Protein AF-0000000079293073 (afdb_homodimer)

pLDDT: mean 94.82, std 7.56, range [23.98, 98.88]

Secondary structure (DSSP, 8-state):
-------TT--HHHHHHHHHHHHHHHHHHHHHHHHHHHTHHHHHHH-SS-B-HHHHHHHHTB-HHHHHHHHHHHHHTTSSEEETTTTEEE--GGGGGGGGGHHHHTHHHHHHTTHHHHHHHHBTTS-S---GGGSTTHHHHHHHHHHHHHHHHIIIIIGGG-HHHHHHHHH--EEEEET-TTSHHHHHHHHH-TTSEEEEEES-HHHHHHHHHHHHHHT-SSEEEEE--GGG--GGGTT-EEEEEEES-GGG-S-HHHHHHHHHHHEEEEEEEEEEE----SSHHHHTSTTSTTHHHHHHHIIIIIHHHHHTTS------TT--HHHHHHHHHHTT-EEEEEEEETTEEEEEEE---/-------TT--HHHHHHHHHHHHHHHHHHHHHHHHHHHTHHHHHHH-SS-B-HHHHHHHHTB-HHHHHHHHHHHHHTTSSEEETTTTEEE--GGGGGGGGGHHHHTHHHHHHTTHHHHHHHHBTTS-S---GGGSTTHHHHHHHHHHHHHHHHIIIIIGGG-HHHHHHHHH--EEEEET-TTSHHHHHHHHH-TTSEEEEEES-HHHHHHHHHHHHHHT-SSEEEEE--GGG--GGGTT-EEEEEEES-GGG-S-HHHHHHHHHHHEEEEEEEEEEE----SSHHHHTSTTSTTHHHHHHHIIIIIHHHHHTTS------TT--HHHHHHHHHHHT-EEEEEEEETTEEEEEEE---

Solvent-accessible surface area (backbone atoms only — not comparable to full-atom values): 35508 Å² total; per-residue (Å²): 126,80,73,78,75,74,64,87,77,62,46,41,68,56,48,50,52,53,52,50,48,27,31,53,20,18,44,49,21,50,52,52,28,43,31,52,75,65,38,51,50,63,54,44,60,70,44,91,60,68,35,38,58,60,57,52,14,60,75,68,48,31,33,42,70,53,48,46,34,50,49,45,19,34,37,57,63,67,65,32,46,71,41,76,84,80,52,25,36,39,52,54,74,61,54,56,65,58,68,75,45,45,37,62,25,42,46,39,46,31,46,22,49,33,43,68,60,51,45,42,29,30,34,57,88,38,51,59,31,41,56,70,86,52,33,56,63,46,50,58,44,52,46,55,53,46,36,63,46,47,71,52,33,42,73,70,45,54,40,67,72,36,57,71,59,41,53,44,34,61,70,38,33,37,30,38,26,43,57,27,44,44,24,54,61,37,49,56,49,24,70,75,20,71,60,15,36,26,35,23,29,22,64,46,63,69,22,37,53,48,19,50,51,51,36,55,74,68,67,52,85,35,58,46,73,43,73,39,54,71,82,62,67,66,79,86,38,56,52,57,20,46,33,35,40,30,58,72,39,64,32,37,29,37,54,48,56,60,30,46,35,48,52,55,49,24,28,23,74,58,11,38,36,41,40,33,36,59,58,36,31,61,42,71,63,53,33,66,35,84,84,29,70,63,40,26,57,38,25,34,51,12,52,63,40,24,28,26,40,5,15,39,83,64,57,50,64,45,50,15,43,46,34,11,53,64,52,49,51,50,51,46,44,74,42,59,36,43,75,77,46,76,45,80,43,92,92,22,29,27,38,38,28,30,35,60,117,126,80,72,78,76,75,63,87,78,63,44,43,68,57,48,51,52,53,52,50,49,28,31,54,20,17,43,49,20,51,53,53,29,43,29,54,75,64,38,49,50,64,54,45,60,69,45,91,60,69,35,38,58,60,56,53,14,60,77,68,48,31,34,43,71,53,49,44,34,49,48,45,20,33,38,56,64,67,67,33,46,71,41,75,84,80,53,26,37,39,53,55,74,61,52,54,64,57,67,75,44,45,38,61,25,42,48,39,46,30,48,22,48,32,44,68,60,50,44,42,28,32,34,58,88,38,52,61,31,43,56,70,86,52,33,55,63,47,51,59,44,50,46,55,52,46,35,64,46,46,72,53,33,43,74,70,44,54,40,66,72,37,57,71,59,43,53,44,33,62,69,38,33,38,30,38,28,43,57,27,43,45,23,55,61,38,51,55,50,26,71,73,20,71,61,15,36,26,36,25,29,21,62,46,63,69,21,36,54,47,20,49,50,52,35,56,76,69,65,53,84,36,57,46,74,44,74,39,54,70,81,63,68,66,77,87,38,56,50,57,21,47,34,35,40,30,59,72,39,66,33,37,28,37,54,49,56,61,31,48,35,50,51,54,48,24,28,22,73,59,13,38,34,41,41,33,37,58,58,36,32,60,40,71,64,54,32,68,34,85,84,30,70,64,43,27,57,37,25,33,51,13,52,64,40,25,28,26,40,4,14,38,82,65,57,50,64,45,49,15,44,48,34,12,53,62,52,49,51,49,49,45,43,74,42,58,37,42,74,75,47,78,45,81,42,92,92,21,29,27,39,38,27,29,36,60,116

Radius of gyration: 28.21 Å; Cα contacts (8 Å, |Δi|>4): 1436; chains: 2; bounding box: 60×87×63 Å

Organism: Patiria miniata (NCBI:txid46514)

Sequence (714 aa):
MGDSKDFSNETEKDFNSRMRSIVNNGITCMTMALGFETGLFKLMISMETPKTCQEIADAGKFKERYVREWLGSMVTAYIVSFDPVEEKYWIPKHRHSIAQSRGRAMYTPTLSSAFFDVADCFQKDGPPGVPYEKYDKFDALMTQVHGPVFENEFITDFFPSMPDIQAKLESGLNVLDIGCGAGTSTIEIAKRFPKSHVHGLDFSVTGIKEAQAKADAAGLTNATFICQDVTTLPADWTDKFGYAFAHMVIPNLTDPHRVLKGILRVLTPGGALSVVDPKSHSTLKGNLSEDVKHSHMLYSISLLNCVPASLCKGEGAALGAAMGREKGQALIENAGFNISSISDALGAQHYLCIKPLMGDSKDFSNETEKDFNSRMRSIVNNGITCMTMALGFETGLFKLMISMETPKTCQEIADAGKFKERYVREWLGSMVTAYIVSFDPVEEKYWIPKHRHSIAQSRGRAMYTPTLSSAFFDVADCFQKDGPPGVPYEKYDKFDALMTQVHGPVFENEFITDFFPSMPDIQAKLESGLNVLDIGCGAGTSTIEIAKRFPKSHVHGLDFSVTGIKEAQAKADAAGLTNATFICQDVTTLPADWTDKFGYAFAHMVIPNLTDPHRVLKGILRVLTPGGALSVVDPKSHSTLKGNLSEDVKHSHMLYSISLLNCVPASLCKGEGAALGAAMGREKGQALIENAGFNISSISDALGAQHYLCIKPL

Structure (mmCIF, N/CA/C/O backbone):
data_AF-0000000079293073-model_v1
#
loop_
_entity.id
_entity.type
_entity.pdbx_description
1 polymer 'Methyltransferase domain-containing protein'
#
loop_
_atom_site.group_PDB
_atom_site.id
_atom_site.type_symbol
_atom_site.label_atom_id
_atom_site.label_alt_id
_atom_site.label_comp_id
_atom_site.label_asym_id
_atom_site.label_entity_id
_atom_site.label_seq_id
_atom_site.pdbx_PDB_ins_code
_atom_site.Cartn_x
_atom_site.Cartn_y
_atom_site.Cartn_z
_atom_site.occupancy
_atom_site.B_iso_or_equiv
_atom_site.auth_seq_id
_atom_site.auth_comp_id
_atom_site.auth_asym_id
_atom_site.auth_atom_id
_atom_site.pdbx_PDB_model_num
ATOM 1 N N . MET A 1 1 ? 2.529 -22.297 14.797 1 24.02 1 MET A N 1
ATOM 2 C CA . MET A 1 1 ? 1.192 -22.391 15.375 1 24.02 1 MET A CA 1
ATOM 3 C C . MET A 1 1 ? 0.37 -21.141 15.047 1 24.02 1 MET A C 1
ATOM 5 O O . MET A 1 1 ? 0.741 -20.031 15.43 1 24.02 1 MET A O 1
ATOM 9 N N . GLY A 1 2 ? -0.109 -21.062 13.922 1 34.91 2 GLY A N 1
ATOM 10 C CA . GLY A 1 2 ? -0.982 -19.969 13.531 1 34.91 2 GLY A CA 1
ATOM 11 C C . GLY A 1 2 ? -1.984 -19.594 14.602 1 34.91 2 GLY A C 1
ATOM 12 O O . GLY A 1 2 ? -2.764 -20.422 15.055 1 34.91 2 GLY A O 1
ATOM 13 N N . ASP A 1 3 ? -1.645 -18.75 15.523 1 39.41 3 ASP A N 1
ATOM 14 C CA . ASP A 1 3 ? -2.412 -18.453 16.719 1 39.41 3 ASP A CA 1
ATOM 15 C C . ASP A 1 3 ? -3.906 -18.359 16.422 1 39.41 3 ASP A C 1
ATOM 17 O O . ASP A 1 3 ? -4.324 -17.562 15.578 1 39.41 3 ASP A O 1
ATOM 21 N N . SER A 1 4 ? -4.562 -19.5 16.391 1 45.53 4 SER A N 1
ATOM 22 C CA . SER A 1 4 ? -6.023 -19.516 16.453 1 45.53 4 SER A CA 1
ATOM 23 C C . SER A 1 4 ? -6.559 -18.328 17.234 1 45.53 4 SER A C 1
ATOM 25 O O . SER A 1 4 ? -6.305 -18.188 18.438 1 45.53 4 SER A O 1
ATOM 27 N N . LYS A 1 5 ? -6.5 -17.234 16.516 1 61.38 5 LYS A N 1
ATOM 28 C CA . LYS A 1 5 ? -6.949 -16.031 17.219 1 61.38 5 LYS A CA 1
ATOM 29 C C . LYS A 1 5 ? -8.406 -16.172 17.641 1 61.38 5 LYS A C 1
ATOM 31 O O . LYS A 1 5 ? -9.281 -16.422 16.812 1 61.38 5 LYS A O 1
ATOM 36 N N . ASP A 1 6 ? -8.633 -16.609 18.75 1 69.62 6 ASP A N 1
ATOM 37 C CA . ASP A 1 6 ? -9.938 -16.594 19.406 1 69.62 6 ASP A CA 1
ATOM 38 C C . ASP A 1 6 ? -10.352 -15.172 19.781 1 69.62 6 ASP A C 1
ATOM 40 O O . ASP A 1 6 ? -9.742 -14.555 20.656 1 69.62 6 ASP A O 1
ATOM 44 N N . PHE A 1 7 ? -11.312 -14.664 18.969 1 79.75 7 PHE A N 1
ATOM 45 C CA . PHE A 1 7 ? -11.742 -13.289 19.203 1 79.75 7 PHE A CA 1
ATOM 46 C C . PHE A 1 7 ? -13.062 -13.258 19.953 1 79.75 7 PHE A C 1
ATOM 48 O O . PHE A 1 7 ? -13.758 -12.242 19.953 1 79.75 7 PHE A O 1
ATOM 55 N N . SER A 1 8 ? -13.375 -14.359 20.594 1 81.94 8 SER A N 1
ATOM 56 C CA . SER A 1 8 ? -14.648 -14.438 21.297 1 81.94 8 SER A CA 1
ATOM 57 C C . SER A 1 8 ? -14.719 -13.414 22.422 1 81.94 8 SER A C 1
ATOM 59 O O . SER A 1 8 ? -15.797 -12.898 22.734 1 81.94 8 SER A O 1
ATOM 61 N N . ASN A 1 9 ? -13.586 -13 22.984 1 91 9 ASN A N 1
ATOM 62 C CA . ASN A 1 9 ? -13.555 -12.047 24.094 1 91 9 ASN A CA 1
ATOM 63 C C . ASN A 1 9 ? -12.891 -10.742 23.688 1 91 9 ASN A C 1
ATOM 65 O O . ASN A 1 9 ? -12.383 -10.008 24.531 1 91 9 ASN A O 1
ATOM 69 N N . GLU A 1 10 ? -12.875 -10.578 22.391 1 94.56 10 GLU A N 1
ATOM 70 C CA . GLU A 1 10 ? -12.25 -9.352 21.906 1 94.56 10 GLU A CA 1
ATOM 71 C C . GLU A 1 10 ? -13.016 -8.117 22.375 1 94.56 10 GLU A C 1
ATOM 73 O O . GLU A 1 10 ? -14.242 -8.047 22.25 1 94.56 10 GLU A O 1
ATOM 78 N N . THR A 1 11 ? -12.32 -7.148 23.062 1 95.75 11 THR A N 1
ATOM 79 C CA . THR A 1 11 ? -12.898 -5.867 23.453 1 95.75 11 THR A CA 1
ATOM 80 C C . THR A 1 11 ? -12.688 -4.824 22.359 1 95.75 11 THR A C 1
ATOM 82 O O . THR A 1 11 ? -11.938 -5.051 21.406 1 95.75 11 THR A O 1
ATOM 85 N N . GLU A 1 12 ? -13.383 -3.74 22.438 1 96.69 12 GLU A N 1
ATOM 86 C CA . GLU A 1 12 ? -13.172 -2.629 21.516 1 96.69 12 GLU A CA 1
ATOM 87 C C . GLU A 1 12 ? -11.719 -2.154 21.547 1 96.69 12 GLU A C 1
ATOM 89 O O . GLU A 1 12 ? -11.148 -1.836 20.5 1 96.69 12 GLU A O 1
ATOM 94 N N . LYS A 1 13 ? -11.148 -2.127 22.719 1 96.12 13 LYS A N 1
ATOM 95 C CA . LYS A 1 13 ? -9.758 -1.708 22.891 1 96.12 13 LYS A CA 1
ATOM 96 C C . LYS A 1 13 ? -8.805 -2.65 22.156 1 96.12 13 LYS A C 1
ATOM 98 O O . LYS A 1 13 ? -7.887 -2.201 21.469 1 96.12 13 LYS A O 1
ATOM 103 N N . ASP A 1 14 ? -9.031 -3.945 22.312 1 95.75 14 ASP A N 1
ATOM 104 C CA . ASP A 1 14 ? -8.234 -4.949 21.609 1 95.75 14 ASP A CA 1
ATOM 105 C C . ASP A 1 14 ? -8.344 -4.789 20.109 1 95.75 14 ASP A C 1
ATOM 107 O O . ASP A 1 14 ? -7.336 -4.84 19.391 1 95.75 14 ASP A O 1
ATOM 111 N N . PHE A 1 15 ? -9.578 -4.602 19.672 1 96.81 15 PHE A N 1
ATOM 112 C CA . PHE A 1 15 ? -9.828 -4.457 18.25 1 96.81 15 PHE A CA 1
ATOM 113 C C . PHE A 1 15 ? -9.133 -3.217 17.703 1 96.81 15 PHE A C 1
ATOM 115 O O . PHE A 1 15 ? -8.477 -3.277 16.656 1 96.81 15 PHE A O 1
ATOM 122 N N . ASN A 1 16 ? -9.219 -2.135 18.391 1 96.06 16 ASN A N 1
ATOM 123 C CA . ASN A 1 16 ? -8.594 -0.888 17.969 1 96.06 16 ASN A CA 1
ATOM 124 C C . ASN A 1 16 ? -7.074 -1.02 17.891 1 96.06 16 ASN A C 1
ATOM 126 O O . ASN A 1 16 ? -6.441 -0.458 16.984 1 96.06 16 ASN A O 1
ATOM 130 N N . SER A 1 17 ? -6.531 -1.713 18.797 1 95 17 SER A N 1
ATOM 131 C CA . SER A 1 17 ? -5.094 -1.947 18.781 1 95 17 SER A CA 1
ATOM 132 C C . SER A 1 17 ? -4.676 -2.738 17.547 1 95 17 SER A C 1
ATOM 134 O O . SER A 1 17 ? -3.666 -2.422 16.906 1 95 17 SER A O 1
ATOM 136 N N . ARG A 1 18 ? -5.445 -3.752 17.188 1 95.19 18 ARG A N 1
ATOM 137 C CA . ARG A 1 18 ? -5.16 -4.555 16 1 95.19 18 ARG A CA 1
ATOM 138 C C . ARG A 1 18 ? -5.273 -3.715 14.734 1 95.19 18 ARG A C 1
ATOM 140 O O . ARG A 1 18 ? -4.426 -3.809 13.844 1 95.19 18 ARG A O 1
ATOM 147 N N . MET A 1 19 ? -6.332 -2.863 14.695 1 96.81 19 MET A N 1
ATOM 148 C CA . MET A 1 19 ? -6.523 -2.006 13.523 1 96.81 19 MET A CA 1
ATOM 149 C C . MET A 1 19 ? -5.375 -1.012 13.383 1 96.81 19 MET A C 1
ATOM 151 O O . MET A 1 19 ? -4.887 -0.775 12.281 1 96.81 19 MET A O 1
ATOM 155 N N . ARG A 1 20 ? -4.934 -0.485 14.5 1 94.06 20 ARG A N 1
ATOM 156 C CA . ARG A 1 20 ? -3.799 0.432 14.477 1 94.06 20 ARG A CA 1
ATOM 157 C C . ARG A 1 20 ? -2.549 -0.26 13.945 1 94.06 20 ARG A C 1
ATOM 159 O O . ARG A 1 20 ? -1.786 0.329 13.18 1 94.06 20 ARG A O 1
ATOM 166 N N . SER A 1 21 ? -2.377 -1.468 14.336 1 93.88 21 SER A N 1
ATOM 167 C CA . SER A 1 21 ? -1.233 -2.24 13.867 1 93.88 21 SER A CA 1
ATOM 168 C C . SER A 1 21 ? -1.3 -2.463 12.359 1 93.88 21 SER A C 1
ATOM 170 O O . SER A 1 21 ? -0.293 -2.324 11.664 1 93.88 21 SER A O 1
ATOM 172 N N . ILE A 1 22 ? -2.467 -2.803 11.844 1 96.19 22 ILE A N 1
ATOM 173 C CA . ILE A 1 22 ? -2.646 -3.055 10.414 1 96.19 22 ILE A CA 1
ATOM 174 C C . ILE A 1 22 ? -2.33 -1.788 9.625 1 96.19 22 ILE A C 1
ATOM 176 O O . ILE A 1 22 ? -1.556 -1.825 8.664 1 96.19 22 ILE A O 1
ATOM 180 N N . VAL A 1 23 ? -2.816 -0.697 10.094 1 95.69 23 VAL A N 1
ATOM 181 C CA . VAL A 1 23 ? -2.664 0.566 9.375 1 95.69 23 VAL A CA 1
ATOM 182 C C . VAL A 1 23 ? -1.206 1.016 9.43 1 95.69 23 VAL A C 1
ATOM 184 O O . VAL A 1 23 ? -0.644 1.438 8.414 1 95.69 23 VAL A O 1
ATOM 187 N N . ASN A 1 24 ? -0.577 0.914 10.57 1 94.19 24 ASN A N 1
ATOM 188 C CA . ASN A 1 24 ? 0.829 1.28 10.711 1 94.19 24 ASN A CA 1
ATOM 189 C C . ASN A 1 24 ? 1.729 0.39 9.859 1 94.19 24 ASN A C 1
ATOM 191 O O . ASN A 1 24 ? 2.672 0.874 9.227 1 94.19 24 ASN A O 1
ATOM 195 N N . ASN A 1 25 ? 1.406 -0.852 9.828 1 95.19 25 ASN A N 1
ATOM 196 C CA . ASN A 1 25 ? 2.215 -1.792 9.062 1 95.19 25 ASN A CA 1
ATOM 197 C C . ASN A 1 25 ? 2.02 -1.604 7.559 1 95.19 25 ASN A C 1
ATOM 199 O O . ASN A 1 25 ? 2.896 -1.951 6.766 1 95.19 25 ASN A O 1
ATOM 203 N N . GLY A 1 26 ? 0.851 -1.089 7.156 1 96.31 26 GLY A N 1
ATOM 204 C CA . GLY A 1 26 ? 0.668 -0.731 5.758 1 96.31 26 GLY A CA 1
ATOM 205 C C . GLY A 1 26 ? 1.719 0.237 5.25 1 96.31 26 GLY A C 1
ATOM 206 O O . GLY A 1 26 ? 2.369 -0.022 4.234 1 96.31 26 GLY A O 1
ATOM 207 N N . ILE A 1 27 ? 1.986 1.254 5.996 1 96 27 ILE A N 1
ATOM 208 C CA . ILE A 1 27 ? 2.945 2.281 5.609 1 96 27 ILE A CA 1
ATOM 209 C C . ILE A 1 27 ? 4.367 1.744 5.758 1 96 27 ILE A C 1
ATOM 211 O O . ILE A 1 27 ? 5.234 2.031 4.934 1 96 27 ILE A O 1
ATOM 215 N N . THR A 1 28 ? 4.605 0.938 6.801 1 96.56 28 THR A N 1
ATOM 216 C CA . THR A 1 28 ? 5.918 0.332 7 1 96.56 28 THR A CA 1
ATOM 217 C C . THR A 1 28 ? 6.27 -0.591 5.84 1 96.56 28 THR A C 1
ATOM 219 O O . THR A 1 28 ? 7.414 -0.605 5.375 1 96.56 28 THR A O 1
ATOM 222 N N . CYS A 1 29 ? 5.285 -1.336 5.395 1 97.69 29 CYS A N 1
ATOM 223 C CA . CYS A 1 29 ? 5.508 -2.236 4.27 1 97.69 29 CYS A CA 1
ATOM 224 C C . CYS A 1 29 ? 5.938 -1.464 3.029 1 97.69 29 CYS A C 1
ATOM 226 O O . CYS A 1 29 ? 6.797 -1.923 2.273 1 97.69 29 CYS A O 1
ATOM 228 N N . MET A 1 30 ? 5.43 -0.3 2.85 1 97.62 30 MET A N 1
ATOM 229 C CA . MET A 1 30 ? 5.77 0.526 1.694 1 97.62 30 MET A CA 1
ATOM 230 C C . MET A 1 30 ? 7.234 0.942 1.734 1 97.62 30 MET A C 1
ATOM 232 O O . MET A 1 30 ? 7.934 0.862 0.723 1 97.62 30 MET A O 1
ATOM 236 N N . THR A 1 31 ? 7.691 1.357 2.877 1 98.25 31 THR A N 1
ATOM 237 C CA . THR A 1 31 ? 9.07 1.829 2.953 1 98.25 31 THR A CA 1
ATOM 238 C C . THR A 1 31 ? 10.047 0.656 2.945 1 98.25 31 THR A C 1
ATOM 240 O O . THR A 1 31 ? 11.148 0.765 2.416 1 98.25 31 THR A O 1
ATOM 243 N N . MET A 1 32 ? 9.594 -0.479 3.527 1 98.25 32 MET A N 1
ATOM 244 C CA . MET A 1 32 ? 10.359 -1.71 3.373 1 98.25 32 MET A CA 1
ATOM 245 C C . MET A 1 32 ? 10.5 -2.082 1.901 1 98.25 32 MET A C 1
ATOM 247 O O . MET A 1 32 ? 11.594 -2.418 1.441 1 98.25 32 MET A O 1
ATOM 251 N N . ALA A 1 33 ? 9.414 -1.984 1.168 1 98.06 33 ALA A N 1
ATOM 252 C CA . ALA A 1 33 ? 9.406 -2.303 -0.257 1 98.06 33 ALA A CA 1
ATOM 253 C C . ALA A 1 33 ? 10.344 -1.38 -1.031 1 98.06 33 ALA A C 1
ATOM 255 O O . ALA A 1 33 ? 10.977 -1.802 -2 1 98.06 33 ALA A O 1
ATOM 256 N N . LEU A 1 34 ? 10.477 -0.136 -0.641 1 98.38 34 LEU A N 1
ATOM 257 C CA . LEU A 1 34 ? 11.398 0.787 -1.292 1 98.38 34 LEU A CA 1
ATOM 258 C C . LEU A 1 34 ? 12.836 0.31 -1.143 1 98.38 34 LEU A C 1
ATOM 260 O O . LEU A 1 34 ? 13.648 0.46 -2.064 1 98.38 34 LEU A O 1
ATOM 264 N N . GLY A 1 35 ? 13.125 -0.215 0.069 1 98.56 35 GLY A N 1
ATOM 265 C CA . GLY A 1 35 ? 14.453 -0.765 0.275 1 98.56 35 GLY A CA 1
ATOM 266 C C . GLY A 1 35 ? 14.781 -1.909 -0.666 1 98.56 35 GLY A C 1
ATOM 267 O O . GLY A 1 35 ? 15.914 -2.043 -1.119 1 98.56 35 GLY A O 1
ATOM 268 N N . PHE A 1 36 ? 13.789 -2.693 -0.962 1 97.56 36 PHE A N 1
ATOM 269 C CA . PHE A 1 36 ? 13.969 -3.791 -1.904 1 97.56 36 PHE A CA 1
ATOM 270 C C . PHE A 1 36 ? 14.07 -3.27 -3.332 1 97.56 36 PHE A C 1
ATOM 272 O O . PHE A 1 36 ? 14.977 -3.646 -4.074 1 97.56 36 PHE A O 1
ATOM 279 N N . GLU A 1 37 ? 13.164 -2.377 -3.729 1 96.75 37 GLU A N 1
ATOM 280 C CA . GLU A 1 37 ? 13.086 -1.863 -5.094 1 96.75 37 GLU A CA 1
ATOM 281 C C . GLU A 1 37 ? 14.375 -1.131 -5.48 1 96.75 37 GLU A C 1
ATOM 283 O O . GLU A 1 37 ? 14.852 -1.261 -6.609 1 96.75 37 GLU A O 1
ATOM 288 N N . THR A 1 38 ? 14.969 -0.404 -4.57 1 97.94 38 THR A N 1
ATOM 289 C CA . THR A 1 38 ? 16.156 0.401 -4.855 1 97.94 38 THR A CA 1
ATOM 290 C C . THR A 1 38 ? 17.422 -0.439 -4.742 1 97.94 38 THR A C 1
ATOM 292 O O . THR A 1 38 ? 18.484 -0.043 -5.23 1 97.94 38 THR A O 1
ATOM 295 N N . GLY A 1 39 ? 17.312 -1.558 -3.961 1 97.69 39 GLY A N 1
ATOM 296 C CA . GLY A 1 39 ? 18.469 -2.396 -3.734 1 97.69 39 GLY A CA 1
ATOM 297 C C . GLY A 1 39 ? 19.219 -2.051 -2.457 1 97.69 39 GLY A C 1
ATOM 298 O O . GLY A 1 39 ? 20.281 -2.602 -2.188 1 97.69 39 GLY A O 1
ATOM 299 N N . LEU A 1 40 ? 18.656 -1.228 -1.658 1 98.62 40 LEU A N 1
ATOM 300 C CA . LEU A 1 40 ? 19.312 -0.755 -0.45 1 98.62 40 LEU A CA 1
ATOM 301 C C . LEU A 1 40 ? 19.531 -1.897 0.538 1 98.62 40 LEU A C 1
ATOM 303 O O . LEU A 1 40 ? 20.578 -1.993 1.169 1 98.62 40 LEU A O 1
ATOM 307 N N . PHE A 1 41 ? 18.531 -2.775 0.702 1 98.44 41 PHE A N 1
ATOM 308 C CA . PHE A 1 41 ? 18.688 -3.906 1.607 1 98.44 41 PHE A CA 1
ATOM 309 C C . PHE A 1 41 ? 19.844 -4.797 1.159 1 98.44 41 PHE A C 1
ATOM 311 O O . PHE A 1 41 ? 20.703 -5.172 1.968 1 98.44 41 PHE A O 1
ATOM 318 N N . LYS A 1 42 ? 19.812 -5.141 -0.116 1 97.69 42 LYS A N 1
ATOM 319 C CA . LYS A 1 42 ? 20.891 -5.973 -0.647 1 97.69 42 LYS A CA 1
ATOM 320 C C . LYS A 1 42 ? 22.25 -5.332 -0.406 1 97.69 42 LYS A C 1
ATOM 322 O O . LYS A 1 42 ? 23.188 -6 0.029 1 97.69 42 LYS A O 1
ATOM 327 N N . LEU A 1 43 ? 22.375 -4.059 -0.724 1 98.5 43 LEU A N 1
ATOM 328 C CA . LEU A 1 43 ? 23.609 -3.309 -0.55 1 98.5 43 LEU A CA 1
ATOM 329 C C . LEU A 1 43 ? 24.062 -3.342 0.905 1 98.5 43 LEU A C 1
ATOM 331 O O . LEU A 1 43 ? 25.203 -3.697 1.194 1 98.5 43 LEU A O 1
ATOM 335 N N . MET A 1 44 ? 23.172 -3.061 1.847 1 98.62 44 MET A N 1
ATOM 336 C CA . MET A 1 44 ? 23.547 -2.947 3.252 1 98.62 44 MET A CA 1
ATOM 337 C C . MET A 1 44 ? 23.891 -4.312 3.832 1 98.62 44 MET A C 1
ATOM 339 O O . MET A 1 44 ? 24.781 -4.422 4.688 1 98.62 44 MET A O 1
ATOM 343 N N . ILE A 1 45 ? 23.188 -5.348 3.436 1 98.06 45 ILE A N 1
ATOM 344 C CA . ILE A 1 45 ? 23.484 -6.703 3.875 1 98.06 45 ILE A CA 1
ATOM 345 C C . ILE A 1 45 ? 24.906 -7.082 3.439 1 98.06 45 ILE A C 1
ATOM 347 O O . ILE A 1 45 ? 25.625 -7.773 4.168 1 98.06 45 ILE A O 1
ATOM 351 N N . SER A 1 46 ? 25.312 -6.598 2.299 1 97.62 46 SER A N 1
ATOM 352 C CA . SER A 1 46 ? 26.625 -6.926 1.768 1 97.62 46 SER A CA 1
ATOM 353 C C . SER A 1 46 ? 27.719 -6.145 2.484 1 97.62 46 SER A C 1
ATOM 355 O O . SER A 1 46 ? 28.906 -6.473 2.361 1 97.62 46 SER A O 1
ATOM 357 N N . MET A 1 47 ? 27.266 -5.152 3.221 1 95.31 47 MET A N 1
ATOM 358 C CA . MET A 1 47 ? 28.234 -4.305 3.898 1 95.31 47 MET A CA 1
ATOM 359 C C . MET A 1 47 ? 28.703 -4.938 5.207 1 95.31 47 MET A C 1
ATOM 361 O O . MET A 1 47 ? 27.875 -5.41 5.992 1 95.31 47 MET A O 1
ATOM 365 N N . GLU A 1 48 ? 29.875 -5.352 5.48 1 86.75 48 GLU A N 1
ATOM 366 C CA . GLU A 1 48 ? 30.469 -6.113 6.578 1 86.75 48 GLU A CA 1
ATOM 367 C C . GLU A 1 48 ? 30.578 -5.258 7.836 1 86.75 48 GLU A C 1
ATOM 369 O O . GLU A 1 48 ? 30.75 -5.785 8.938 1 86.75 48 GLU A O 1
ATOM 374 N N . THR A 1 49 ? 30.516 -3.945 7.73 1 96.06 49 THR A N 1
ATOM 375 C CA . THR A 1 49 ? 30.688 -3.041 8.867 1 96.06 49 THR A CA 1
ATOM 376 C C . THR A 1 49 ? 29.641 -1.923 8.82 1 96.06 49 THR A C 1
ATOM 378 O O . THR A 1 49 ? 29.109 -1.604 7.758 1 96.06 49 THR A O 1
ATOM 381 N N . PRO A 1 50 ? 29.328 -1.337 10 1 98.25 50 PRO A N 1
ATOM 382 C CA . PRO A 1 50 ? 28.438 -0.173 10.023 1 98.25 50 PRO A CA 1
ATOM 383 C C . PRO A 1 50 ? 28.938 0.972 9.148 1 98.25 50 PRO A C 1
ATOM 385 O O . PRO A 1 50 ? 30.156 1.205 9.062 1 98.25 50 PRO A O 1
ATOM 388 N N . LYS A 1 51 ? 28.062 1.658 8.453 1 98.81 51 LYS A N 1
ATOM 389 C CA . LYS A 1 51 ? 28.391 2.736 7.531 1 98.81 51 LYS A CA 1
ATOM 390 C C . LYS A 1 51 ? 27.578 3.99 7.828 1 98.81 51 LYS A C 1
ATOM 392 O O . LYS A 1 51 ? 26.469 3.904 8.359 1 98.81 51 LYS A O 1
ATOM 397 N N . THR A 1 52 ? 28.172 5.102 7.523 1 98.62 52 THR A N 1
ATOM 398 C CA . THR A 1 52 ? 27.406 6.344 7.562 1 98.62 52 THR A CA 1
ATOM 399 C C . THR A 1 52 ? 26.391 6.395 6.422 1 98.62 52 THR A C 1
ATOM 401 O O . THR A 1 52 ? 26.5 5.625 5.465 1 98.62 52 THR A O 1
ATOM 404 N N . CYS A 1 53 ? 25.469 7.27 6.535 1 98.56 53 CYS A N 1
ATOM 405 C CA . CYS A 1 53 ? 24.484 7.473 5.48 1 98.56 53 CYS A CA 1
ATOM 406 C C . CYS A 1 53 ? 25.156 7.809 4.156 1 98.56 53 CYS A C 1
ATOM 408 O O . CYS A 1 53 ? 24.797 7.266 3.113 1 98.56 53 CYS A O 1
ATOM 410 N N . GLN A 1 54 ? 26.141 8.68 4.191 1 98.62 54 GLN A N 1
ATOM 411 C CA . GLN A 1 54 ? 26.844 9.102 2.984 1 98.62 54 GLN A CA 1
ATOM 412 C C . GLN A 1 54 ? 27.578 7.93 2.34 1 98.62 54 GLN A C 1
ATOM 414 O O . GLN A 1 54 ? 27.578 7.785 1.115 1 98.62 54 GLN A O 1
ATOM 419 N N . GLU A 1 55 ? 28.203 7.09 3.141 1 98.69 55 GLU A N 1
ATOM 420 C CA . GLU A 1 55 ? 28.922 5.926 2.623 1 98.69 55 GLU A CA 1
ATOM 421 C C . GLU A 1 55 ? 27.953 4.965 1.924 1 98.69 55 GLU A C 1
ATOM 423 O O . GLU A 1 55 ? 28.297 4.398 0.878 1 98.69 55 GLU A O 1
ATOM 428 N N . ILE A 1 56 ? 26.797 4.742 2.529 1 98.81 56 ILE A N 1
ATOM 429 C CA . ILE A 1 56 ? 25.797 3.873 1.937 1 98.81 56 ILE A CA 1
ATOM 430 C C . ILE A 1 56 ? 25.312 4.461 0.611 1 98.81 56 ILE A C 1
ATOM 432 O O . ILE A 1 56 ? 25.25 3.758 -0.4 1 98.81 56 ILE A O 1
ATOM 436 N N . ALA A 1 57 ? 25.047 5.785 0.612 1 98.81 57 ALA A N 1
ATOM 437 C CA . ALA A 1 57 ? 24.578 6.461 -0.594 1 98.81 57 ALA A CA 1
ATOM 438 C C . ALA A 1 57 ? 25.609 6.367 -1.713 1 98.81 57 ALA A C 1
ATOM 440 O O . ALA A 1 57 ? 25.266 6.055 -2.855 1 98.81 57 ALA A O 1
ATOM 441 N N . ASP A 1 58 ? 26.844 6.578 -1.408 1 98.69 58 ASP A N 1
ATOM 442 C CA . ASP A 1 58 ? 27.922 6.547 -2.395 1 98.69 58 ASP A CA 1
ATOM 443 C C . ASP A 1 58 ? 28.094 5.148 -2.98 1 98.69 58 ASP A C 1
ATOM 445 O O . ASP A 1 58 ? 28.25 4.992 -4.191 1 98.69 58 ASP A O 1
ATOM 449 N N . ALA A 1 59 ? 28.047 4.133 -2.125 1 98.38 59 ALA A N 1
ATOM 450 C CA . ALA A 1 59 ? 28.25 2.756 -2.561 1 98.38 59 ALA A CA 1
ATOM 451 C C . ALA A 1 59 ? 27.156 2.318 -3.537 1 98.38 59 ALA A C 1
ATOM 453 O O . ALA A 1 59 ? 27.422 1.528 -4.449 1 98.38 59 ALA A O 1
ATOM 454 N N . GLY A 1 60 ? 25.969 2.838 -3.354 1 98.25 60 GLY A N 1
ATOM 455 C CA . GLY A 1 60 ? 24.859 2.445 -4.203 1 98.25 60 GLY A CA 1
ATOM 456 C C . GLY A 1 60 ? 24.562 3.447 -5.305 1 98.25 60 GLY A C 1
ATOM 457 O O . GLY A 1 60 ? 23.656 3.246 -6.109 1 98.25 60 GLY A O 1
ATOM 458 N N . LYS A 1 61 ? 25.359 4.57 -5.324 1 98.5 61 LYS A N 1
ATOM 459 C CA . LYS A 1 61 ? 25.125 5.664 -6.262 1 98.5 61 LYS A CA 1
ATOM 460 C C . LYS A 1 61 ? 23.719 6.238 -6.082 1 98.5 61 LYS A C 1
ATOM 462 O O . LYS A 1 61 ? 22.984 6.406 -7.059 1 98.5 61 LYS A O 1
ATOM 467 N N . PHE A 1 62 ? 23.328 6.457 -4.828 1 98.75 62 PHE A N 1
ATOM 468 C CA . PHE A 1 62 ? 22.047 7.043 -4.457 1 98.75 62 PHE A CA 1
ATOM 469 C C . PHE A 1 62 ? 22.219 8.5 -4.035 1 98.75 62 PHE A C 1
ATOM 471 O O . PHE A 1 62 ? 23.312 8.922 -3.686 1 98.75 62 PHE A O 1
ATOM 478 N N . LYS A 1 63 ? 21.188 9.312 -4.176 1 98.25 63 LYS A N 1
ATOM 479 C CA . LYS A 1 63 ? 21.125 10.602 -3.494 1 98.25 63 LYS A CA 1
ATOM 480 C C . LYS A 1 63 ? 21.047 10.43 -1.981 1 98.25 63 LYS A C 1
ATOM 482 O O . LYS A 1 63 ? 20.141 9.781 -1.474 1 98.25 63 LYS A O 1
ATOM 487 N N . GLU A 1 64 ? 21.953 10.969 -1.29 1 98.5 64 GLU A N 1
ATOM 488 C CA . GLU A 1 64 ? 22.109 10.781 0.15 1 98.5 64 GLU A CA 1
ATOM 489 C C . GLU A 1 64 ? 20.828 11.188 0.894 1 98.5 64 GLU A C 1
ATOM 491 O O . GLU A 1 64 ? 20.453 10.539 1.873 1 98.5 64 GLU A O 1
ATOM 496 N N . ARG A 1 65 ? 20.156 12.172 0.523 1 97.94 65 ARG A N 1
ATOM 497 C CA . ARG A 1 65 ? 19.016 12.711 1.262 1 97.94 65 ARG A CA 1
ATOM 498 C C . ARG A 1 65 ? 17.859 11.711 1.281 1 97.94 65 ARG A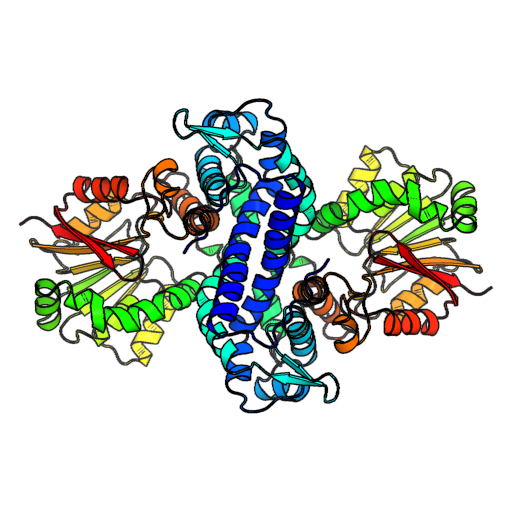 C 1
ATOM 500 O O . ARG A 1 65 ? 17.141 11.625 2.27 1 97.94 65 ARG A O 1
ATOM 507 N N . TYR A 1 66 ? 17.625 11 0.204 1 98.62 66 TYR A N 1
ATOM 508 C CA . TYR A 1 66 ? 16.609 9.961 0.177 1 98.62 66 TYR A CA 1
ATOM 509 C C . TYR A 1 66 ? 17.016 8.773 1.043 1 98.62 66 TYR A C 1
ATOM 511 O O . TYR A 1 66 ? 16.188 8.211 1.767 1 98.62 66 TYR A O 1
ATOM 519 N N . VAL A 1 67 ? 18.297 8.422 0.981 1 98.88 67 VAL A N 1
ATOM 520 C CA . VAL A 1 67 ? 18.812 7.328 1.807 1 98.88 67 VAL A CA 1
ATOM 521 C C . VAL A 1 67 ? 18.625 7.668 3.283 1 98.88 67 VAL A C 1
ATOM 523 O O . VAL A 1 67 ? 18.203 6.82 4.074 1 98.88 67 VAL A O 1
ATOM 526 N N . ARG A 1 68 ? 18.875 8.867 3.639 1 98.62 68 ARG A N 1
ATOM 527 C CA . ARG A 1 68 ? 18.781 9.312 5.023 1 98.62 68 ARG A CA 1
ATOM 528 C C . ARG A 1 68 ? 17.344 9.164 5.539 1 98.62 68 ARG A C 1
ATOM 530 O O . ARG A 1 68 ? 17.141 8.711 6.664 1 98.62 68 ARG A O 1
ATOM 537 N N . GLU A 1 69 ? 16.406 9.625 4.715 1 98.5 69 GLU A N 1
ATOM 538 C CA . GLU A 1 69 ? 15.008 9.508 5.121 1 98.5 69 GLU A CA 1
ATOM 539 C C . GLU A 1 69 ? 14.594 8.047 5.242 1 98.5 69 GLU A C 1
ATOM 541 O O . GLU A 1 69 ? 13.875 7.672 6.172 1 98.5 69 GLU A O 1
ATOM 546 N N . TRP A 1 70 ? 15.016 7.199 4.293 1 98.81 70 TRP A N 1
ATOM 547 C CA . TRP A 1 70 ? 14.719 5.77 4.336 1 98.81 70 TRP A CA 1
ATOM 548 C C . TRP A 1 70 ? 15.312 5.129 5.586 1 98.81 70 TRP A C 1
ATOM 550 O O . TRP A 1 70 ? 14.648 4.352 6.27 1 98.81 70 TRP A O 1
ATOM 560 N N . LEU A 1 71 ? 16.562 5.469 5.898 1 98.81 71 LEU A N 1
ATOM 561 C CA . LEU A 1 71 ? 17.203 4.945 7.094 1 98.81 71 LEU A CA 1
ATOM 562 C C . LEU A 1 71 ? 16.453 5.367 8.352 1 98.81 71 LEU A C 1
ATOM 564 O O . LEU A 1 71 ? 16.328 4.59 9.297 1 98.81 71 LEU A O 1
ATOM 568 N N . GLY A 1 72 ? 15.961 6.648 8.383 1 98.38 72 GLY A N 1
ATOM 569 C CA . GLY A 1 72 ? 15.125 7.062 9.492 1 98.38 72 GLY A CA 1
ATOM 570 C C . GLY A 1 72 ? 13.93 6.156 9.711 1 98.38 72 GLY A C 1
ATOM 571 O O . GLY A 1 72 ? 13.648 5.742 10.836 1 98.38 72 GLY A O 1
ATOM 572 N N . SER A 1 73 ? 13.25 5.824 8.625 1 98.06 73 SER A N 1
ATOM 573 C CA . SER A 1 73 ? 12.086 4.949 8.688 1 98.06 73 SER A CA 1
ATOM 574 C C . SER A 1 73 ? 12.469 3.549 9.141 1 98.06 73 SER A C 1
ATOM 576 O O . SER A 1 73 ? 11.805 2.969 10.008 1 98.06 73 SER A O 1
ATOM 578 N N . MET A 1 74 ? 13.562 3.01 8.656 1 98.19 74 MET A N 1
ATOM 579 C CA . MET A 1 74 ? 13.977 1.638 8.945 1 98.19 74 MET A CA 1
ATOM 580 C C . MET A 1 74 ? 14.477 1.511 10.383 1 98.19 74 MET A C 1
ATOM 582 O O . MET A 1 74 ? 14.227 0.501 11.047 1 98.19 74 MET A O 1
ATOM 586 N N . VAL A 1 75 ? 15.195 2.498 10.859 1 97.94 75 VAL A N 1
ATOM 587 C CA . VAL A 1 75 ? 15.719 2.471 12.227 1 97.94 75 VAL A CA 1
ATOM 588 C C . VAL A 1 75 ? 14.562 2.572 13.219 1 97.94 75 VAL A C 1
ATOM 590 O O . VAL A 1 75 ? 14.5 1.807 14.188 1 97.94 75 VAL A O 1
ATOM 593 N N . THR A 1 76 ? 13.633 3.467 12.961 1 96.12 76 THR A N 1
ATOM 594 C CA . THR A 1 76 ? 12.523 3.674 13.891 1 96.12 76 THR A CA 1
ATOM 595 C C . THR A 1 76 ? 11.531 2.516 13.812 1 96.12 76 THR A C 1
ATOM 597 O O . THR A 1 76 ? 10.719 2.326 14.719 1 96.12 76 THR A O 1
ATOM 600 N N . ALA A 1 77 ? 11.586 1.725 12.797 1 95.31 77 ALA A N 1
ATOM 601 C CA . ALA A 1 77 ? 10.805 0.493 12.703 1 95.31 77 ALA A CA 1
ATOM 602 C C . ALA A 1 77 ? 11.578 -0.694 13.266 1 95.31 77 ALA A C 1
ATOM 604 O O . ALA A 1 77 ? 11.094 -1.828 13.242 1 95.31 77 ALA A O 1
ATOM 605 N N . TYR A 1 78 ? 12.836 -0.496 13.672 1 94.81 78 TYR A N 1
ATOM 606 C CA . TYR A 1 78 ? 13.711 -1.491 14.289 1 94.81 78 TYR A CA 1
ATOM 607 C C . TYR A 1 78 ? 14.078 -2.582 13.289 1 94.81 78 TYR A C 1
ATOM 609 O O . TYR A 1 78 ? 14.133 -3.764 13.648 1 94.81 78 TYR A O 1
ATOM 617 N N . ILE A 1 79 ? 14.297 -2.193 12.094 1 97.19 79 ILE A N 1
ATOM 618 C CA . ILE A 1 79 ? 14.75 -3.121 11.062 1 97.19 79 ILE A CA 1
ATOM 619 C C . ILE A 1 79 ? 16.25 -2.939 10.828 1 97.19 79 ILE A C 1
ATOM 621 O O . ILE A 1 79 ? 16.984 -3.92 10.75 1 97.19 79 ILE A O 1
ATOM 625 N N . VAL A 1 80 ? 16.656 -1.707 10.758 1 98 80 VAL A N 1
ATOM 626 C CA . VAL A 1 80 ? 18.062 -1.348 10.648 1 98 80 VAL A CA 1
ATOM 627 C C . VAL A 1 80 ? 18.578 -0.873 12 1 98 80 VAL A C 1
ATOM 629 O O . VAL A 1 80 ? 17.891 -0.135 12.711 1 98 80 VAL A O 1
ATOM 632 N N . SER A 1 81 ? 19.703 -1.337 12.406 1 97.56 81 SER A N 1
ATOM 633 C CA . SER A 1 81 ? 20.328 -0.889 13.648 1 97.56 81 SER A CA 1
ATOM 634 C C . SER A 1 81 ? 21.078 0.427 13.445 1 97.56 81 SER A C 1
ATOM 636 O O . SER A 1 81 ? 21.516 0.731 12.328 1 97.56 81 SER A O 1
ATOM 638 N N . PHE A 1 82 ? 21.203 1.205 14.461 1 97.5 82 PHE A N 1
ATOM 639 C CA . PHE A 1 82 ? 21.734 2.561 14.406 1 97.5 82 PHE A CA 1
ATOM 640 C C . PHE A 1 82 ? 22.578 2.857 15.641 1 97.5 82 PHE A C 1
ATOM 642 O O . PHE A 1 82 ? 22.156 2.592 16.766 1 97.5 82 PHE A O 1
ATOM 649 N N . ASP A 1 83 ? 23.812 3.262 15.445 1 97.12 83 ASP A N 1
ATOM 650 C CA . ASP A 1 83 ? 24.672 3.793 16.5 1 97.12 83 ASP A CA 1
ATOM 651 C C . ASP A 1 83 ? 24.531 5.309 16.609 1 97.12 83 ASP A C 1
ATOM 653 O O . ASP A 1 83 ? 25.047 6.047 15.758 1 97.12 83 ASP A O 1
ATOM 657 N N . PRO A 1 84 ? 23.938 5.777 17.641 1 95.5 84 PRO A N 1
ATOM 658 C CA . PRO A 1 84 ? 23.656 7.211 17.734 1 95.5 84 PRO A CA 1
ATOM 659 C C . PRO A 1 84 ? 24.906 8.047 17.984 1 95.5 84 PRO A C 1
ATOM 661 O O . PRO A 1 84 ? 24.891 9.266 17.828 1 95.5 84 PRO A O 1
ATOM 664 N N . VAL A 1 85 ? 25.969 7.461 18.406 1 95.88 85 VAL A N 1
ATOM 665 C CA . VAL A 1 85 ? 27.219 8.18 18.688 1 95.88 85 VAL A CA 1
ATOM 666 C C . VAL A 1 85 ? 27.984 8.398 17.391 1 95.88 85 VAL A C 1
ATOM 668 O O . VAL A 1 85 ? 28.328 9.531 17.047 1 95.88 85 VAL A O 1
ATOM 671 N N . GLU A 1 86 ? 28.172 7.355 16.625 1 96.88 86 GLU A N 1
ATOM 672 C CA . GLU A 1 86 ? 28.938 7.441 15.383 1 96.88 86 GLU A CA 1
ATOM 673 C C . GLU A 1 86 ? 28.047 7.758 14.195 1 96.88 86 GLU A C 1
ATOM 675 O O . GLU A 1 86 ? 28.531 8.078 13.109 1 96.88 86 GLU A O 1
ATOM 680 N N . GLU A 1 87 ? 26.719 7.656 14.406 1 97.44 87 GLU A N 1
ATOM 681 C CA . GLU A 1 87 ? 25.719 7.859 13.359 1 97.44 87 GLU A CA 1
ATOM 682 C C . GLU A 1 87 ? 25.938 6.902 12.188 1 97.44 87 GLU A C 1
ATOM 684 O O . GLU A 1 87 ? 26.031 7.336 11.039 1 97.44 87 GLU A O 1
ATOM 689 N N . LYS A 1 88 ? 26.094 5.672 12.539 1 98.62 88 LYS A N 1
ATOM 690 C CA . LYS A 1 88 ? 26.297 4.621 11.547 1 98.62 88 LYS A CA 1
ATOM 691 C C . LYS A 1 88 ? 25.156 3.611 11.578 1 98.62 88 LYS A C 1
ATOM 693 O O . LYS A 1 88 ? 24.484 3.447 12.602 1 98.62 88 LYS A O 1
ATOM 698 N N . TYR A 1 89 ? 24.984 2.969 10.523 1 98.75 89 TYR A N 1
ATOM 699 C CA . TYR A 1 89 ? 23.859 2.061 10.297 1 98.75 89 TYR A CA 1
ATOM 700 C C . TYR A 1 89 ? 24.359 0.69 9.852 1 98.75 89 TYR A C 1
ATOM 702 O O . TYR A 1 89 ? 25.344 0.587 9.133 1 98.75 89 TYR A O 1
ATOM 710 N N . TRP A 1 90 ? 23.672 -0.367 10.266 1 98.44 90 TRP A N 1
ATOM 711 C CA . TRP A 1 90 ? 23.953 -1.703 9.75 1 98.44 90 TRP A CA 1
ATOM 712 C C . TRP A 1 90 ? 22.75 -2.617 9.922 1 98.44 90 TRP A C 1
ATOM 714 O O . TRP A 1 90 ? 21.797 -2.281 10.641 1 98.44 90 TRP A O 1
ATOM 724 N N . ILE A 1 91 ? 22.656 -3.676 9.188 1 98.25 91 ILE A N 1
ATOM 725 C CA . ILE A 1 91 ? 21.688 -4.746 9.398 1 98.25 91 ILE A CA 1
ATOM 726 C C . ILE A 1 91 ? 22.359 -5.93 10.086 1 98.25 91 ILE A C 1
ATOM 728 O O . ILE A 1 91 ? 23.234 -6.574 9.508 1 98.25 91 ILE A O 1
ATOM 732 N N . PRO A 1 92 ? 21.953 -6.148 11.359 1 96.62 92 PRO A N 1
ATOM 733 C CA . PRO A 1 92 ? 22.562 -7.281 12.062 1 96.62 92 PRO A CA 1
ATOM 734 C C . PRO A 1 92 ? 22.375 -8.602 11.32 1 96.62 92 PRO A C 1
ATOM 736 O O . PRO A 1 92 ? 21.391 -8.789 10.617 1 96.62 92 PRO A O 1
ATOM 739 N N . LYS A 1 93 ? 23.25 -9.547 11.539 1 96.19 93 LYS A N 1
ATOM 740 C CA . LYS A 1 93 ? 23.297 -10.805 10.789 1 96.19 93 LYS A CA 1
ATOM 741 C C . LYS A 1 93 ? 21.969 -11.555 10.906 1 96.19 93 LYS A C 1
ATOM 743 O O . LYS A 1 93 ? 21.469 -12.109 9.922 1 96.19 93 LYS A O 1
ATOM 748 N N . HIS A 1 94 ? 21.422 -11.609 12.117 1 96.38 94 HIS A N 1
ATOM 749 C CA . HIS A 1 94 ? 20.188 -12.367 12.312 1 96.38 94 HIS A CA 1
ATOM 750 C C . HIS A 1 94 ? 19.016 -11.734 11.57 1 96.38 94 HIS A C 1
ATOM 752 O O . HIS A 1 94 ? 17.953 -12.344 11.445 1 96.38 94 HIS A O 1
ATOM 758 N N . ARG A 1 95 ? 19.203 -10.484 10.961 1 97.69 95 ARG A N 1
ATOM 759 C CA . ARG A 1 95 ? 18.141 -9.812 10.219 1 97.69 95 ARG A CA 1
ATOM 760 C C . ARG A 1 95 ? 18.375 -9.891 8.719 1 97.69 95 ARG A C 1
ATOM 762 O O . ARG A 1 95 ? 17.609 -9.344 7.926 1 97.69 95 ARG A O 1
ATOM 769 N N . HIS A 1 96 ? 19.422 -10.547 8.289 1 97.31 96 HIS A N 1
ATOM 770 C CA . HIS A 1 96 ? 19.719 -10.688 6.871 1 97.31 96 HIS A CA 1
ATOM 771 C C . HIS A 1 96 ? 18.609 -11.445 6.145 1 97.31 96 HIS A C 1
ATOM 773 O O . HIS A 1 96 ? 18.453 -11.289 4.93 1 97.31 96 HIS A O 1
ATOM 779 N N . SER A 1 97 ? 17.844 -12.164 6.902 1 95.62 97 SER A N 1
ATOM 780 C CA . SER A 1 97 ? 16.75 -12.945 6.332 1 95.62 97 SER A CA 1
ATOM 781 C C . SER A 1 97 ? 15.656 -12.047 5.777 1 95.62 97 SER A C 1
ATOM 783 O O . SER A 1 97 ? 14.758 -12.516 5.074 1 95.62 97 SER A O 1
ATOM 785 N N . ILE A 1 98 ? 15.719 -10.719 6.008 1 96.62 98 ILE A N 1
ATOM 786 C CA . ILE A 1 98 ? 14.734 -9.773 5.484 1 96.62 98 ILE A CA 1
ATOM 787 C C . ILE A 1 98 ? 14.664 -9.883 3.965 1 96.62 98 ILE A C 1
ATOM 789 O O . ILE A 1 98 ? 13.633 -9.602 3.359 1 96.62 98 ILE A O 1
ATOM 793 N N . ALA A 1 99 ? 15.742 -10.312 3.359 1 94.06 99 ALA A N 1
ATOM 794 C CA . ALA A 1 99 ? 15.812 -10.469 1.908 1 94.06 99 ALA A CA 1
ATOM 795 C C . ALA A 1 99 ? 14.734 -11.422 1.403 1 94.06 99 ALA A C 1
ATOM 797 O O . ALA A 1 99 ? 14.234 -11.266 0.284 1 94.06 99 ALA A O 1
ATOM 798 N N . GLN A 1 100 ? 14.289 -12.273 2.215 1 91.06 100 GLN A N 1
ATOM 799 C CA . GLN A 1 100 ? 13.289 -13.266 1.843 1 91.06 100 GLN A CA 1
ATOM 800 C C . GLN A 1 100 ? 11.898 -12.641 1.746 1 91.06 100 GLN A C 1
ATOM 802 O O . GLN A 1 100 ? 10.977 -13.25 1.203 1 91.06 100 GLN A O 1
ATOM 807 N N . SER A 1 101 ? 11.766 -11.43 2.264 1 93.75 101 SER A N 1
ATOM 808 C CA . SER A 1 101 ? 10.461 -10.773 2.311 1 93.75 101 SER A CA 1
ATOM 809 C C . SER A 1 101 ? 10.195 -9.977 1.039 1 93.75 101 SER A C 1
ATOM 811 O O . SER A 1 101 ? 9.102 -9.453 0.846 1 93.75 101 SER A O 1
ATOM 813 N N . ARG A 1 102 ? 11.156 -9.883 0.136 1 93.69 102 ARG A N 1
ATOM 814 C CA . ARG A 1 102 ? 11.086 -8.977 -1.008 1 93.69 102 ARG A CA 1
ATOM 815 C C . ARG A 1 102 ? 9.836 -9.234 -1.837 1 93.69 102 ARG A C 1
ATOM 817 O O . ARG A 1 102 ? 9.039 -8.328 -2.072 1 93.69 102 ARG A O 1
ATOM 824 N N . GLY A 1 103 ? 9.664 -10.477 -2.279 1 91.75 103 GLY A N 1
ATOM 825 C CA . GLY A 1 103 ? 8.547 -10.789 -3.154 1 91.75 103 GLY A CA 1
ATOM 826 C C . GLY A 1 103 ? 7.203 -10.398 -2.57 1 91.75 103 GLY A C 1
ATOM 827 O O . GLY A 1 103 ? 6.43 -9.672 -3.203 1 91.75 103 GLY A O 1
ATOM 828 N N . ARG A 1 104 ? 6.957 -10.742 -1.34 1 91.81 104 ARG A N 1
ATOM 829 C CA . ARG A 1 104 ? 5.664 -10.492 -0.709 1 91.81 104 ARG A CA 1
ATOM 830 C C . ARG A 1 104 ? 5.492 -9.016 -0.368 1 91.81 104 ARG A C 1
ATOM 832 O O . ARG A 1 104 ? 4.383 -8.484 -0.423 1 91.81 104 ARG A O 1
ATOM 839 N N . ALA A 1 105 ? 6.57 -8.359 0.014 1 96.06 105 ALA A N 1
ATOM 840 C CA . ALA A 1 105 ? 6.496 -6.938 0.339 1 96.06 105 ALA A CA 1
ATOM 841 C C . ALA A 1 105 ? 6.094 -6.117 -0.882 1 96.06 105 ALA A C 1
ATOM 843 O O . ALA A 1 105 ? 5.414 -5.094 -0.754 1 96.06 105 ALA A O 1
ATOM 844 N N . MET A 1 106 ? 6.461 -6.582 -2.055 1 96.38 106 MET A N 1
ATOM 845 C CA . MET A 1 106 ? 6.262 -5.797 -3.271 1 96.38 106 MET A CA 1
ATOM 846 C C . MET A 1 106 ? 4.824 -5.922 -3.77 1 96.38 106 MET A C 1
ATOM 848 O O . MET A 1 106 ? 4.398 -5.168 -4.648 1 96.38 106 MET A O 1
ATOM 852 N N . TYR A 1 107 ? 3.992 -6.828 -3.211 1 95.94 107 TYR A N 1
ATOM 853 C CA . TYR A 1 107 ? 2.582 -6.91 -3.574 1 95.94 107 TYR A CA 1
ATOM 854 C C . TYR A 1 107 ? 1.87 -5.59 -3.307 1 95.94 107 TYR A C 1
ATOM 856 O O . TYR A 1 107 ? 1.122 -5.098 -4.152 1 95.94 107 TYR A O 1
ATOM 864 N N . THR A 1 108 ? 2.17 -4.98 -2.176 1 96.25 108 THR A N 1
ATOM 865 C CA . THR A 1 108 ? 1.408 -3.824 -1.719 1 96.25 108 THR A CA 1
ATOM 866 C C . THR A 1 108 ? 1.572 -2.652 -2.684 1 96.25 108 THR A C 1
ATOM 868 O O . THR A 1 108 ? 0.596 -2.186 -3.271 1 96.25 108 THR A O 1
ATOM 871 N N . PRO A 1 109 ? 2.807 -2.213 -2.975 1 96.19 109 PRO A N 1
ATOM 872 C CA . PRO A 1 109 ? 2.9 -1.08 -3.898 1 96.19 109 PRO A CA 1
ATOM 873 C C . PRO A 1 109 ? 2.471 -1.438 -5.32 1 96.19 109 PRO A C 1
ATOM 875 O O . PRO A 1 109 ? 1.87 -0.613 -6.012 1 96.19 109 PRO A O 1
ATOM 878 N N . THR A 1 110 ? 2.727 -2.625 -5.816 1 95.62 110 THR A N 1
ATOM 879 C CA . THR A 1 110 ? 2.422 -3.01 -7.191 1 95.62 110 THR A CA 1
ATOM 880 C C . THR A 1 110 ? 0.914 -3.064 -7.414 1 95.62 110 THR A C 1
ATOM 882 O O . THR A 1 110 ? 0.407 -2.535 -8.406 1 95.62 110 THR A O 1
ATOM 885 N N . LEU A 1 111 ? 0.183 -3.658 -6.445 1 95.88 111 LEU A N 1
ATOM 886 C CA . LEU A 1 111 ? -1.263 -3.785 -6.594 1 95.88 111 LEU A CA 1
ATOM 887 C C . LEU A 1 111 ? -1.956 -2.455 -6.312 1 95.88 111 LEU A C 1
ATOM 889 O O . LEU A 1 111 ? -3.062 -2.213 -6.801 1 95.88 111 LEU A O 1
ATOM 893 N N . SER A 1 112 ? -1.314 -1.572 -5.566 1 94.62 112 SER A N 1
ATOM 894 C CA . SER A 1 112 ? -1.9 -0.28 -5.227 1 94.62 112 SER A CA 1
ATOM 895 C C . SER A 1 112 ? -1.997 0.624 -6.449 1 94.62 112 SER A C 1
ATOM 897 O O . SER A 1 112 ? -2.744 1.604 -6.445 1 94.62 112 SER A O 1
ATOM 899 N N . SER A 1 113 ? -1.24 0.346 -7.527 1 92.44 113 SER A N 1
ATOM 900 C CA . SER A 1 113 ? -1.28 1.165 -8.734 1 92.44 113 SER A CA 1
ATOM 901 C C . SER A 1 113 ? -2.676 1.178 -9.344 1 92.44 113 SER A C 1
ATOM 903 O O . SER A 1 113 ? -3.041 2.121 -10.055 1 92.44 113 SER A O 1
ATOM 905 N N . ALA A 1 114 ? -3.492 0.15 -8.984 1 95.31 114 ALA A N 1
ATOM 906 C CA . ALA A 1 114 ? -4.836 0.052 -9.547 1 95.31 114 ALA A CA 1
ATOM 907 C C . ALA A 1 114 ? -5.898 0.205 -8.461 1 95.31 114 ALA A C 1
ATOM 909 O O . ALA A 1 114 ? -7.062 -0.146 -8.664 1 95.31 114 ALA A O 1
ATOM 910 N N . PHE A 1 115 ? -5.465 0.659 -7.27 1 97.31 115 PHE A N 1
ATOM 911 C CA . PHE A 1 115 ? -6.336 0.698 -6.102 1 97.31 115 PHE A CA 1
ATOM 912 C C . PHE A 1 115 ? -7.629 1.441 -6.418 1 97.31 115 PHE A C 1
ATOM 914 O O . PHE A 1 115 ? -8.727 0.907 -6.219 1 97.31 115 PHE A O 1
ATOM 921 N N . PHE A 1 116 ? -7.566 2.635 -6.988 1 96.5 116 PHE A N 1
ATOM 922 C CA . PHE A 1 116 ? -8.758 3.449 -7.207 1 96.5 116 PHE A CA 1
ATOM 923 C C . PHE A 1 116 ? -9.57 2.918 -8.383 1 96.5 116 PHE A C 1
ATOM 925 O O . PHE A 1 116 ? -10.797 3.02 -8.391 1 96.5 116 PHE A O 1
ATOM 932 N N . ASP A 1 117 ? -8.914 2.318 -9.383 1 97.44 117 ASP A N 1
ATOM 933 C CA . ASP A 1 117 ? -9.633 1.63 -10.453 1 97.44 117 ASP A CA 1
ATOM 934 C C . ASP A 1 117 ? -10.484 0.489 -9.906 1 97.44 117 ASP A C 1
ATOM 936 O O . ASP A 1 117 ? -11.633 0.312 -10.312 1 97.44 117 ASP A O 1
ATOM 940 N N . VAL A 1 118 ? -9.914 -0.277 -8.945 1 98.38 118 VAL A N 1
ATOM 941 C CA . VAL A 1 118 ? -10.625 -1.393 -8.336 1 98.38 118 VAL A CA 1
ATOM 942 C C . VAL A 1 118 ? -11.812 -0.869 -7.527 1 98.38 118 VAL A C 1
ATOM 944 O O . VAL A 1 118 ? -12.906 -1.435 -7.582 1 98.38 118 VAL A O 1
ATOM 947 N N . ALA A 1 119 ? -11.586 0.204 -6.785 1 98.31 119 ALA A N 1
ATOM 948 C CA . ALA A 1 119 ? -12.672 0.807 -6.023 1 98.31 119 ALA A CA 1
ATOM 949 C C . ALA A 1 119 ? -13.844 1.168 -6.934 1 98.31 119 ALA A C 1
ATOM 951 O O . ALA A 1 119 ? -15 0.924 -6.59 1 98.31 119 ALA A O 1
ATOM 952 N N . ASP A 1 120 ? -13.555 1.703 -8.102 1 98 120 ASP A N 1
ATOM 953 C CA . ASP A 1 120 ? -14.594 2.09 -9.047 1 98 120 ASP A CA 1
ATOM 954 C C . ASP A 1 120 ? -15.367 0.87 -9.547 1 98 120 ASP A C 1
ATOM 956 O O . ASP A 1 120 ? -16.547 0.968 -9.867 1 98 120 ASP A O 1
ATOM 960 N N . CYS A 1 121 ? -14.719 -0.256 -9.602 1 98.44 121 CYS A N 1
ATOM 961 C CA . CYS A 1 121 ? -15.328 -1.471 -10.125 1 98.44 121 CYS A CA 1
ATOM 962 C C . CYS A 1 121 ? -16.422 -1.978 -9.195 1 98.44 121 CYS A C 1
ATOM 964 O O . CYS A 1 121 ? -17.297 -2.744 -9.609 1 98.44 121 CYS A O 1
ATOM 966 N N . PHE A 1 122 ? -16.406 -1.579 -7.898 1 98.69 122 PHE A N 1
ATOM 967 C CA . PHE A 1 122 ? -17.422 -2.014 -6.961 1 98.69 122 PHE A CA 1
ATOM 968 C C . PHE A 1 122 ? -18.797 -1.463 -7.359 1 98.69 122 PHE A C 1
ATOM 970 O O . PHE A 1 122 ? -19.828 -2.094 -7.102 1 98.69 122 PHE A O 1
ATOM 977 N N . GLN A 1 123 ? -18.766 -0.287 -7.914 1 98.25 123 GLN A N 1
ATOM 978 C CA . GLN A 1 123 ? -20.016 0.409 -8.211 1 98.25 123 GLN A CA 1
ATOM 979 C C . GLN A 1 123 ? -20.812 -0.321 -9.289 1 98.25 123 GLN A C 1
ATOM 981 O O . GLN A 1 123 ? -20.234 -0.786 -10.281 1 98.25 123 GLN A O 1
ATOM 986 N N . LYS A 1 124 ? -22.047 -0.377 -9.086 1 97.56 124 LYS A N 1
ATOM 987 C CA . LYS A 1 124 ? -22.906 -1.086 -10.023 1 97.56 124 LYS A CA 1
ATOM 988 C C . LYS A 1 124 ? -22.75 -0.535 -11.438 1 97.56 124 LYS A C 1
ATOM 990 O O . LYS A 1 124 ? -22.75 -1.295 -12.414 1 97.56 124 LYS A O 1
ATOM 995 N N . ASP A 1 125 ? -22.578 0.766 -11.555 1 96.88 125 ASP A N 1
ATOM 996 C CA . ASP A 1 125 ? -22.469 1.415 -12.859 1 96.88 125 ASP A CA 1
ATOM 997 C C . ASP A 1 125 ? -21.016 1.697 -13.211 1 96.88 125 ASP A C 1
ATOM 999 O O . ASP A 1 125 ? -20.734 2.422 -14.164 1 96.88 125 ASP A O 1
ATOM 1003 N N . GLY A 1 126 ? -20.047 1.173 -12.469 1 97.44 126 GLY A N 1
ATOM 1004 C CA . GLY A 1 126 ? -18.625 1.369 -12.727 1 97.44 126 GLY A CA 1
ATOM 1005 C C . GLY A 1 126 ? -18.062 0.395 -13.75 1 97.44 126 GLY A C 1
ATOM 1006 O O . GLY A 1 126 ? -18.797 -0.438 -14.289 1 97.44 126 GLY A O 1
ATOM 1007 N N . PRO A 1 127 ? -16.812 0.542 -14.031 1 97.69 127 PRO A N 1
ATOM 1008 C CA . PRO A 1 127 ? -16.172 -0.403 -14.953 1 97.69 127 PRO A CA 1
ATOM 1009 C C . PRO A 1 127 ? -16.266 -1.85 -14.469 1 97.69 127 PRO A C 1
ATOM 1011 O O . PRO A 1 127 ? -16.344 -2.1 -13.266 1 97.69 127 PRO A O 1
ATOM 1014 N N . PRO A 1 128 ? -16.266 -2.754 -15.398 1 97.44 128 PRO A N 1
ATOM 1015 C CA . PRO A 1 128 ? -16.438 -4.148 -14.992 1 97.44 128 PRO A CA 1
ATOM 1016 C C . PRO A 1 128 ? -15.203 -4.719 -14.305 1 97.44 128 PRO A C 1
ATOM 1018 O O . PRO A 1 128 ? -15.312 -5.621 -13.469 1 97.44 128 PRO A O 1
ATOM 1021 N N . GLY A 1 129 ? -14.055 -4.223 -14.656 1 97.5 129 GLY A N 1
ATOM 1022 C CA . GLY A 1 129 ? -12.789 -4.727 -14.148 1 97.5 129 GLY A CA 1
ATOM 1023 C C . GLY A 1 129 ? -11.617 -3.826 -14.484 1 97.5 129 GLY A C 1
ATOM 1024 O O . GLY A 1 129 ? -11.805 -2.67 -14.875 1 97.5 129 GLY A O 1
ATOM 1025 N N . VAL A 1 130 ? -10.414 -4.309 -14.227 1 96.75 130 VAL A N 1
ATOM 1026 C CA . VAL A 1 130 ? -9.18 -3.549 -14.43 1 96.75 130 VAL A CA 1
ATOM 1027 C C . VAL A 1 130 ? -8.219 -4.352 -15.297 1 96.75 130 VAL A C 1
ATOM 1029 O O . VAL A 1 130 ? -7.836 -5.469 -14.945 1 96.75 130 VAL A O 1
ATOM 1032 N N . PRO A 1 131 ? -7.805 -3.824 -16.422 1 92.38 131 PRO A N 1
ATOM 1033 C CA . PRO A 1 131 ? -6.867 -4.562 -17.266 1 92.38 131 PRO A CA 1
ATOM 1034 C C . PRO A 1 131 ? -5.465 -4.641 -16.672 1 92.38 131 PRO A C 1
ATOM 1036 O O . PRO A 1 131 ? -5.078 -3.779 -15.867 1 92.38 131 PRO A O 1
ATOM 1039 N N . TYR A 1 132 ? -4.691 -5.617 -17.047 1 87.19 132 TYR A N 1
ATOM 1040 C CA . TYR A 1 132 ? -3.375 -5.914 -16.484 1 87.19 132 TYR A CA 1
ATOM 1041 C C . TYR A 1 132 ? -2.422 -4.742 -16.688 1 87.19 132 TYR A C 1
ATOM 1043 O O . TYR A 1 132 ? -1.5 -4.539 -15.898 1 87.19 132 TYR A O 1
ATOM 1051 N N . GLU A 1 133 ? -2.652 -3.986 -17.688 1 87.88 133 GLU A N 1
AT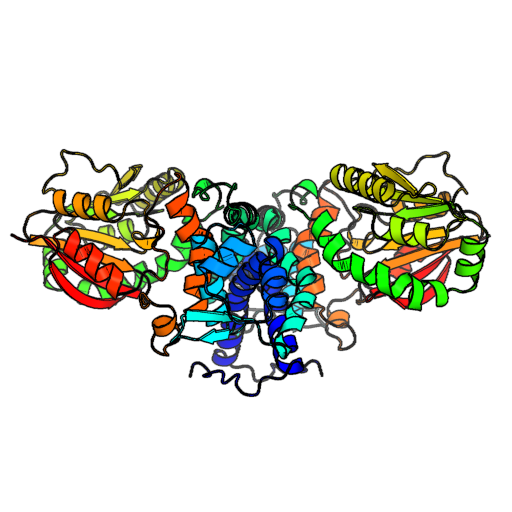OM 1052 C CA . GLU A 1 133 ? -1.77 -2.873 -18.016 1 87.88 133 GLU A CA 1
ATOM 1053 C C . GLU A 1 133 ? -1.799 -1.801 -16.938 1 87.88 133 GLU A C 1
ATOM 1055 O O . GLU A 1 133 ? -0.898 -0.964 -16.859 1 87.88 133 GLU A O 1
ATOM 1060 N N . LYS A 1 134 ? -2.818 -1.822 -16.062 1 91.81 134 LYS A N 1
ATOM 1061 C CA . LYS A 1 134 ? -2.959 -0.829 -15 1 91.81 134 LYS A CA 1
ATOM 1062 C C . LYS A 1 134 ? -2.07 -1.17 -13.805 1 91.81 134 LYS A C 1
ATOM 1064 O O . LYS A 1 134 ? -1.861 -0.335 -12.922 1 91.81 134 LYS A O 1
ATOM 1069 N N . TYR A 1 135 ? -1.527 -2.375 -13.75 1 91.75 135 TYR A N 1
ATOM 1070 C CA . TYR A 1 135 ? -0.674 -2.809 -12.648 1 91.75 135 TYR A CA 1
ATOM 1071 C C . TYR A 1 135 ? 0.8 -2.674 -13.016 1 91.75 135 TYR A C 1
ATOM 1073 O O . TYR A 1 135 ? 1.37 -3.561 -13.656 1 91.75 135 TYR A O 1
ATOM 1081 N N . ASP A 1 136 ? 1.414 -1.646 -12.469 1 85.69 136 ASP A N 1
ATOM 1082 C CA . ASP A 1 136 ? 2.809 -1.349 -12.789 1 85.69 136 ASP A CA 1
ATOM 1083 C C . ASP A 1 136 ? 3.734 -2.449 -12.273 1 85.69 136 ASP A C 1
ATOM 1085 O O . ASP A 1 136 ? 3.645 -2.855 -11.117 1 85.69 136 ASP A O 1
ATOM 1089 N N . LYS A 1 137 ? 4.582 -2.992 -13.148 1 87.75 137 LYS A N 1
ATOM 1090 C CA . LYS A 1 137 ? 5.664 -3.916 -12.82 1 87.75 137 LYS A CA 1
ATOM 1091 C C . LYS A 1 137 ? 5.117 -5.234 -12.281 1 87.75 137 LYS A C 1
ATOM 1093 O O . LYS A 1 137 ? 5.75 -5.879 -11.445 1 87.75 137 LYS A O 1
ATOM 1098 N N . PHE A 1 138 ? 3.895 -5.551 -12.695 1 88.88 138 PHE A N 1
ATOM 1099 C CA . PHE A 1 138 ? 3.27 -6.77 -12.195 1 88.88 138 PHE A CA 1
ATOM 1100 C C . PHE A 1 138 ? 4.078 -7.996 -12.602 1 88.88 138 PHE A C 1
ATOM 1102 O O . PHE A 1 138 ? 4.32 -8.883 -11.789 1 88.88 138 PHE A O 1
ATOM 1109 N N . ASP A 1 139 ? 4.559 -8.039 -13.867 1 86.94 139 ASP A N 1
ATOM 1110 C CA . ASP A 1 139 ? 5.336 -9.18 -14.344 1 86.94 139 ASP A CA 1
ATOM 1111 C C . ASP A 1 139 ? 6.625 -9.344 -13.539 1 86.94 139 ASP A C 1
ATOM 1113 O O . ASP A 1 139 ? 7.012 -10.461 -13.195 1 86.94 139 ASP A O 1
ATOM 1117 N N . ALA A 1 140 ? 7.207 -8.219 -13.273 1 86.75 140 ALA A N 1
ATOM 1118 C CA . ALA A 1 140 ? 8.43 -8.234 -12.469 1 86.75 140 ALA A CA 1
ATOM 1119 C C . ALA A 1 140 ? 8.148 -8.75 -11.062 1 86.75 140 ALA A C 1
ATOM 1121 O O . ALA A 1 140 ? 8.953 -9.492 -10.492 1 86.75 140 ALA A O 1
ATOM 1122 N N . LEU A 1 141 ? 7.055 -8.336 -10.516 1 89.88 141 LEU A N 1
ATOM 1123 C CA . LEU A 1 141 ? 6.637 -8.82 -9.203 1 89.88 141 LEU A CA 1
ATOM 1124 C C . LEU A 1 141 ? 6.473 -10.336 -9.211 1 89.88 141 LEU A C 1
ATOM 1126 O O . LEU A 1 141 ? 6.992 -11.031 -8.336 1 89.88 141 LEU A O 1
ATOM 1130 N N . MET A 1 142 ? 5.742 -10.859 -10.188 1 90.06 142 MET A N 1
ATOM 1131 C CA . MET A 1 142 ? 5.492 -12.297 -10.266 1 90.06 142 MET A CA 1
ATOM 1132 C C . MET A 1 142 ? 6.801 -13.07 -10.414 1 90.06 142 MET A C 1
ATOM 1134 O O . MET A 1 142 ? 6.961 -14.141 -9.82 1 90.06 142 MET A O 1
ATOM 1138 N N . THR A 1 143 ? 7.738 -12.492 -11.188 1 89 143 THR A N 1
ATOM 1139 C CA . THR A 1 143 ? 9.062 -13.086 -11.32 1 89 143 THR A CA 1
ATOM 1140 C C . THR A 1 143 ? 9.766 -13.148 -9.969 1 89 143 THR A C 1
ATOM 1142 O O . THR A 1 143 ? 10.383 -14.156 -9.625 1 89 143 THR A O 1
ATOM 1145 N N . GLN A 1 144 ? 9.625 -12.117 -9.211 1 87.75 144 GLN A N 1
ATOM 1146 C CA . GLN A 1 144 ? 10.297 -12.031 -7.918 1 87.75 144 GLN A CA 1
ATOM 1147 C C . GLN A 1 144 ? 9.68 -13 -6.91 1 87.75 144 GLN A C 1
ATOM 1149 O O . GLN A 1 144 ? 10.383 -13.555 -6.066 1 87.75 144 GLN A O 1
ATOM 1154 N N . VAL A 1 145 ? 8.438 -13.195 -7 1 90.62 145 VAL A N 1
ATOM 1155 C CA . VAL A 1 145 ? 7.719 -14.016 -6.027 1 90.62 145 VAL A CA 1
ATOM 1156 C C . VAL A 1 145 ? 7.863 -15.492 -6.391 1 90.62 145 VAL A C 1
ATOM 1158 O O . VAL A 1 145 ? 8.156 -16.328 -5.527 1 90.62 145 VAL A O 1
ATOM 1161 N N . HIS A 1 146 ? 7.77 -15.828 -7.66 1 91.62 146 HIS A N 1
ATOM 1162 C CA . HIS A 1 146 ? 7.672 -17.234 -8.047 1 91.62 146 HIS A CA 1
ATOM 1163 C C . HIS A 1 146 ? 8.992 -17.75 -8.602 1 91.62 146 HIS A C 1
ATOM 1165 O O . HIS A 1 146 ? 9.234 -18.953 -8.617 1 91.62 146 HIS A O 1
ATOM 1171 N N . GLY A 1 147 ? 9.867 -16.875 -9.086 1 90.44 147 GLY A N 1
ATOM 1172 C CA . GLY A 1 147 ? 11.141 -17.266 -9.672 1 90.44 147 GLY A CA 1
ATOM 1173 C C . GLY A 1 147 ? 11.945 -18.203 -8.789 1 90.44 147 GLY A C 1
ATOM 1174 O O . GLY A 1 147 ? 12.281 -19.312 -9.203 1 90.44 147 GLY A O 1
ATOM 1175 N N . PRO A 1 148 ? 12.18 -17.781 -7.547 1 88.25 148 PRO A N 1
ATOM 1176 C CA . PRO A 1 148 ? 12.961 -18.625 -6.641 1 88.25 148 PRO A CA 1
ATOM 1177 C C . PRO A 1 148 ? 12.32 -19.984 -6.402 1 88.25 148 PRO A C 1
ATOM 1179 O O . PRO A 1 148 ? 13.023 -20.984 -6.211 1 88.25 148 PRO A O 1
ATOM 1182 N N . VAL A 1 149 ? 11.047 -20.016 -6.418 1 91.44 149 VAL A N 1
ATOM 1183 C CA . VAL A 1 149 ? 10.328 -21.281 -6.223 1 91.44 149 VAL A CA 1
ATOM 1184 C C . VAL A 1 149 ? 10.617 -22.219 -7.391 1 91.44 149 VAL A C 1
ATOM 1186 O O . VAL A 1 149 ? 10.93 -23.391 -7.184 1 91.44 149 VAL A O 1
ATOM 1189 N N . PHE A 1 150 ? 10.562 -21.703 -8.617 1 93.88 150 PHE A N 1
ATOM 1190 C CA . PHE A 1 150 ? 10.836 -22.5 -9.805 1 93.88 150 PHE A CA 1
ATOM 1191 C C . PHE A 1 150 ? 12.281 -22.984 -9.805 1 93.88 150 PHE A C 1
ATOM 1193 O O . PHE A 1 150 ? 12.547 -24.172 -10.023 1 93.88 150 PHE A O 1
ATOM 1200 N N . GLU A 1 151 ? 13.164 -22.062 -9.484 1 90.12 151 GLU A N 1
ATOM 1201 C CA . GLU A 1 151 ? 14.594 -22.344 -9.5 1 90.12 151 GLU A CA 1
ATOM 1202 C C . GLU A 1 151 ? 14.945 -23.453 -8.5 1 90.12 151 GLU A C 1
ATOM 1204 O O . GLU A 1 151 ? 15.789 -24.312 -8.781 1 90.12 151 GLU A O 1
ATOM 1209 N N . ASN A 1 152 ? 14.242 -23.469 -7.449 1 90.25 152 ASN A N 1
ATOM 1210 C CA . ASN A 1 152 ? 14.594 -24.391 -6.371 1 90.25 152 ASN A CA 1
ATOM 1211 C C . ASN A 1 152 ? 13.789 -25.688 -6.445 1 90.25 152 ASN A C 1
ATOM 1213 O O . ASN A 1 152 ? 14.328 -26.766 -6.246 1 90.25 152 ASN A O 1
ATOM 1217 N N . GLU A 1 153 ? 12.547 -25.547 -6.746 1 91.94 153 GLU A N 1
ATOM 1218 C CA . GLU A 1 153 ? 11.648 -26.672 -6.504 1 91.94 153 GLU A CA 1
ATOM 1219 C C . GLU A 1 153 ? 11.422 -27.484 -7.777 1 91.94 153 GLU A C 1
ATOM 1221 O O . GLU A 1 153 ? 11.062 -28.672 -7.711 1 91.94 153 GLU A O 1
ATOM 1226 N N . PHE A 1 154 ? 11.602 -26.938 -8.953 1 89.5 154 PHE A N 1
ATOM 1227 C CA . PHE A 1 154 ? 11.406 -27.703 -10.18 1 89.5 154 PHE A CA 1
ATOM 1228 C C . PHE A 1 154 ? 12.312 -28.922 -10.203 1 89.5 154 PHE A C 1
ATOM 1230 O O . PHE A 1 154 ? 11.859 -30.031 -10.523 1 89.5 154 PHE A O 1
ATOM 1237 N N . ILE A 1 155 ? 13.516 -28.719 -9.773 1 83.38 155 ILE A N 1
ATOM 1238 C CA . ILE A 1 155 ? 14.547 -29.766 -9.867 1 83.38 155 ILE A CA 1
ATOM 1239 C C . ILE A 1 155 ? 14.445 -30.688 -8.656 1 83.38 155 ILE A C 1
ATOM 1241 O O . ILE A 1 155 ? 14.555 -31.906 -8.797 1 83.38 155 ILE A O 1
ATOM 1245 N N . THR A 1 156 ? 14.148 -30.078 -7.574 1 89.69 156 THR A N 1
ATOM 1246 C CA . THR A 1 156 ? 14.305 -30.844 -6.344 1 89.69 156 THR A CA 1
ATOM 1247 C C . THR A 1 156 ? 13.031 -31.625 -6.027 1 89.69 156 THR A C 1
ATOM 1249 O O . THR A 1 156 ? 13.094 -32.719 -5.469 1 89.69 156 THR A O 1
ATOM 1252 N N . ASP A 1 157 ? 11.922 -31.062 -6.418 1 94.25 157 ASP A N 1
ATOM 1253 C CA . ASP A 1 157 ? 10.711 -31.656 -5.867 1 94.25 157 ASP A CA 1
ATOM 1254 C C . ASP A 1 157 ? 9.633 -31.828 -6.941 1 94.25 157 ASP A C 1
ATOM 1256 O O . ASP A 1 157 ? 9.055 -32.906 -7.094 1 94.25 157 ASP A O 1
ATOM 1260 N N . PHE A 1 158 ? 9.43 -30.875 -7.762 1 97.5 158 PHE A N 1
ATOM 1261 C CA . PHE A 1 158 ? 8.242 -30.812 -8.602 1 97.5 158 PHE A CA 1
ATOM 1262 C C . PHE A 1 158 ? 8.266 -31.906 -9.664 1 97.5 158 PHE A C 1
ATOM 1264 O O . PHE A 1 158 ? 7.41 -32.781 -9.664 1 97.5 158 PHE A O 1
ATOM 1271 N N . PHE A 1 159 ? 9.266 -31.953 -10.523 1 97.12 159 PHE A N 1
ATOM 1272 C CA . PHE A 1 159 ? 9.305 -32.938 -11.609 1 97.12 159 PHE A CA 1
ATOM 1273 C C . PHE A 1 159 ? 9.617 -34.312 -11.078 1 97.12 159 PHE A C 1
ATOM 1275 O O . PHE A 1 159 ? 9.055 -35.312 -11.547 1 97.12 159 PHE A O 1
ATOM 1282 N N . PRO A 1 160 ? 10.469 -34.438 -10.008 1 96.06 160 PRO A N 1
ATOM 1283 C CA . PRO A 1 160 ? 10.703 -35.75 -9.43 1 96.06 160 PRO A CA 1
ATOM 1284 C C . PRO A 1 160 ? 9.438 -36.375 -8.867 1 96.06 160 PRO A C 1
ATOM 1286 O O . PRO A 1 160 ? 9.344 -37.625 -8.766 1 96.06 160 PRO A O 1
ATOM 1289 N N . SER A 1 161 ? 8.477 -35.531 -8.562 1 96.75 161 SER A N 1
ATOM 1290 C CA . SER A 1 161 ? 7.219 -36.062 -8.047 1 96.75 161 SER A CA 1
ATOM 1291 C C . SER A 1 161 ? 6.367 -36.656 -9.164 1 96.75 161 SER A C 1
ATOM 1293 O O . SER A 1 161 ? 5.367 -37.344 -8.898 1 96.75 161 SER A O 1
ATOM 1295 N N . MET A 1 162 ? 6.707 -36.469 -10.406 1 97 162 MET A N 1
ATOM 1296 C CA . MET A 1 162 ? 6.051 -37 -11.594 1 97 162 MET A CA 1
ATOM 1297 C C . MET A 1 162 ? 7.039 -37.75 -12.461 1 97 162 MET A C 1
ATOM 1299 O O . MET A 1 162 ? 7.316 -37.344 -13.594 1 97 162 MET A O 1
ATOM 1303 N N . PRO A 1 163 ? 7.449 -38.938 -12.039 1 96.19 163 PRO A N 1
ATOM 1304 C CA . PRO A 1 163 ? 8.562 -39.625 -12.703 1 96.19 163 PRO A CA 1
ATOM 1305 C C . PRO A 1 163 ? 8.266 -39.969 -14.164 1 96.19 163 PRO A C 1
ATOM 1307 O O . PRO A 1 163 ? 9.172 -39.906 -15.008 1 96.19 163 PRO A O 1
ATOM 1310 N N . ASP A 1 164 ? 7.082 -40.281 -14.492 1 96.81 164 ASP A N 1
ATOM 1311 C CA . ASP A 1 164 ? 6.738 -40.625 -15.875 1 96.81 164 ASP A CA 1
ATOM 1312 C C . ASP A 1 164 ? 6.871 -39.375 -16.781 1 96.81 164 ASP A C 1
ATOM 1314 O O . ASP A 1 164 ? 7.402 -39.469 -17.875 1 96.81 164 ASP A O 1
ATOM 1318 N N . ILE A 1 165 ? 6.41 -38.281 -16.297 1 97.25 165 ILE A N 1
ATOM 1319 C CA . ILE A 1 165 ? 6.484 -37.031 -17.047 1 97.25 165 ILE A CA 1
ATOM 1320 C C . ILE A 1 165 ? 7.941 -36.594 -17.172 1 97.25 165 ILE A C 1
ATOM 1322 O O . ILE A 1 165 ? 8.383 -36.156 -18.25 1 97.25 165 ILE A O 1
ATOM 1326 N N . GLN A 1 166 ? 8.648 -36.656 -16.031 1 97.38 166 GLN A N 1
ATOM 1327 C CA . GLN A 1 166 ? 10.062 -36.312 -16.062 1 97.38 166 GLN A CA 1
ATOM 1328 C C . GLN A 1 166 ? 10.828 -37.094 -17.109 1 97.38 166 GLN A C 1
ATOM 1330 O O . GLN A 1 166 ? 11.633 -36.562 -17.844 1 97.38 166 GLN A O 1
ATOM 1335 N N . ALA A 1 167 ? 10.578 -38.406 -17.172 1 97.75 167 ALA A N 1
ATOM 1336 C CA . ALA A 1 167 ? 11.25 -39.281 -18.141 1 97.75 167 ALA A CA 1
ATOM 1337 C C . ALA A 1 167 ? 10.953 -38.844 -19.578 1 97.75 167 ALA A C 1
ATOM 1339 O O . ALA A 1 167 ? 11.844 -38.812 -20.422 1 97.75 167 ALA A O 1
ATOM 1340 N N . LYS A 1 168 ? 9.758 -38.5 -19.844 1 98 168 LYS A N 1
ATOM 1341 C CA . LYS A 1 168 ? 9.359 -38.062 -21.172 1 98 168 LYS A CA 1
ATOM 1342 C C . LYS A 1 168 ? 10.016 -36.719 -21.531 1 98 168 LYS A C 1
ATOM 1344 O O . LYS A 1 168 ? 10.43 -36.531 -22.672 1 98 168 LYS A O 1
ATOM 1349 N N . LEU A 1 169 ? 10.062 -35.844 -20.562 1 98.06 169 LEU A N 1
ATOM 1350 C CA . LEU A 1 169 ? 10.719 -34.531 -20.766 1 98.06 169 LEU A CA 1
ATOM 1351 C C . LEU A 1 169 ? 12.203 -34.75 -21.078 1 98.06 169 LEU A C 1
ATOM 1353 O O . LEU A 1 169 ? 12.766 -34.062 -21.922 1 98.06 169 LEU A O 1
ATOM 1357 N N . GLU A 1 170 ? 12.82 -35.719 -20.406 1 97.62 170 GLU A N 1
ATOM 1358 C CA . GLU A 1 170 ? 14.234 -36.031 -20.625 1 97.62 170 GLU A CA 1
ATOM 1359 C C . GLU A 1 170 ? 14.469 -36.594 -22 1 97.62 170 GLU A C 1
ATOM 1361 O O . GLU A 1 170 ? 15.539 -36.438 -22.594 1 97.62 170 GLU A O 1
ATOM 1366 N N . SER A 1 171 ? 13.453 -37.25 -22.516 1 97.75 171 SER A N 1
ATOM 1367 C CA . SER A 1 171 ? 13.555 -37.875 -23.844 1 97.75 171 SER A CA 1
ATOM 1368 C C . SER A 1 171 ? 13.211 -36.875 -24.938 1 97.75 171 SER A C 1
ATOM 1370 O O . SER A 1 171 ? 13.555 -37.094 -26.109 1 97.75 171 SER A O 1
ATOM 1372 N N . GLY A 1 172 ? 12.469 -35.844 -24.594 1 98.31 172 GLY A N 1
ATOM 1373 C CA . GLY A 1 172 ? 12.148 -34.812 -25.547 1 98.31 172 GLY A CA 1
ATOM 1374 C C . GLY A 1 172 ? 10.664 -34.688 -25.812 1 98.31 172 GLY A C 1
ATOM 1375 O O . GLY A 1 172 ? 10.055 -35.594 -26.391 1 98.31 172 GLY A O 1
ATOM 1376 N N . LEU A 1 173 ? 10.078 -33.594 -25.422 1 97.75 173 LEU A N 1
ATOM 1377 C CA . LEU A 1 173 ? 8.688 -33.219 -25.656 1 97.75 173 LEU A CA 1
ATOM 1378 C C . LEU A 1 173 ? 8.562 -31.766 -26.094 1 97.75 173 LEU A C 1
ATOM 1380 O O . LEU A 1 173 ? 9.469 -30.969 -25.844 1 97.75 173 LEU A O 1
ATOM 1384 N N . ASN A 1 174 ? 7.504 -31.5 -26.844 1 98.62 174 ASN A N 1
ATOM 1385 C CA . ASN A 1 174 ? 7.031 -30.125 -26.906 1 98.62 174 ASN A CA 1
ATOM 1386 C C . ASN A 1 174 ? 6.215 -29.75 -25.672 1 98.62 174 ASN A C 1
ATOM 1388 O O . ASN A 1 174 ? 5.27 -30.453 -25.312 1 98.62 174 ASN A O 1
ATOM 1392 N N . VAL A 1 175 ? 6.633 -28.719 -25 1 98.75 175 VAL A N 1
ATOM 1393 C CA . VAL A 1 175 ? 6.02 -28.297 -23.75 1 98.75 175 VAL A CA 1
ATOM 1394 C C . VAL A 1 175 ? 5.359 -26.922 -23.938 1 98.75 175 VAL A C 1
ATOM 1396 O O . VAL A 1 175 ? 5.914 -26.047 -24.609 1 98.75 175 VAL A O 1
ATOM 1399 N N . LEU A 1 176 ? 4.199 -26.766 -23.422 1 98.56 176 LEU A N 1
ATOM 1400 C CA . LEU A 1 176 ? 3.502 -25.484 -23.453 1 98.56 176 LEU A CA 1
ATOM 1401 C C . LEU A 1 176 ? 3.389 -24.891 -22.047 1 98.56 176 LEU A C 1
ATOM 1403 O O . LEU A 1 176 ? 2.797 -25.5 -21.156 1 98.56 176 LEU A O 1
ATOM 1407 N N . ASP A 1 177 ? 4.004 -23.75 -21.812 1 98.25 177 ASP A N 1
ATOM 1408 C CA . ASP A 1 177 ? 3.902 -22.969 -20.578 1 98.25 177 ASP A CA 1
ATOM 1409 C C . ASP A 1 177 ? 2.879 -21.844 -20.719 1 98.25 177 ASP A C 1
ATOM 1411 O O . ASP A 1 177 ? 3.154 -20.828 -21.344 1 98.25 177 ASP A O 1
ATOM 1415 N N . ILE A 1 178 ? 1.742 -22.047 -20.078 1 97.06 178 ILE A N 1
ATOM 1416 C CA . ILE A 1 178 ? 0.602 -21.156 -20.203 1 97.06 178 ILE A CA 1
ATOM 1417 C C . ILE A 1 178 ? 0.716 -20.031 -19.172 1 97.06 178 ILE A C 1
ATOM 1419 O O . ILE A 1 178 ? 0.792 -20.297 -17.969 1 97.06 178 ILE A O 1
ATOM 1423 N N . GLY A 1 179 ? 0.637 -18.781 -19.656 1 94.75 179 GLY A N 1
ATOM 1424 C CA . GLY A 1 179 ? 0.818 -17.656 -18.766 1 94.75 179 GLY A CA 1
ATOM 1425 C C . GLY A 1 179 ? 2.234 -17.531 -18.234 1 94.75 179 GLY A C 1
ATOM 1426 O O . GLY A 1 179 ? 2.443 -17.453 -17.016 1 94.75 179 GLY A O 1
ATOM 1427 N N . CYS A 1 180 ? 3.176 -17.438 -19.109 1 96 180 CYS A N 1
ATOM 1428 C CA . CYS A 1 180 ? 4.574 -17.594 -18.734 1 96 180 CYS A CA 1
ATOM 1429 C C . CYS A 1 180 ? 5.141 -16.297 -18.172 1 96 180 CYS A C 1
ATOM 1431 O O . CYS A 1 180 ? 6.223 -16.297 -17.578 1 96 180 CYS A O 1
ATOM 1433 N N . GLY A 1 181 ? 4.422 -15.195 -18.328 1 93.62 181 GLY A N 1
ATOM 1434 C CA . GLY A 1 181 ? 4.953 -13.914 -17.891 1 93.62 181 GLY A CA 1
ATOM 1435 C C . GLY A 1 181 ? 6.32 -13.602 -18.469 1 93.62 181 GLY A C 1
ATOM 1436 O O . GLY A 1 181 ? 6.523 -13.703 -19.672 1 93.62 181 GLY A O 1
ATOM 1437 N N . ALA A 1 182 ? 7.223 -13.273 -17.594 1 94.44 182 ALA A N 1
ATOM 1438 C CA . ALA A 1 182 ? 8.57 -12.93 -18.031 1 94.44 182 ALA A CA 1
ATOM 1439 C C . ALA A 1 182 ? 9.422 -14.18 -18.25 1 94.44 182 ALA A C 1
ATOM 1441 O O . ALA A 1 182 ? 10.641 -14.102 -18.375 1 94.44 182 ALA A O 1
ATOM 1442 N N . GLY A 1 183 ? 8.828 -15.281 -18.172 1 96.44 183 GLY A N 1
ATOM 1443 C CA . GLY A 1 183 ? 9.391 -16.484 -18.766 1 96.44 183 GLY A CA 1
ATOM 1444 C C . GLY A 1 183 ? 10.211 -17.297 -17.797 1 96.44 183 GLY A C 1
ATOM 1445 O O . GLY A 1 183 ? 10.891 -18.25 -18.188 1 96.44 183 GLY A O 1
ATOM 1446 N N . THR A 1 184 ? 10.164 -17.031 -16.516 1 95.88 184 THR A N 1
ATOM 1447 C CA . THR A 1 184 ? 11.031 -17.734 -15.562 1 95.88 184 THR A CA 1
ATOM 1448 C C . THR A 1 184 ? 10.727 -19.234 -15.555 1 95.88 184 THR A C 1
ATOM 1450 O O . THR A 1 184 ? 11.641 -20.062 -15.57 1 95.88 184 THR A O 1
ATOM 1453 N N . SER A 1 185 ? 9.484 -19.609 -15.492 1 97.12 185 SER A N 1
ATOM 1454 C CA . SER A 1 185 ? 9.141 -21.031 -15.523 1 97.12 185 SER A CA 1
ATOM 1455 C C . SER A 1 185 ? 9.594 -21.688 -16.812 1 97.12 185 SER A C 1
ATOM 1457 O O . SER A 1 185 ? 10.219 -22.75 -16.797 1 97.12 185 SER A O 1
ATOM 1459 N N . THR A 1 186 ? 9.359 -21.031 -17.938 1 97.94 186 THR A N 1
ATOM 1460 C CA . THR A 1 186 ? 9.742 -21.531 -19.25 1 97.94 186 THR A CA 1
ATOM 1461 C C . THR A 1 186 ? 11.25 -21.75 -19.328 1 97.94 186 THR A C 1
ATOM 1463 O O . THR A 1 186 ? 11.695 -22.812 -19.766 1 97.94 186 THR A O 1
ATOM 1466 N N . ILE A 1 187 ? 11.977 -20.797 -18.875 1 97.62 187 ILE A N 1
ATOM 1467 C CA . ILE A 1 187 ? 13.438 -20.812 -18.938 1 97.62 187 ILE A CA 1
ATOM 1468 C C . ILE A 1 187 ? 13.977 -21.938 -18.062 1 97.62 187 ILE A C 1
ATOM 1470 O O . ILE A 1 187 ? 14.859 -22.703 -18.469 1 97.62 187 ILE A O 1
ATOM 1474 N N . GLU A 1 188 ? 13.438 -22.078 -16.859 1 97.12 188 GLU A N 1
ATOM 1475 C CA . GLU A 1 188 ? 13.922 -23.094 -15.93 1 97.12 188 GLU A CA 1
ATOM 1476 C C . GLU A 1 188 ? 13.594 -24.5 -16.422 1 97.12 188 GLU A C 1
ATOM 1478 O O . GLU A 1 188 ? 14.391 -25.422 -16.234 1 97.12 188 GLU A O 1
ATOM 1483 N N . ILE A 1 189 ? 12.445 -24.688 -17.078 1 97.81 189 ILE A N 1
ATOM 1484 C CA . ILE A 1 189 ? 12.109 -25.969 -17.656 1 97.81 189 ILE A CA 1
ATOM 1485 C C . ILE A 1 189 ? 13.047 -26.281 -18.812 1 97.81 189 ILE A C 1
ATOM 1487 O O . ILE A 1 189 ? 13.586 -27.391 -18.922 1 97.81 189 ILE A O 1
ATOM 1491 N N . ALA A 1 190 ? 13.266 -25.297 -19.672 1 98.12 190 ALA A N 1
ATOM 1492 C CA . ALA A 1 190 ? 14.125 -25.469 -20.844 1 98.12 190 ALA A CA 1
ATOM 1493 C C . ALA A 1 190 ? 15.547 -25.828 -20.438 1 98.12 190 ALA A C 1
ATOM 1495 O O . ALA A 1 190 ? 16.188 -26.672 -21.062 1 98.12 190 ALA A O 1
ATOM 1496 N N . LYS A 1 191 ? 16.062 -25.188 -19.391 1 96.88 191 LYS A N 1
ATOM 1497 C CA . LYS A 1 191 ? 17.391 -25.469 -18.875 1 96.88 191 LYS A CA 1
ATOM 1498 C C . LYS A 1 191 ? 17.5 -26.922 -18.391 1 96.88 191 LYS A C 1
ATOM 1500 O O . LYS A 1 191 ? 18.516 -27.578 -18.609 1 96.88 191 LYS A O 1
ATOM 1505 N N . ARG A 1 192 ? 16.484 -27.391 -17.844 1 95.38 192 ARG A N 1
ATOM 1506 C CA . ARG A 1 192 ? 16.5 -28.688 -17.172 1 95.38 192 ARG A CA 1
ATOM 1507 C C . ARG A 1 192 ? 16.328 -29.812 -18.188 1 95.38 192 ARG A C 1
ATOM 1509 O O . ARG A 1 192 ? 16.891 -30.906 -18 1 95.38 192 ARG A O 1
ATOM 1516 N N . PHE A 1 193 ? 15.609 -29.516 -19.203 1 97.5 193 PHE A N 1
ATOM 1517 C CA . PHE A 1 193 ? 15.305 -30.562 -20.188 1 97.5 193 PHE A CA 1
ATOM 1518 C C . PHE A 1 193 ? 15.719 -30.125 -21.594 1 97.5 193 PHE A C 1
ATOM 1520 O O . PHE A 1 193 ? 14.867 -29.828 -22.422 1 97.5 193 PHE A O 1
ATOM 1527 N N . PRO A 1 194 ? 16.969 -30.266 -21.922 1 97.69 194 PRO A N 1
ATOM 1528 C CA . PRO A 1 194 ? 17.5 -29.719 -23.156 1 97.69 194 PRO A CA 1
ATOM 1529 C C . PRO A 1 194 ? 16.953 -30.422 -24.406 1 97.69 194 PRO A C 1
ATOM 1531 O O . PRO A 1 194 ? 17.016 -29.859 -25.5 1 97.69 194 PRO A O 1
ATOM 1534 N N . LYS A 1 195 ? 16.453 -31.594 -24.25 1 98.38 195 LYS A N 1
ATOM 1535 C CA . LYS A 1 195 ? 15.93 -32.312 -25.406 1 98.38 195 LYS A CA 1
ATOM 1536 C C . LYS A 1 195 ? 14.484 -31.922 -25.688 1 98.38 195 LYS A C 1
ATOM 1538 O O . LYS A 1 195 ? 13.945 -32.219 -26.75 1 98.38 195 LYS A O 1
ATOM 1543 N N . SER A 1 196 ? 13.852 -31.281 -24.75 1 98.62 196 SER A N 1
ATOM 1544 C CA . SER A 1 196 ? 12.492 -30.781 -24.938 1 98.62 196 SER A CA 1
ATOM 1545 C C . SER A 1 196 ? 12.508 -29.344 -25.438 1 98.62 196 SER A C 1
ATOM 1547 O O . SER A 1 196 ? 13.508 -28.641 -25.328 1 98.62 196 SER A O 1
ATOM 1549 N N . HIS A 1 197 ? 11.461 -28.984 -26.109 1 98.75 197 HIS A N 1
ATOM 1550 C CA . HIS A 1 197 ? 11.266 -27.609 -26.562 1 98.75 197 HIS A CA 1
ATOM 1551 C C . HIS A 1 197 ? 10.086 -26.953 -25.828 1 98.75 197 HIS A C 1
ATOM 1553 O O . HIS A 1 197 ? 8.977 -27.484 -25.859 1 98.75 197 HIS A O 1
ATOM 1559 N N . VAL A 1 198 ? 10.336 -25.859 -25.141 1 98.75 198 VAL A N 1
ATOM 1560 C CA . VAL A 1 198 ? 9.328 -25.234 -24.297 1 98.75 198 VAL A CA 1
ATOM 1561 C C . VAL A 1 198 ? 8.805 -23.969 -24.969 1 98.75 198 VAL A C 1
ATOM 1563 O O . VAL A 1 198 ? 9.586 -23.094 -25.344 1 98.75 198 VAL A O 1
ATOM 1566 N N . HIS A 1 199 ? 7.52 -23.891 -25.141 1 98.31 199 HIS A N 1
ATOM 1567 C CA . HIS A 1 199 ? 6.82 -22.734 -25.672 1 98.31 199 HIS A CA 1
ATOM 1568 C C . HIS A 1 199 ? 6.129 -21.938 -24.547 1 98.31 199 HIS A C 1
ATOM 1570 O O . HIS A 1 199 ? 5.176 -22.438 -23.938 1 98.31 199 HIS A O 1
ATOM 1576 N N . GLY A 1 200 ? 6.641 -20.75 -24.266 1 98.06 200 GLY A N 1
ATOM 1577 C CA . GLY A 1 200 ? 5.977 -19.875 -23.312 1 98.06 200 GLY A CA 1
ATOM 1578 C C . GLY A 1 200 ? 4.973 -18.938 -23.969 1 98.06 200 GLY A C 1
ATOM 1579 O O . GLY A 1 200 ? 5.301 -18.234 -24.922 1 98.06 200 GLY A O 1
ATOM 1580 N N . LEU A 1 201 ? 3.781 -18.953 -23.453 1 96.75 201 LEU A N 1
ATOM 1581 C CA . LEU A 1 201 ? 2.701 -18.141 -24 1 96.75 201 LEU A CA 1
ATOM 1582 C C . LEU A 1 201 ? 2.176 -17.156 -22.953 1 96.75 201 LEU A C 1
ATOM 1584 O O . LEU A 1 201 ? 1.899 -17.547 -21.812 1 96.75 201 LEU A O 1
ATOM 1588 N N . ASP A 1 202 ? 2.059 -15.891 -23.312 1 95.31 202 ASP A N 1
ATOM 1589 C CA . ASP A 1 202 ? 1.465 -14.852 -22.469 1 95.31 202 ASP A CA 1
ATOM 1590 C C . ASP A 1 202 ? 0.959 -13.688 -23.312 1 95.31 202 ASP A C 1
ATOM 1592 O O . ASP A 1 202 ? 1.448 -13.461 -24.422 1 95.31 202 ASP A O 1
ATOM 1596 N N . PHE A 1 203 ? -0.021 -12.969 -22.828 1 91.62 203 PHE A N 1
ATOM 1597 C CA . PHE A 1 203 ? -0.552 -11.852 -23.609 1 91.62 203 PHE A CA 1
ATOM 1598 C C . PHE A 1 203 ? 0.227 -10.578 -23.312 1 91.62 203 PHE A C 1
ATOM 1600 O O . PHE A 1 203 ? 0.05 -9.562 -23.984 1 91.62 203 PHE A O 1
ATOM 1607 N N . SER A 1 204 ? 1.055 -10.594 -22.344 1 91.12 204 SER A N 1
ATOM 1608 C CA . SER A 1 204 ? 1.834 -9.422 -21.953 1 91.12 204 SER A CA 1
ATOM 1609 C C . SER A 1 204 ? 2.986 -9.18 -22.922 1 91.12 204 SER A C 1
ATOM 1611 O O . SER A 1 204 ? 3.977 -9.914 -22.906 1 91.12 204 SER A O 1
ATOM 1613 N N . VAL A 1 205 ? 2.941 -8.086 -23.625 1 91.62 205 VAL A N 1
ATOM 1614 C CA . VAL A 1 205 ? 3.986 -7.742 -24.594 1 91.62 205 VAL A CA 1
ATOM 1615 C C . VAL A 1 205 ? 5.305 -7.5 -23.859 1 91.62 205 VAL A C 1
ATOM 1617 O O . VAL A 1 205 ? 6.348 -8.016 -24.266 1 91.62 205 VAL A O 1
ATOM 1620 N N . THR A 1 206 ? 5.215 -6.828 -22.766 1 89.69 206 THR A N 1
ATOM 1621 C CA . THR A 1 206 ? 6.414 -6.523 -21.984 1 89.69 206 THR A CA 1
ATOM 1622 C C . THR A 1 206 ? 6.992 -7.789 -21.359 1 89.69 206 THR A C 1
ATOM 1624 O O . THR A 1 206 ? 8.211 -7.969 -21.328 1 89.69 206 THR A O 1
ATOM 1627 N N . GLY A 1 207 ? 6.145 -8.633 -20.891 1 93.31 207 GLY A N 1
ATOM 1628 C CA . GLY A 1 207 ? 6.59 -9.898 -20.328 1 93.31 207 GLY A CA 1
ATOM 1629 C C . GLY A 1 207 ? 7.309 -10.781 -21.328 1 93.31 207 GLY A C 1
ATOM 1630 O O . GLY A 1 207 ? 8.391 -11.297 -21.047 1 93.31 207 GLY A O 1
ATOM 1631 N N . ILE A 1 208 ? 6.797 -10.82 -22.516 1 96.31 208 ILE A N 1
ATOM 1632 C CA . ILE A 1 208 ? 7.348 -11.68 -23.547 1 96.31 208 ILE A CA 1
ATOM 1633 C C . ILE A 1 208 ? 8.688 -11.125 -24.031 1 96.31 208 ILE A C 1
ATOM 1635 O O . ILE A 1 208 ? 9.641 -11.883 -24.234 1 96.31 208 ILE A O 1
ATOM 1639 N N . LYS A 1 209 ? 8.75 -9.836 -24.172 1 95.88 209 LYS A N 1
ATOM 1640 C CA . LYS A 1 209 ? 10.016 -9.219 -24.547 1 95.88 209 LYS A CA 1
ATOM 1641 C C . LYS A 1 209 ? 11.102 -9.516 -23.531 1 95.88 209 LYS A C 1
ATOM 1643 O O . LYS A 1 209 ? 12.234 -9.852 -23.891 1 95.88 209 LYS A O 1
ATOM 1648 N N . GLU A 1 210 ? 10.758 -9.414 -22.344 1 94.75 210 GLU A N 1
ATOM 1649 C CA . GLU A 1 210 ? 11.703 -9.711 -21.266 1 94.75 210 GLU A CA 1
ATOM 1650 C C . GLU A 1 210 ? 12.102 -11.188 -21.266 1 94.75 210 GLU A C 1
ATOM 1652 O O . GLU A 1 210 ? 13.266 -11.516 -21.047 1 94.75 210 GLU A O 1
ATOM 1657 N N . ALA A 1 211 ? 11.156 -12.008 -21.453 1 97.25 211 ALA A N 1
ATOM 1658 C CA . ALA A 1 211 ? 11.406 -13.445 -21.484 1 97.25 211 ALA A CA 1
ATOM 1659 C C . ALA A 1 211 ? 12.383 -13.812 -22.594 1 97.25 211 ALA A C 1
ATOM 1661 O O . ALA A 1 211 ? 13.32 -14.586 -22.391 1 97.25 211 ALA A O 1
ATOM 1662 N N . GLN A 1 212 ? 12.164 -13.234 -23.734 1 98 212 GLN A N 1
ATOM 1663 C CA . GLN A 1 212 ? 13.039 -13.477 -24.875 1 98 212 GLN A CA 1
ATOM 1664 C C . GLN A 1 212 ? 14.469 -13.023 -24.594 1 98 212 GLN A C 1
ATOM 1666 O O . GLN A 1 212 ? 15.43 -13.742 -24.875 1 98 212 GLN A O 1
ATOM 1671 N N . ALA A 1 213 ? 14.562 -11.898 -24.031 1 97.25 213 ALA A N 1
ATOM 1672 C CA . ALA A 1 213 ? 15.883 -11.367 -23.672 1 97.25 213 ALA A CA 1
ATOM 1673 C C . ALA A 1 213 ? 16.594 -12.281 -22.688 1 97.25 213 ALA A C 1
ATOM 1675 O O . ALA A 1 213 ? 17.797 -12.523 -22.812 1 97.25 213 ALA A O 1
ATOM 1676 N N . LYS A 1 214 ? 15.891 -12.75 -21.75 1 96.12 214 LYS A N 1
ATOM 1677 C CA . LYS A 1 214 ? 16.453 -13.641 -20.75 1 96.12 214 LYS A CA 1
ATOM 1678 C C . LYS A 1 214 ? 16.922 -14.953 -21.375 1 96.12 214 LYS A C 1
ATOM 1680 O O . LYS A 1 214 ? 17.984 -15.477 -21.031 1 96.12 214 LYS A O 1
ATOM 1685 N N . ALA A 1 215 ? 16.125 -15.508 -22.25 1 97.75 215 ALA A N 1
ATOM 1686 C CA . ALA A 1 215 ? 16.469 -16.75 -22.922 1 97.75 215 ALA A CA 1
ATOM 1687 C C . ALA A 1 215 ? 17.719 -16.578 -23.781 1 97.75 215 ALA A C 1
ATOM 1689 O O . ALA A 1 215 ? 18.609 -17.438 -23.781 1 97.75 215 ALA A O 1
ATOM 1690 N N . ASP A 1 216 ? 17.75 -15.422 -24.453 1 97.62 216 ASP A N 1
ATOM 1691 C CA . ASP A 1 216 ? 18.906 -15.109 -25.281 1 97.62 216 ASP A CA 1
ATOM 1692 C C . ASP A 1 216 ? 20.172 -14.984 -24.438 1 97.62 216 ASP A C 1
ATOM 1694 O O . ASP A 1 216 ? 21.219 -15.547 -24.781 1 97.62 216 ASP A O 1
ATOM 1698 N N . ALA A 1 217 ? 20.062 -14.305 -23.391 1 97.19 217 ALA A N 1
ATOM 1699 C CA . ALA A 1 217 ? 21.188 -14.102 -22.484 1 97.19 217 ALA A CA 1
ATOM 1700 C C . ALA A 1 217 ? 21.688 -15.422 -21.922 1 97.19 217 ALA A C 1
ATOM 1702 O O . ALA A 1 217 ? 22.875 -15.594 -21.672 1 97.19 217 ALA A O 1
ATOM 1703 N N . ALA A 1 218 ? 20.766 -16.359 -21.734 1 96.19 218 ALA A N 1
ATOM 1704 C CA . ALA A 1 218 ? 21.094 -17.656 -21.172 1 96.19 218 ALA A CA 1
ATOM 1705 C C . ALA A 1 218 ? 21.578 -18.625 -22.25 1 96.19 218 ALA A C 1
ATOM 1707 O O . ALA A 1 218 ? 22 -19.75 -21.953 1 96.19 218 ALA A O 1
ATOM 1708 N N . GLY A 1 219 ? 21.453 -18.25 -23.516 1 97.31 219 GLY A N 1
ATOM 1709 C CA . GLY A 1 219 ? 21.906 -19.078 -24.625 1 97.31 219 GLY A CA 1
ATOM 1710 C C . GLY A 1 219 ? 20.969 -20.234 -24.922 1 97.31 219 GLY A C 1
ATOM 1711 O O . GLY A 1 219 ? 21.406 -21.266 -25.438 1 97.31 219 GLY A O 1
ATOM 1712 N N . LEU A 1 220 ? 19.734 -20.125 -24.562 1 97.75 220 LEU A N 1
ATOM 1713 C CA . LEU A 1 220 ? 18.797 -21.219 -24.75 1 97.75 220 LEU A CA 1
ATOM 1714 C C . LEU A 1 220 ? 18.281 -21.234 -26.188 1 97.75 220 LEU A C 1
ATOM 1716 O O . LEU A 1 220 ? 17.891 -20.203 -26.734 1 97.75 220 LEU A O 1
ATOM 1720 N N . THR A 1 221 ? 18.281 -22.391 -26.781 1 97.69 221 THR A N 1
ATOM 1721 C CA . THR A 1 221 ? 17.781 -22.547 -28.141 1 97.69 221 THR A CA 1
ATOM 1722 C C . THR A 1 221 ? 16.5 -23.359 -28.156 1 97.69 221 THR A C 1
ATOM 1724 O O . THR A 1 221 ? 15.828 -23.469 -29.188 1 97.69 221 THR A O 1
ATOM 1727 N N . ASN A 1 222 ? 16.141 -23.859 -27.031 1 98.62 222 ASN A N 1
ATOM 1728 C CA . ASN A 1 222 ? 14.977 -24.734 -26.969 1 98.62 222 ASN A CA 1
ATOM 1729 C C . ASN A 1 222 ? 13.82 -24.062 -26.234 1 98.62 222 ASN A C 1
ATOM 1731 O O . ASN A 1 222 ? 13 -24.734 -25.609 1 98.62 222 ASN A O 1
ATOM 1735 N N . ALA A 1 223 ? 13.773 -22.75 -26.156 1 98.62 223 ALA A N 1
ATOM 1736 C CA . ALA A 1 223 ? 12.664 -21.984 -25.594 1 98.62 223 ALA A CA 1
ATOM 1737 C C . ALA A 1 223 ? 12.148 -20.953 -26.609 1 98.62 223 ALA A C 1
ATOM 1739 O O . ALA A 1 223 ? 12.93 -20.219 -27.219 1 98.62 223 ALA A O 1
ATOM 1740 N N . THR A 1 224 ? 10.914 -20.969 -26.828 1 98.12 224 THR A N 1
ATOM 1741 C CA . THR A 1 224 ? 10.25 -20 -27.688 1 98.12 224 THR A CA 1
ATOM 1742 C C . THR A 1 224 ? 9.148 -19.266 -26.922 1 98.12 224 THR A C 1
ATOM 1744 O O . THR A 1 224 ? 8.414 -19.875 -26.156 1 98.12 224 THR A O 1
ATOM 1747 N N . PHE A 1 225 ? 9.047 -17.969 -27.156 1 98.25 225 PHE A N 1
ATOM 1748 C CA . PHE A 1 225 ? 8.039 -17.156 -26.484 1 98.25 225 PHE A CA 1
ATOM 1749 C C . PHE A 1 225 ? 7.082 -16.531 -27.5 1 98.25 225 PHE A C 1
ATOM 1751 O O . PHE A 1 225 ? 7.512 -16.016 -28.531 1 98.25 225 PHE A O 1
ATOM 1758 N N . ILE A 1 226 ? 5.828 -16.625 -27.188 1 96.31 226 ILE A N 1
ATOM 1759 C CA . ILE A 1 226 ? 4.789 -16.156 -28.094 1 96.31 226 ILE A CA 1
ATOM 1760 C C . ILE A 1 226 ? 3.842 -15.211 -27.344 1 96.31 226 ILE A C 1
ATOM 1762 O O . ILE A 1 226 ? 3.322 -15.562 -26.281 1 96.31 226 ILE A O 1
ATOM 1766 N N . CYS A 1 227 ? 3.627 -13.984 -27.875 1 95.06 227 CYS A N 1
ATOM 1767 C CA . CYS A 1 227 ? 2.648 -13.055 -27.328 1 95.06 227 CYS A CA 1
ATOM 1768 C C . CYS A 1 227 ? 1.252 -13.352 -27.859 1 95.06 227 CYS A C 1
ATOM 1770 O O . CYS A 1 227 ? 0.951 -13.07 -29.016 1 95.06 227 CYS A O 1
ATOM 1772 N N . GLN A 1 228 ? 0.483 -13.984 -27.016 1 90.94 228 GLN A N 1
ATOM 1773 C CA . GLN A 1 228 ? -0.831 -14.445 -27.438 1 90.94 228 GLN A CA 1
ATOM 1774 C C . GLN A 1 228 ? -1.778 -14.594 -26.25 1 90.94 228 GLN A C 1
ATOM 1776 O O . GLN A 1 228 ? -1.354 -14.977 -25.156 1 90.94 228 GLN A O 1
ATOM 1781 N N . ASP A 1 229 ? -3.025 -14.32 -26.562 1 89.19 229 ASP A N 1
ATOM 1782 C CA . ASP A 1 229 ? -4.078 -14.594 -25.594 1 89.19 229 ASP A CA 1
ATOM 1783 C C . ASP A 1 229 ? -4.387 -16.078 -25.531 1 89.19 229 ASP A C 1
ATOM 1785 O O . ASP A 1 229 ? -4.598 -16.734 -26.562 1 89.19 229 ASP A O 1
ATOM 1789 N N . VAL A 1 230 ? -4.391 -16.641 -24.375 1 90 230 VAL A N 1
ATOM 1790 C CA . VAL A 1 230 ? -4.551 -18.078 -24.172 1 90 230 VAL A CA 1
ATOM 1791 C C . VAL A 1 230 ? -5.957 -18.5 -24.578 1 90 230 VAL A C 1
ATOM 1793 O O . VAL A 1 230 ? -6.203 -19.688 -24.844 1 90 230 VAL A O 1
ATOM 1796 N N . THR A 1 231 ? -6.844 -17.547 -24.688 1 86.56 231 THR A N 1
ATOM 1797 C CA . THR A 1 231 ? -8.211 -17.859 -25.094 1 86.56 231 THR A CA 1
ATOM 1798 C C . THR A 1 231 ? -8.266 -18.172 -26.594 1 86.56 231 THR A C 1
ATOM 1800 O O . THR A 1 231 ? -9.273 -18.688 -27.078 1 86.56 231 THR A O 1
ATOM 1803 N N . THR A 1 232 ? -7.176 -17.906 -27.281 1 88.88 232 THR A N 1
ATOM 1804 C CA . THR A 1 232 ? -7.168 -18.094 -28.719 1 88.88 232 THR A CA 1
ATOM 1805 C C . THR A 1 232 ? -5.93 -18.875 -29.156 1 88.88 232 THR A C 1
ATOM 1807 O O . THR A 1 232 ? -5.105 -18.375 -29.922 1 88.88 232 THR A O 1
ATOM 1810 N N . LEU A 1 233 ? -5.887 -20.094 -28.766 1 93.12 233 LEU A N 1
ATOM 1811 C CA . LEU A 1 233 ? -4.762 -20.922 -29.172 1 93.12 233 LEU A CA 1
ATOM 1812 C C . LEU A 1 233 ? -4.859 -21.297 -30.656 1 93.12 233 LEU A C 1
ATOM 1814 O O . LEU A 1 233 ? -5.949 -21.562 -31.156 1 93.12 233 LEU A O 1
ATOM 1818 N N . PRO A 1 234 ? -3.75 -21.312 -31.359 1 92.81 234 PRO A N 1
ATOM 1819 C CA . PRO A 1 234 ? -3.771 -21.578 -32.812 1 92.81 234 PRO A CA 1
ATOM 1820 C C . PRO A 1 234 ? -4.359 -22.953 -33.125 1 92.81 234 PRO A C 1
ATOM 1822 O O . PRO A 1 234 ? -4.113 -23.922 -32.406 1 92.81 234 PRO A O 1
ATOM 1825 N N . ALA A 1 235 ? -5.062 -23.016 -34.281 1 92.88 235 ALA A N 1
ATOM 1826 C CA . ALA A 1 235 ? -5.734 -24.25 -34.688 1 92.88 235 ALA A CA 1
ATOM 1827 C C . ALA A 1 235 ? -4.727 -25.328 -35.031 1 92.88 235 ALA A C 1
ATOM 1829 O O . ALA A 1 235 ? -4.969 -26.516 -34.812 1 92.88 235 ALA A O 1
ATOM 1830 N N . ASP A 1 236 ? -3.643 -24.922 -35.531 1 94.81 236 ASP A N 1
ATOM 1831 C CA . ASP A 1 236 ? -2.664 -25.906 -36 1 94.81 236 ASP A CA 1
ATOM 1832 C C . ASP A 1 236 ? -1.849 -26.469 -34.844 1 94.81 236 ASP A C 1
ATOM 1834 O O . ASP A 1 236 ? -0.95 -27.281 -35.062 1 94.81 236 ASP A O 1
ATOM 1838 N N . TRP A 1 237 ? -2.168 -26.188 -33.625 1 96.94 237 TRP A N 1
ATOM 1839 C CA . TRP A 1 237 ? -1.463 -26.703 -32.438 1 96.94 237 TRP A CA 1
ATOM 1840 C C . TRP A 1 237 ? -2.133 -27.969 -31.938 1 96.94 237 TRP A C 1
ATOM 1842 O O . TRP A 1 237 ? -1.68 -28.562 -30.953 1 96.94 237 TRP A O 1
ATOM 1852 N N . THR A 1 238 ? -3.117 -28.438 -32.625 1 97.88 238 THR A N 1
ATOM 1853 C CA . THR A 1 238 ? -3.818 -29.641 -32.188 1 97.88 238 THR A CA 1
ATOM 1854 C C . THR A 1 238 ? -2.848 -30.812 -32.031 1 97.88 238 THR A C 1
ATOM 1856 O O . THR A 1 238 ? -2.062 -31.094 -32.938 1 97.88 238 THR A O 1
ATOM 1859 N N . ASP A 1 239 ? -2.881 -31.453 -30.828 1 98.38 239 ASP A N 1
ATOM 1860 C CA . ASP A 1 239 ? -2.09 -32.625 -30.5 1 98.38 239 ASP A CA 1
ATOM 1861 C C . ASP A 1 239 ? -0.601 -32.375 -30.719 1 98.38 239 ASP A C 1
ATOM 1863 O O . ASP A 1 239 ? 0.114 -33.25 -31.234 1 98.38 239 ASP A O 1
ATOM 1867 N N . LYS A 1 240 ? -0.189 -31.234 -30.328 1 98.12 240 LYS A N 1
ATOM 1868 C CA . LYS A 1 240 ? 1.185 -30.812 -30.594 1 98.12 240 LYS A CA 1
ATOM 1869 C C . LYS A 1 240 ? 2.062 -30.969 -29.359 1 98.12 240 LYS A C 1
ATOM 1871 O O . LYS A 1 240 ? 3.268 -31.203 -29.469 1 98.12 240 LYS A O 1
ATOM 1876 N N . PHE A 1 241 ? 1.541 -30.844 -28.172 1 98.69 241 PHE A N 1
ATOM 1877 C CA . PHE A 1 241 ? 2.332 -30.734 -26.953 1 98.69 241 PHE A CA 1
ATOM 1878 C C . PHE A 1 241 ? 2.141 -31.969 -26.078 1 98.69 241 PHE A C 1
ATOM 1880 O O . PHE A 1 241 ? 1.01 -32.406 -25.844 1 98.69 241 PHE A O 1
ATOM 1887 N N . GLY A 1 242 ? 3.193 -32.5 -25.578 1 98.69 242 GLY A N 1
ATOM 1888 C CA . GLY A 1 242 ? 3.123 -33.656 -24.672 1 98.69 242 GLY A CA 1
ATOM 1889 C C . GLY A 1 242 ? 2.902 -33.25 -23.234 1 98.69 242 GLY A C 1
ATOM 1890 O O . GLY A 1 242 ? 2.498 -34.094 -22.406 1 98.69 242 GLY A O 1
ATOM 1891 N N . TYR A 1 243 ? 3.215 -32.062 -22.891 1 98.75 243 TYR A N 1
ATOM 1892 C CA . TYR A 1 243 ? 3.078 -31.547 -21.547 1 98.75 243 TYR A CA 1
ATOM 1893 C C . TYR A 1 243 ? 2.729 -30.062 -21.547 1 98.75 243 TYR A C 1
ATOM 1895 O O . TYR A 1 243 ? 3.238 -29.297 -22.391 1 98.75 243 TYR A O 1
ATOM 1903 N N . ALA A 1 244 ? 1.823 -29.672 -20.703 1 98.81 244 ALA A N 1
ATOM 1904 C CA . ALA A 1 244 ? 1.485 -28.266 -20.484 1 98.81 244 ALA A CA 1
ATOM 1905 C C . ALA A 1 244 ? 1.583 -27.891 -19 1 98.81 244 ALA A C 1
ATOM 1907 O O . ALA A 1 244 ? 1.364 -28.75 -18.125 1 98.81 244 ALA A O 1
ATOM 1908 N N . PHE A 1 245 ? 1.953 -26.672 -18.734 1 98.62 245 PHE A N 1
ATOM 1909 C CA . PHE A 1 245 ? 2.143 -26.141 -17.391 1 98.62 245 PHE A CA 1
ATOM 1910 C C . PHE A 1 245 ? 1.402 -24.828 -17.203 1 98.62 245 PHE A C 1
ATOM 1912 O O . PHE A 1 245 ? 1.585 -23.891 -18 1 98.62 245 PHE A O 1
ATOM 1919 N N . ALA A 1 246 ? 0.506 -24.75 -16.281 1 98.06 246 ALA A N 1
ATOM 1920 C CA . ALA A 1 246 ? -0.229 -23.531 -15.938 1 98.06 246 ALA A CA 1
ATOM 1921 C C . ALA A 1 246 ? -0.09 -23.219 -14.453 1 98.06 246 ALA A C 1
ATOM 1923 O O . ALA A 1 246 ? -0.65 -23.922 -13.609 1 98.06 246 ALA A O 1
ATOM 1924 N N . HIS A 1 247 ? 0.68 -22.172 -14.133 1 97.31 247 HIS A N 1
ATOM 1925 C CA . HIS A 1 247 ? 0.924 -21.766 -12.758 1 97.31 247 HIS A CA 1
ATOM 1926 C C . HIS A 1 247 ? 0.282 -20.406 -12.461 1 97.31 247 HIS A C 1
ATOM 1928 O O . HIS A 1 247 ? 0.708 -19.391 -13 1 97.31 247 HIS A O 1
ATOM 1934 N N . MET A 1 248 ? -0.77 -20.391 -11.578 1 95.38 248 MET A N 1
ATOM 1935 C CA . MET A 1 248 ? -1.456 -19.172 -11.148 1 95.38 248 MET A CA 1
ATOM 1936 C C . MET A 1 248 ? -2.121 -18.484 -12.336 1 95.38 248 MET A C 1
ATOM 1938 O O . MET A 1 248 ? -2.014 -17.266 -12.492 1 95.38 248 MET A O 1
ATOM 1942 N N . VAL A 1 249 ? -2.779 -19.25 -13.219 1 94.81 249 VAL A N 1
ATOM 1943 C CA . VAL A 1 249 ? -3.348 -18.719 -14.445 1 94.81 249 VAL A CA 1
ATOM 1944 C C . VAL A 1 249 ? -4.871 -18.812 -14.406 1 94.81 249 VAL A C 1
ATOM 1946 O O . VAL A 1 249 ? -5.574 -17.844 -14.703 1 94.81 249 VAL A O 1
ATOM 1949 N N . ILE A 1 250 ? -5.395 -19.906 -13.922 1 94.12 250 ILE A N 1
ATOM 1950 C CA . ILE A 1 250 ? -6.801 -20.266 -14.078 1 94.12 250 ILE A CA 1
ATOM 1951 C C . ILE A 1 250 ? -7.672 -19.25 -13.336 1 94.12 250 ILE A C 1
ATOM 1953 O O . ILE A 1 250 ? -8.68 -18.781 -13.867 1 94.12 250 ILE A O 1
ATOM 1957 N N . PRO A 1 251 ? -7.27 -18.828 -12.141 1 92.62 251 PRO A N 1
ATOM 1958 C CA . PRO A 1 251 ? -8.094 -17.906 -11.352 1 92.62 251 PRO A CA 1
ATOM 1959 C C . PRO A 1 251 ? -8.32 -16.578 -12.062 1 92.62 251 PRO A C 1
ATOM 1961 O O . PRO A 1 251 ? -9.266 -15.852 -11.742 1 92.62 251 PRO A O 1
ATOM 1964 N N . ASN A 1 252 ? -7.52 -16.219 -13 1 92.56 252 ASN A N 1
ATOM 1965 C CA . ASN A 1 252 ? -7.52 -14.898 -13.617 1 92.56 252 ASN A CA 1
ATOM 1966 C C . ASN A 1 252 ? -8.258 -14.906 -14.953 1 92.56 252 ASN A C 1
ATOM 1968 O O . ASN A 1 252 ? -8.477 -13.852 -15.547 1 92.56 252 ASN A O 1
ATOM 1972 N N . LEU A 1 253 ? -8.633 -16.016 -15.383 1 92.5 253 LEU A N 1
ATOM 1973 C CA . LEU A 1 253 ? -9.156 -16.141 -16.734 1 92.5 253 LEU A CA 1
ATOM 1974 C C . LEU A 1 253 ? -10.609 -15.688 -16.812 1 92.5 253 LEU A C 1
ATOM 1976 O O . LEU A 1 253 ? -11.391 -15.953 -15.891 1 92.5 253 LEU A O 1
ATOM 1980 N N . THR A 1 254 ? -10.906 -15.039 -17.938 1 91.75 254 THR A N 1
ATOM 1981 C CA . THR A 1 254 ? -12.273 -14.625 -18.203 1 91.75 254 THR A CA 1
ATOM 1982 C C . THR A 1 254 ? -13.156 -15.844 -18.484 1 91.75 254 THR A C 1
ATOM 1984 O O . THR A 1 254 ? -14.281 -15.93 -17.969 1 91.75 254 THR A O 1
ATOM 1987 N N . ASP A 1 255 ? -12.617 -16.797 -19.266 1 93.38 255 ASP A N 1
ATOM 1988 C CA . ASP A 1 255 ? -13.336 -18.016 -19.625 1 93.38 255 ASP A CA 1
ATOM 1989 C C . ASP A 1 255 ? -12.461 -19.25 -19.422 1 93.38 255 ASP A C 1
ATOM 1991 O O . ASP A 1 255 ? -11.945 -19.812 -20.391 1 93.38 255 ASP A O 1
ATOM 1995 N N . PRO A 1 256 ? -12.391 -19.719 -18.172 1 95.56 256 PRO A N 1
ATOM 1996 C CA . PRO A 1 256 ? -11.492 -20.844 -17.859 1 95.56 256 PRO A CA 1
ATOM 1997 C C . PRO A 1 256 ? -11.891 -22.125 -18.594 1 95.56 256 PRO A C 1
ATOM 1999 O O . PRO A 1 256 ? -11.023 -22.906 -18.984 1 95.56 256 PRO A O 1
ATOM 2002 N N . HIS A 1 257 ? -13.148 -22.344 -18.781 1 95.25 257 HIS A N 1
ATOM 2003 C CA . HIS A 1 257 ? -13.594 -23.547 -19.484 1 95.25 257 HIS A CA 1
ATOM 2004 C C . HIS A 1 257 ? -13.086 -23.578 -20.922 1 95.25 257 HIS A C 1
ATOM 2006 O O . HIS A 1 257 ? -12.586 -24.609 -21.375 1 95.25 257 HIS A O 1
ATOM 2012 N N . ARG A 1 258 ? -13.219 -22.484 -21.578 1 94.56 258 ARG A N 1
ATOM 2013 C CA . ARG A 1 258 ? -12.742 -22.391 -22.953 1 94.56 258 ARG A CA 1
ATOM 2014 C C . ARG A 1 258 ? -11.234 -22.609 -23.031 1 94.56 258 ARG A C 1
ATOM 2016 O O . ARG A 1 258 ? -10.742 -23.297 -23.938 1 94.56 258 ARG A O 1
ATOM 2023 N N . VAL A 1 259 ? -10.547 -22.031 -22.125 1 96.12 259 VAL A N 1
ATOM 2024 C CA . VAL A 1 259 ? -9.086 -22.125 -22.125 1 96.12 259 VAL A CA 1
ATOM 2025 C C . VAL A 1 259 ? -8.664 -23.562 -21.859 1 96.12 259 VAL A C 1
ATOM 2027 O O . VAL A 1 259 ? -7.793 -24.094 -22.547 1 96.12 259 VAL A O 1
ATOM 2030 N N . LEU A 1 260 ? -9.289 -24.219 -20.875 1 97.94 260 LEU A N 1
ATOM 2031 C CA . LEU A 1 260 ? -8.945 -25.594 -20.547 1 97.94 260 LEU A CA 1
ATOM 2032 C C . LEU A 1 260 ? -9.266 -26.531 -21.703 1 97.94 260 LEU A C 1
ATOM 2034 O O . LEU A 1 260 ? -8.5 -27.453 -21.984 1 97.94 260 LEU A O 1
ATOM 2038 N N . LYS A 1 261 ? -10.352 -26.281 -22.391 1 97.69 261 LYS A N 1
ATOM 2039 C CA . LYS A 1 261 ? -10.68 -27.062 -23.578 1 97.69 261 LYS A CA 1
ATOM 2040 C C . LYS A 1 261 ? -9.633 -26.859 -24.672 1 97.69 261 LYS A C 1
ATOM 2042 O O . LYS A 1 261 ? -9.305 -27.797 -25.406 1 97.69 261 LYS A O 1
ATOM 2047 N N . GLY A 1 262 ? -9.266 -25.609 -24.812 1 97.69 262 GLY A N 1
ATOM 2048 C CA . GLY A 1 262 ? -8.195 -25.328 -25.75 1 97.69 262 GLY A CA 1
ATOM 2049 C C . GLY A 1 262 ? -6.902 -26.047 -25.438 1 97.69 262 GLY A C 1
ATOM 2050 O O . GLY A 1 262 ? -6.246 -26.594 -26.328 1 97.69 262 GLY A O 1
ATOM 2051 N N . ILE A 1 263 ? -6.512 -26.094 -24.172 1 98.25 263 ILE A N 1
ATOM 2052 C CA . ILE A 1 263 ? -5.305 -26.781 -23.719 1 98.25 263 ILE A CA 1
ATOM 2053 C C . ILE A 1 263 ? -5.438 -28.281 -24 1 98.25 263 ILE A C 1
ATOM 2055 O O . ILE A 1 263 ? -4.492 -28.922 -24.469 1 98.25 263 ILE A O 1
ATOM 2059 N N . LEU A 1 264 ? -6.617 -28.812 -23.688 1 98.5 264 LEU A N 1
ATOM 2060 C CA . LEU A 1 264 ? -6.871 -30.219 -23.984 1 98.5 264 LEU A CA 1
ATOM 2061 C C . LEU A 1 264 ? -6.648 -30.516 -25.469 1 98.5 264 LEU A C 1
ATOM 2063 O O . LEU A 1 264 ? -6.023 -31.516 -25.828 1 98.5 264 LEU A O 1
ATOM 2067 N N . ARG A 1 265 ? -7.148 -29.656 -26.297 1 98.25 265 ARG A N 1
ATOM 2068 C CA . ARG A 1 265 ? -7.035 -29.828 -27.75 1 98.25 265 ARG A CA 1
ATOM 2069 C C . ARG A 1 265 ? -5.574 -29.875 -28.172 1 98.25 265 ARG A C 1
ATOM 2071 O O . ARG A 1 265 ? -5.191 -30.688 -29.031 1 98.25 265 ARG A O 1
ATOM 2078 N N . VAL A 1 266 ? -4.773 -29.047 -27.625 1 98.25 266 VAL A N 1
ATOM 2079 C CA . VAL A 1 266 ? -3.418 -28.875 -28.141 1 98.25 266 VAL A CA 1
ATOM 2080 C C . VAL A 1 266 ? -2.508 -29.953 -27.531 1 98.25 266 VAL A C 1
ATOM 2082 O O . VAL A 1 266 ? -1.399 -30.172 -28.031 1 98.25 266 VAL A O 1
ATOM 2085 N N . LEU A 1 267 ? -2.893 -30.625 -26.469 1 98.69 267 LEU A N 1
ATOM 2086 C CA . LEU A 1 267 ? -2.123 -31.719 -25.891 1 98.69 267 LEU A CA 1
ATOM 2087 C C . LEU A 1 267 ? -2.27 -33 -26.719 1 98.69 267 LEU A C 1
ATOM 2089 O O . LEU A 1 267 ? -3.34 -33.25 -27.281 1 98.69 267 LEU A O 1
ATOM 2093 N N . THR A 1 268 ? -1.211 -33.812 -26.828 1 98.5 268 THR A N 1
ATOM 2094 C CA . THR A 1 268 ? -1.29 -35.125 -27.438 1 98.5 268 THR A CA 1
ATOM 2095 C C . THR A 1 268 ? -2.135 -36.062 -26.594 1 98.5 268 THR A C 1
ATOM 2097 O O . THR A 1 268 ? -2.252 -35.906 -25.375 1 98.5 268 THR A O 1
ATOM 2100 N N . PRO A 1 269 ? -2.754 -37.062 -27.266 1 98.19 269 PRO A N 1
ATOM 2101 C CA . PRO A 1 269 ? -3.42 -38.094 -26.453 1 98.19 269 PRO A CA 1
ATOM 2102 C C . PRO A 1 269 ? -2.504 -38.688 -25.375 1 98.19 269 PRO A C 1
ATOM 2104 O O . PRO A 1 269 ? -1.369 -39.062 -25.672 1 98.19 269 PRO A O 1
ATOM 2107 N N . GLY A 1 270 ? -2.971 -38.688 -24.156 1 97.94 270 GLY A N 1
ATOM 2108 C CA . GLY A 1 270 ? -2.146 -39.156 -23.047 1 97.94 270 GLY A CA 1
ATOM 2109 C C . GLY A 1 270 ? -1.227 -38.094 -22.5 1 97.94 270 GLY A C 1
ATOM 2110 O O . GLY A 1 270 ? -0.539 -38.312 -21.5 1 97.94 270 GLY A O 1
ATOM 2111 N N . GLY A 1 271 ? -1.255 -36.938 -23.156 1 98.5 271 GLY A N 1
ATOM 2112 C CA . GLY A 1 271 ? -0.454 -35.812 -22.672 1 98.5 271 GLY A CA 1
ATOM 2113 C C . GLY A 1 271 ? -0.919 -35.281 -21.344 1 98.5 271 GLY A C 1
ATOM 2114 O O . GLY A 1 271 ? -2.043 -35.562 -20.906 1 98.5 271 GLY A O 1
ATOM 2115 N N . ALA A 1 272 ? -0.043 -34.531 -20.641 1 98.69 272 ALA A N 1
ATOM 2116 C CA . ALA A 1 272 ? -0.324 -34.125 -19.266 1 98.69 272 ALA A CA 1
ATOM 2117 C C . ALA A 1 272 ? -0.401 -32.625 -19.156 1 98.69 272 ALA A C 1
ATOM 2119 O O . ALA A 1 272 ? 0.215 -31.891 -19.938 1 98.69 272 ALA A O 1
ATOM 2120 N N . LEU A 1 273 ? -1.16 -32.156 -18.203 1 98.81 273 LEU A N 1
ATOM 2121 C CA . LEU A 1 273 ? -1.26 -30.75 -17.781 1 98.81 273 LEU A CA 1
ATOM 2122 C C . LEU A 1 273 ? -1.068 -30.609 -16.281 1 98.81 273 LEU A C 1
ATOM 2124 O O . LEU A 1 273 ? -1.733 -31.297 -15.5 1 98.81 273 LEU A O 1
ATOM 2128 N N . SER A 1 274 ? -0.098 -29.844 -15.898 1 98.75 274 SER A N 1
ATOM 2129 C CA . SER A 1 274 ? 0.005 -29.422 -14.5 1 98.75 274 SER A CA 1
ATOM 2130 C C . SER A 1 274 ? -0.659 -28.078 -14.273 1 98.75 274 SER A C 1
ATOM 2132 O O . SER A 1 274 ? -0.254 -27.062 -14.867 1 98.75 274 SER A O 1
ATOM 2134 N N . VAL A 1 275 ? -1.697 -28.062 -13.469 1 98.69 275 VAL A N 1
ATOM 2135 C CA . VAL A 1 275 ? -2.305 -26.844 -12.977 1 98.69 275 VAL A CA 1
ATOM 2136 C C . VAL A 1 275 ? -1.891 -26.609 -11.523 1 98.69 275 VAL A C 1
ATOM 2138 O O . VAL A 1 275 ? -2.137 -27.453 -10.656 1 98.69 275 VAL A O 1
ATOM 2141 N N . VAL A 1 276 ? -1.217 -25.5 -11.297 1 97.88 276 VAL A N 1
ATOM 2142 C CA . VAL A 1 276 ? -0.793 -25.156 -9.945 1 97.88 276 VAL A CA 1
ATOM 2143 C C . VAL A 1 276 ? -1.423 -23.828 -9.523 1 97.88 276 VAL A C 1
ATOM 2145 O O . VAL A 1 276 ? -1.019 -22.766 -10 1 97.88 276 VAL A O 1
ATOM 2148 N N . ASP A 1 277 ? -2.387 -23.875 -8.656 1 96.69 277 ASP A N 1
ATOM 2149 C CA . ASP A 1 277 ? -3.129 -22.703 -8.188 1 96.69 277 ASP A CA 1
ATOM 2150 C C . ASP A 1 277 ? -3.172 -22.672 -6.66 1 96.69 277 ASP A C 1
ATOM 2152 O O . ASP A 1 277 ? -2.822 -23.641 -5.996 1 96.69 277 ASP A O 1
ATOM 2156 N N . PRO A 1 278 ? -3.541 -21.547 -6.074 1 95.5 278 PRO A N 1
ATOM 2157 C CA . PRO A 1 278 ? -3.533 -21.438 -4.613 1 95.5 278 PRO A CA 1
ATOM 2158 C C . PRO A 1 278 ? -4.391 -22.5 -3.941 1 95.5 278 PRO A C 1
ATOM 2160 O O . PRO A 1 278 ? -5.469 -22.844 -4.438 1 95.5 278 PRO A O 1
ATOM 2163 N N . LYS A 1 279 ? -3.865 -23 -2.859 1 95.38 279 LYS A N 1
ATOM 2164 C CA . LYS A 1 279 ? -4.617 -23.969 -2.059 1 95.38 279 LYS A CA 1
ATOM 2165 C C . LYS A 1 279 ? -5.707 -23.266 -1.248 1 95.38 279 LYS A C 1
ATOM 2167 O O . LYS A 1 279 ? -5.418 -22.438 -0.388 1 95.38 279 LYS A O 1
ATOM 2172 N N . SER A 1 280 ? -6.895 -23.578 -1.49 1 96.44 280 SER A N 1
ATOM 2173 C CA . SER A 1 280 ? -8.062 -23.047 -0.789 1 96.44 280 SER A CA 1
ATOM 2174 C C . SER A 1 280 ? -9.281 -23.938 -1.002 1 96.44 280 SER A C 1
ATOM 2176 O O . SER A 1 280 ? -9.188 -24.984 -1.643 1 96.44 280 SER A O 1
ATOM 2178 N N . HIS A 1 281 ? -10.312 -23.625 -0.327 1 96.5 281 HIS A N 1
ATOM 2179 C CA . HIS A 1 281 ? -11.617 -24.203 -0.563 1 96.5 281 HIS A CA 1
ATOM 2180 C C . HIS A 1 281 ? -12.523 -23.266 -1.342 1 96.5 281 HIS A C 1
ATOM 2182 O O . HIS A 1 281 ? -12.242 -22.062 -1.428 1 96.5 281 HIS A O 1
ATOM 2188 N N . SER A 1 282 ? -13.602 -23.812 -1.927 1 96.31 282 SER A N 1
ATOM 2189 C CA . SER A 1 282 ? -14.477 -23 -2.777 1 96.31 282 SER A CA 1
ATOM 2190 C C . SER A 1 282 ? -15.477 -22.203 -1.946 1 96.31 282 SER A C 1
ATOM 2192 O O . SER A 1 282 ? -16.172 -21.344 -2.471 1 96.31 282 SER A O 1
ATOM 2194 N N . THR A 1 283 ? -15.539 -22.484 -0.639 1 95.81 283 THR A N 1
ATOM 2195 C CA . THR A 1 283 ? -16.453 -21.766 0.243 1 95.81 283 THR A CA 1
ATOM 2196 C C . THR A 1 283 ? -15.68 -20.938 1.268 1 95.81 283 THR A C 1
ATOM 2198 O O . THR A 1 283 ? -14.57 -21.312 1.66 1 95.81 283 THR A O 1
ATOM 2201 N N . LEU A 1 284 ? -16.266 -19.812 1.68 1 96.94 284 LEU A N 1
ATOM 2202 C CA . LEU A 1 284 ? -15.656 -18.984 2.709 1 96.94 284 LEU A CA 1
ATOM 2203 C C . LEU A 1 284 ? -15.492 -19.766 4.012 1 96.94 284 LEU A C 1
ATOM 2205 O O . LEU A 1 284 ? -14.461 -19.656 4.68 1 96.94 284 LEU A O 1
ATOM 2209 N N . LYS A 1 285 ? -16.531 -20.594 4.359 1 95.69 285 LYS A N 1
ATOM 2210 C CA . LYS A 1 285 ? -16.453 -21.438 5.547 1 95.69 285 LYS A CA 1
ATOM 2211 C C . LYS A 1 285 ? -15.227 -22.344 5.5 1 95.69 285 LYS A C 1
ATOM 2213 O O . LYS A 1 285 ? -14.508 -22.469 6.488 1 95.69 285 LYS A O 1
ATOM 2218 N N . GLY A 1 286 ? -15.031 -22.969 4.344 1 95.5 286 GLY A N 1
ATOM 2219 C CA . GLY A 1 286 ? -13.859 -23.812 4.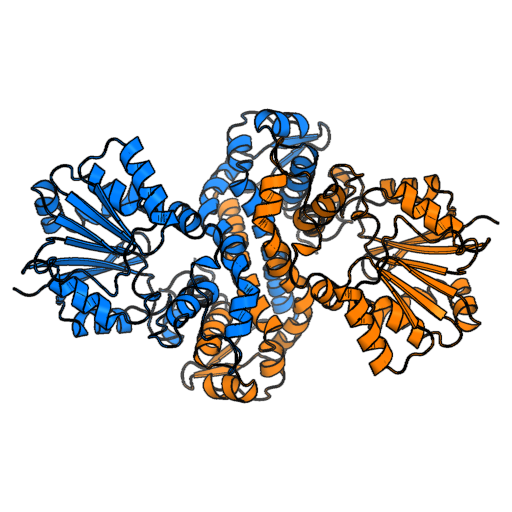176 1 95.5 286 GLY A CA 1
ATOM 2220 C C . GLY A 1 286 ? -12.555 -23.062 4.355 1 95.5 286 GLY A C 1
ATOM 2221 O O . GLY A 1 286 ? -11.594 -23.594 4.922 1 95.5 286 GLY A O 1
ATOM 2222 N N . ASN A 1 287 ? -12.484 -21.828 3.912 1 96.19 287 ASN A N 1
ATOM 2223 C CA . ASN A 1 287 ? -11.258 -21.047 3.924 1 96.19 287 ASN A CA 1
ATOM 2224 C C . ASN A 1 287 ? -10.969 -20.469 5.312 1 96.19 287 ASN A C 1
ATOM 2226 O O . ASN A 1 287 ? -9.93 -19.859 5.527 1 96.19 287 ASN A O 1
ATOM 2230 N N . LEU A 1 288 ? -11.906 -20.656 6.258 1 93.81 288 LEU A N 1
ATOM 2231 C CA . LEU A 1 288 ? -11.672 -20.297 7.656 1 93.81 288 LEU A CA 1
ATOM 2232 C C . LEU A 1 288 ? -11.039 -21.453 8.414 1 93.81 288 LEU A C 1
ATOM 2234 O O . LEU A 1 288 ? -10.602 -21.281 9.555 1 93.81 288 LEU A O 1
ATOM 2238 N N . SER A 1 289 ? -10.969 -22.547 7.703 1 90.5 289 SER A N 1
ATOM 2239 C CA . SER A 1 289 ? -10.383 -23.719 8.344 1 90.5 289 SER A CA 1
ATOM 2240 C C . SER A 1 289 ? -8.867 -23.562 8.484 1 90.5 289 SER A C 1
ATOM 2242 O O . SER A 1 289 ? -8.25 -22.766 7.789 1 90.5 289 SER A O 1
ATOM 2244 N N . GLU A 1 290 ? -8.242 -24.328 9.328 1 84 290 GLU A N 1
ATOM 2245 C CA . GLU A 1 290 ? -6.828 -24.219 9.664 1 84 290 GLU A CA 1
ATOM 2246 C C . GLU A 1 290 ? -5.949 -24.75 8.539 1 84 290 GLU A C 1
ATOM 2248 O O . GLU A 1 290 ? -4.75 -24.453 8.484 1 84 290 GLU A O 1
ATOM 2253 N N . ASP A 1 291 ? -6.527 -25.469 7.68 1 85.5 291 ASP A N 1
ATOM 2254 C CA . ASP A 1 291 ? -5.699 -26.078 6.641 1 85.5 291 ASP A CA 1
ATOM 2255 C C . ASP A 1 291 ? -5.367 -25.062 5.543 1 85.5 291 ASP A C 1
ATOM 2257 O O . ASP A 1 291 ? -4.484 -25.312 4.719 1 85.5 291 ASP A O 1
ATOM 2261 N N . VAL A 1 292 ? -6.145 -24.094 5.418 1 87.5 292 VAL A N 1
ATOM 2262 C CA . VAL A 1 292 ? -5.816 -23.016 4.477 1 87.5 292 VAL A CA 1
ATOM 2263 C C . VAL A 1 292 ? -5.043 -21.922 5.195 1 87.5 292 VAL A C 1
ATOM 2265 O O . VAL A 1 292 ? -5.621 -21.141 5.949 1 87.5 292 VAL A O 1
ATOM 2268 N N . LYS A 1 293 ? -3.771 -21.969 4.785 1 79.75 293 LYS A N 1
ATOM 2269 C CA . LYS A 1 293 ? -2.896 -20.969 5.387 1 79.75 293 LYS A CA 1
ATOM 2270 C C . LYS A 1 293 ? -3.01 -19.641 4.66 1 79.75 293 LYS A C 1
ATOM 2272 O O . LYS A 1 293 ? -3.289 -19.594 3.461 1 79.75 293 LYS A O 1
ATOM 2277 N N . HIS A 1 294 ? -3.123 -18.516 5.219 1 85.31 294 HIS A N 1
ATOM 2278 C CA . HIS A 1 294 ? -3.025 -17.156 4.688 1 85.31 294 HIS A CA 1
ATOM 2279 C C . HIS A 1 294 ? -4.254 -16.812 3.854 1 85.31 294 HIS A C 1
ATOM 2281 O O . HIS A 1 294 ? -4.129 -16.203 2.785 1 85.31 294 HIS A O 1
ATOM 2287 N N . SER A 1 295 ? -5.441 -17.359 4.145 1 92.94 295 SER A N 1
ATOM 2288 C CA . SER A 1 295 ? -6.68 -17.125 3.41 1 92.94 295 SER A CA 1
ATOM 2289 C C . SER A 1 295 ? -6.906 -15.625 3.193 1 92.94 295 SER A C 1
ATOM 2291 O O . SER A 1 295 ? -7.348 -15.211 2.123 1 92.94 295 SER A O 1
ATOM 2293 N N . HIS A 1 296 ? -6.598 -14.859 4.152 1 93 296 HIS A N 1
ATOM 2294 C CA . HIS A 1 296 ? -6.812 -13.422 4.023 1 93 296 HIS A CA 1
ATOM 2295 C C . HIS A 1 296 ? -5.98 -12.836 2.887 1 93 296 HIS A C 1
ATOM 2297 O O . HIS A 1 296 ? -6.465 -12 2.123 1 93 296 HIS A O 1
ATOM 2303 N N . MET A 1 297 ? -4.742 -13.25 2.762 1 92.69 297 MET A N 1
ATOM 2304 C CA . MET A 1 297 ? -3.885 -12.773 1.68 1 92.69 297 MET A CA 1
ATOM 2305 C C . MET A 1 297 ? -4.441 -13.195 0.321 1 92.69 297 MET A C 1
ATOM 2307 O O . MET A 1 297 ? -4.406 -12.414 -0.633 1 92.69 297 MET A O 1
ATOM 2311 N N . LEU A 1 298 ? -4.938 -14.398 0.26 1 94.69 298 LEU A N 1
ATOM 2312 C CA . LEU A 1 298 ? -5.492 -14.906 -0.992 1 94.69 298 LEU A CA 1
ATOM 2313 C C . LEU A 1 298 ? -6.66 -14.039 -1.455 1 94.69 298 LEU A C 1
ATOM 2315 O O . LEU A 1 298 ? -6.684 -13.586 -2.6 1 94.69 298 LEU A O 1
ATOM 2319 N N . TYR A 1 299 ? -7.586 -13.773 -0.546 1 97.5 299 TYR A N 1
ATOM 2320 C CA . TYR A 1 299 ? -8.75 -12.969 -0.895 1 97.5 299 TYR A CA 1
ATOM 2321 C C . TYR A 1 299 ? -8.336 -11.539 -1.231 1 97.5 299 TYR A C 1
ATOM 2323 O O . TYR A 1 299 ? -8.922 -10.914 -2.121 1 97.5 299 TYR A O 1
ATOM 2331 N N . SER A 1 300 ? -7.355 -11.055 -0.535 1 97.38 300 SER A N 1
ATOM 2332 C CA . SER A 1 300 ? -6.926 -9.672 -0.736 1 97.38 300 SER A CA 1
ATOM 2333 C C . SER A 1 300 ? -6.266 -9.492 -2.1 1 97.38 300 SER A C 1
ATOM 2335 O O . SER A 1 300 ? -6.602 -8.57 -2.842 1 97.38 300 SER A O 1
ATOM 2337 N N . ILE A 1 301 ? -5.348 -10.383 -2.422 1 96 301 ILE A N 1
ATOM 2338 C CA . ILE A 1 301 ? -4.691 -10.328 -3.723 1 96 301 ILE A CA 1
ATOM 2339 C C . ILE A 1 301 ? -5.723 -10.547 -4.828 1 96 301 ILE A C 1
ATOM 2341 O O . ILE A 1 301 ? -5.699 -9.859 -5.852 1 96 301 ILE A O 1
ATOM 2345 N N . SER A 1 302 ? -6.641 -11.453 -4.594 1 97.31 302 SER A N 1
ATOM 2346 C CA . SER A 1 302 ? -7.711 -11.75 -5.539 1 97.31 302 SER A CA 1
ATOM 2347 C C . SER A 1 302 ? -8.562 -10.516 -5.809 1 97.31 302 SER A C 1
ATOM 2349 O O . SER A 1 302 ? -8.883 -10.211 -6.961 1 97.31 302 SER A O 1
ATOM 2351 N N . LEU A 1 303 ? -8.922 -9.852 -4.766 1 98.19 303 LEU A N 1
ATOM 2352 C CA . LEU A 1 303 ? -9.75 -8.656 -4.863 1 98.19 303 LEU A CA 1
ATOM 2353 C C . LEU A 1 303 ? -9.039 -7.555 -5.641 1 98.19 303 LEU A C 1
ATOM 2355 O O . LEU A 1 303 ? -9.664 -6.844 -6.43 1 98.19 303 LEU A O 1
ATOM 2359 N N . LEU A 1 304 ? -7.773 -7.477 -5.43 1 97.75 304 LEU A N 1
ATOM 2360 C CA . LEU A 1 304 ? -7.02 -6.359 -5.988 1 97.75 304 LEU A CA 1
ATOM 2361 C C . LEU A 1 304 ? -6.566 -6.664 -7.41 1 97.75 304 LEU A C 1
ATOM 2363 O O . LEU A 1 304 ? -6.219 -5.754 -8.164 1 97.75 304 LEU A O 1
ATOM 2367 N N . ASN A 1 305 ? -6.574 -7.949 -7.773 1 96.69 305 ASN A N 1
ATOM 2368 C CA . ASN A 1 305 ? -5.996 -8.227 -9.086 1 96.69 305 ASN A CA 1
ATOM 2369 C C . ASN A 1 305 ? -6.781 -9.305 -9.828 1 96.69 305 ASN A C 1
ATOM 2371 O O . ASN A 1 305 ? -7.27 -9.078 -10.93 1 96.69 305 ASN A O 1
ATOM 2375 N N . CYS A 1 306 ? -6.988 -10.484 -9.289 1 96.31 306 CYS A N 1
ATOM 2376 C CA . CYS A 1 306 ? -7.512 -11.648 -10.008 1 96.31 306 CYS A CA 1
ATOM 2377 C C . CYS A 1 306 ? -8.93 -11.383 -10.508 1 96.31 306 CYS A C 1
ATOM 2379 O O . CYS A 1 306 ? -9.219 -11.562 -11.688 1 96.31 306 CYS A O 1
ATOM 2381 N N . VAL A 1 307 ? -9.797 -10.93 -9.625 1 97.44 307 VAL A N 1
ATOM 2382 C CA . VAL A 1 307 ? -11.195 -10.719 -9.984 1 97.44 307 VAL A CA 1
ATOM 2383 C C . VAL A 1 307 ? -11.305 -9.555 -10.961 1 97.44 307 VAL A C 1
ATOM 2385 O O . VAL A 1 307 ? -11.898 -9.695 -12.039 1 97.44 307 VAL A O 1
ATOM 2388 N N . PRO A 1 308 ? -10.672 -8.406 -10.672 1 97.19 308 PRO A N 1
ATOM 2389 C CA . PRO A 1 308 ? -10.758 -7.309 -11.641 1 97.19 308 PRO A CA 1
ATOM 2390 C C . PRO A 1 308 ? -10.195 -7.688 -13.008 1 97.19 308 PRO A C 1
ATOM 2392 O O . PRO A 1 308 ? -10.75 -7.301 -14.039 1 97.19 308 PRO A O 1
ATOM 2395 N N . ALA A 1 309 ? -9.141 -8.406 -13.031 1 92.81 309 ALA A N 1
ATOM 2396 C CA . ALA A 1 309 ? -8.531 -8.805 -14.297 1 92.81 309 ALA A CA 1
ATOM 2397 C C . ALA A 1 309 ? -9.461 -9.734 -15.078 1 92.81 309 ALA A C 1
ATOM 2399 O O . ALA A 1 309 ? -9.625 -9.586 -16.297 1 92.81 309 ALA A O 1
ATOM 2400 N N . SER A 1 310 ? -10.062 -10.656 -14.398 1 94.12 310 SER A N 1
ATOM 2401 C CA . SER A 1 310 ? -10.938 -11.633 -15.031 1 94.12 310 SER A CA 1
ATOM 2402 C C . SER A 1 310 ? -12.188 -10.969 -15.602 1 94.12 310 SER A C 1
ATOM 2404 O O . SER A 1 310 ? -12.797 -11.477 -16.547 1 94.12 310 SER A O 1
ATOM 2406 N N . LEU A 1 311 ? -12.547 -9.797 -15.062 1 96 311 LEU A N 1
ATOM 2407 C CA . LEU A 1 311 ? -13.805 -9.156 -15.422 1 96 311 LEU A CA 1
ATOM 2408 C C . LEU A 1 311 ? -13.57 -7.957 -16.328 1 96 311 LEU A C 1
ATOM 2410 O O . LEU A 1 311 ? -14.5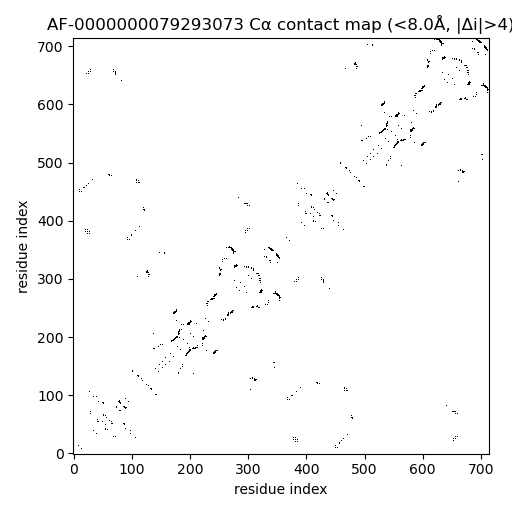16 -7.27 -16.719 1 96 311 LEU A O 1
ATOM 2414 N N . CYS A 1 312 ? -12.312 -7.664 -16.703 1 91.44 312 CYS A N 1
ATOM 2415 C CA . CYS A 1 312 ? -11.961 -6.402 -17.344 1 91.44 312 CYS A CA 1
ATOM 2416 C C . CYS A 1 312 ? -12.641 -6.281 -18.703 1 91.44 312 CYS A C 1
ATOM 2418 O O . CYS A 1 312 ? -12.852 -5.172 -19.203 1 91.44 312 CYS A O 1
ATOM 2420 N N . LYS A 1 313 ? -13.086 -7.375 -19.359 1 88.25 313 LYS A N 1
ATOM 2421 C CA . LYS A 1 313 ? -13.727 -7.336 -20.672 1 88.25 313 LYS A CA 1
ATOM 2422 C C . LYS A 1 313 ? -15.25 -7.332 -20.547 1 88.25 313 LYS A C 1
ATOM 2424 O O . LYS A 1 313 ? -15.961 -7.453 -21.531 1 88.25 313 LYS A O 1
ATOM 2429 N N . GLY A 1 314 ? -15.758 -7.156 -19.312 1 87.06 314 GLY A N 1
ATOM 2430 C CA . GLY A 1 314 ? -17.188 -7 -19.094 1 87.06 314 GLY A CA 1
ATOM 2431 C C . GLY A 1 314 ? -17.859 -8.266 -18.609 1 87.06 314 GLY A C 1
ATOM 2432 O O . GLY A 1 314 ? -18.891 -8.211 -17.938 1 87.06 314 GLY A O 1
ATOM 2433 N N . GLU A 1 315 ? -17.469 -9.414 -19.078 1 85.38 315 GLU A N 1
ATOM 2434 C CA . GLU A 1 315 ? -17.969 -10.695 -18.609 1 85.38 315 GLU A CA 1
ATOM 2435 C C . GLU A 1 315 ? -16.812 -11.641 -18.266 1 85.38 315 GLU A C 1
ATOM 2437 O O . GLU A 1 315 ? -15.68 -11.43 -18.688 1 85.38 315 GLU A O 1
ATOM 2442 N N . GLY A 1 316 ? -17.141 -12.555 -17.312 1 89.69 316 GLY A N 1
ATOM 2443 C CA . GLY A 1 316 ? -16.125 -13.516 -16.938 1 89.69 316 GLY A CA 1
ATOM 2444 C C . GLY A 1 316 ? -16.516 -14.383 -15.766 1 89.69 316 GLY A C 1
ATOM 2445 O O . GLY A 1 316 ? -17.5 -14.094 -15.078 1 89.69 316 GLY A O 1
ATOM 2446 N N . ALA A 1 317 ? -15.758 -15.359 -15.586 1 91.88 317 ALA A N 1
ATOM 2447 C CA . ALA A 1 317 ? -16.047 -16.328 -14.539 1 91.88 317 ALA A CA 1
ATOM 2448 C C . ALA A 1 317 ? -15.742 -15.75 -13.156 1 91.88 317 ALA A C 1
ATOM 2450 O O . ALA A 1 317 ? -16.344 -16.172 -12.164 1 91.88 317 ALA A O 1
ATOM 2451 N N . ALA A 1 318 ? -14.773 -14.789 -13.094 1 95.25 318 ALA A N 1
ATOM 2452 C CA . ALA A 1 318 ? -14.359 -14.164 -11.836 1 95.25 318 ALA A CA 1
ATOM 2453 C C . ALA A 1 318 ? -14.148 -15.211 -10.742 1 95.25 318 ALA A C 1
ATOM 2455 O O . ALA A 1 318 ? -14.703 -15.086 -9.648 1 95.25 318 ALA A O 1
ATOM 2456 N N . LEU A 1 319 ? -13.336 -16.219 -11.047 1 95.44 319 LEU A N 1
ATOM 2457 C CA . LEU A 1 319 ? -13.102 -17.312 -10.109 1 95.44 319 LEU A CA 1
ATOM 2458 C C . LEU A 1 319 ? -12.367 -16.828 -8.867 1 95.44 319 LEU A C 1
ATOM 2460 O O . LEU A 1 319 ? -12.688 -17.234 -7.75 1 95.44 319 LEU A O 1
ATOM 2464 N N . GLY A 1 320 ? -11.344 -15.961 -9.133 1 95.88 320 GLY A N 1
ATOM 2465 C CA . GLY A 1 320 ? -10.555 -15.43 -8.031 1 95.88 320 GLY A CA 1
ATOM 2466 C C . GLY A 1 320 ? -9.492 -16.391 -7.539 1 95.88 320 GLY A C 1
ATOM 2467 O O . GLY A 1 320 ? -9.492 -17.562 -7.906 1 95.88 320 GLY A O 1
ATOM 2468 N N . ALA A 1 321 ? -8.625 -15.898 -6.699 1 94.94 321 ALA A N 1
ATOM 2469 C CA . ALA A 1 321 ? -7.508 -16.688 -6.191 1 94.94 321 ALA A CA 1
ATOM 2470 C C . ALA A 1 321 ? -7.992 -17.797 -5.266 1 94.94 321 ALA A C 1
ATOM 2472 O O . ALA A 1 321 ? -7.355 -18.844 -5.16 1 94.94 321 ALA A O 1
ATOM 2473 N N . ALA A 1 322 ? -9.117 -17.562 -4.648 1 95.69 322 ALA A N 1
ATOM 2474 C CA . ALA A 1 322 ? -9.688 -18.562 -3.752 1 95.69 322 ALA A CA 1
ATOM 2475 C C . ALA A 1 322 ? -10.742 -19.406 -4.465 1 95.69 322 ALA A C 1
ATOM 2477 O O . ALA A 1 322 ? -11.773 -19.75 -3.879 1 95.69 322 ALA A O 1
ATOM 2478 N N . MET A 1 323 ? -10.523 -19.641 -5.719 1 95.25 323 MET A N 1
ATOM 2479 C CA . MET A 1 323 ? -11.406 -20.547 -6.461 1 95.25 323 MET A CA 1
ATOM 2480 C C . MET A 1 323 ? -11.664 -21.828 -5.68 1 95.25 323 MET A C 1
ATOM 2482 O O . MET A 1 323 ? -12.812 -22.25 -5.543 1 95.25 323 MET A O 1
ATOM 2486 N N . GLY A 1 324 ? -10.578 -22.391 -5.141 1 95.88 324 GLY A N 1
ATOM 2487 C CA . GLY A 1 324 ? -10.688 -23.562 -4.277 1 95.88 324 GLY A CA 1
ATOM 2488 C C . GLY A 1 324 ? -10.602 -24.875 -5.027 1 95.88 324 GLY A C 1
ATOM 2489 O O . GLY A 1 324 ? -10.852 -24.922 -6.234 1 95.88 324 GLY A O 1
ATOM 2490 N N . ARG A 1 325 ? -10.32 -25.906 -4.25 1 95.81 325 ARG A N 1
ATOM 2491 C CA . ARG A 1 325 ? -10.078 -27.25 -4.793 1 95.81 325 ARG A CA 1
ATOM 2492 C C . ARG A 1 325 ? -11.328 -27.797 -5.465 1 95.81 325 ARG A C 1
ATOM 2494 O O . ARG A 1 325 ? -11.258 -28.375 -6.547 1 95.81 325 ARG A O 1
ATOM 2501 N N . GLU A 1 326 ? -12.445 -27.609 -4.895 1 97 326 GLU A N 1
ATOM 2502 C CA . GLU A 1 326 ? -13.695 -28.203 -5.379 1 97 326 GLU A CA 1
ATOM 2503 C C . GLU A 1 326 ? -14.07 -27.641 -6.75 1 97 326 GLU A C 1
ATOM 2505 O O . GLU A 1 326 ? -14.336 -28.391 -7.684 1 97 326 GLU A O 1
ATOM 2510 N N . LYS A 1 327 ? -14.094 -26.344 -6.875 1 96.94 327 LYS A N 1
ATOM 2511 C CA . LYS A 1 327 ? -14.406 -25.719 -8.148 1 96.94 327 LYS A CA 1
ATOM 2512 C C . LYS A 1 327 ? -13.32 -25.984 -9.188 1 96.94 327 LYS A C 1
ATOM 2514 O O . LYS A 1 327 ? -13.609 -26.172 -10.367 1 96.94 327 LYS A O 1
ATOM 2519 N N . GLY A 1 328 ? -12.055 -25.953 -8.75 1 97.44 328 GLY A N 1
ATOM 2520 C CA . GLY A 1 328 ? -10.961 -26.266 -9.656 1 97.44 328 GLY A CA 1
ATOM 2521 C C . GLY A 1 328 ? -11.055 -27.656 -10.258 1 97.44 328 GLY A C 1
ATOM 2522 O O . GLY A 1 328 ? -10.922 -27.828 -11.469 1 97.44 328 GLY A O 1
ATOM 2523 N N . GLN A 1 329 ? -11.32 -28.609 -9.383 1 97.88 329 GLN A N 1
ATOM 2524 C CA . GLN A 1 329 ? -11.469 -29.984 -9.836 1 97.88 329 GLN A CA 1
ATOM 2525 C C . GLN A 1 329 ? -12.617 -30.109 -10.828 1 97.88 329 GLN A C 1
ATOM 2527 O O . GLN A 1 329 ? -12.469 -30.75 -11.883 1 97.88 329 GLN A O 1
ATOM 2532 N N . ALA A 1 330 ? -13.703 -29.5 -10.516 1 97.94 330 ALA A N 1
ATOM 2533 C CA . ALA A 1 330 ? -14.883 -29.562 -11.383 1 97.94 330 ALA A CA 1
ATOM 2534 C C . ALA A 1 330 ? -14.594 -28.938 -12.742 1 97.94 330 ALA A C 1
ATOM 2536 O O . ALA A 1 330 ? -14.984 -29.484 -13.781 1 97.94 330 ALA A O 1
ATOM 2537 N N . LEU A 1 331 ? -13.945 -27.828 -12.75 1 97.75 331 LEU A N 1
ATOM 2538 C CA . LEU A 1 331 ? -13.609 -27.109 -13.984 1 97.75 331 LEU A CA 1
ATOM 2539 C C . LEU A 1 331 ? -12.727 -27.969 -14.883 1 97.75 331 LEU A C 1
ATOM 2541 O O . LEU A 1 331 ? -12.961 -28.062 -16.094 1 97.75 331 LEU A O 1
ATOM 2545 N N . ILE A 1 332 ? -11.727 -28.594 -14.297 1 98.31 332 ILE A N 1
ATOM 2546 C CA . ILE A 1 332 ? -10.75 -29.391 -15.023 1 98.31 332 ILE A CA 1
ATOM 2547 C C . ILE A 1 332 ? -11.43 -30.641 -15.586 1 98.31 332 ILE A C 1
ATOM 2549 O O . ILE A 1 332 ? -11.258 -30.969 -16.766 1 98.31 332 ILE A O 1
ATOM 2553 N N . GLU A 1 333 ? -12.234 -31.266 -14.766 1 98.44 333 GLU A N 1
ATOM 2554 C CA . GLU A 1 333 ? -12.93 -32.469 -15.195 1 98.44 333 GLU A CA 1
ATOM 2555 C C . GLU A 1 333 ? -13.977 -32.156 -16.25 1 98.44 333 GLU A C 1
ATOM 2557 O O . GLU A 1 333 ? -14.133 -32.906 -17.219 1 98.44 333 GLU A O 1
ATOM 2562 N N . ASN A 1 334 ? -14.672 -31.047 -16.094 1 98 334 ASN A N 1
ATOM 2563 C CA . ASN A 1 334 ? -15.695 -30.641 -17.062 1 98 334 ASN A CA 1
ATOM 2564 C C . ASN A 1 334 ? -15.086 -30.297 -18.422 1 98 334 ASN A C 1
ATOM 2566 O O . ASN A 1 334 ? -15.758 -30.359 -19.438 1 98 334 ASN A O 1
ATOM 2570 N N . ALA A 1 335 ? -13.859 -29.922 -18.422 1 98 335 ALA A N 1
ATOM 2571 C CA . ALA A 1 335 ? -13.164 -29.609 -19.672 1 98 335 ALA A CA 1
ATOM 2572 C C . ALA A 1 335 ? -12.75 -30.891 -20.391 1 98 335 ALA A C 1
ATOM 2574 O O . ALA A 1 335 ? -12.383 -30.844 -21.578 1 98 335 ALA A O 1
ATOM 2575 N N . GLY A 1 336 ? -12.695 -32.031 -19.703 1 98.38 336 GLY A N 1
ATOM 2576 C CA . GLY A 1 336 ? -12.438 -33.312 -20.344 1 98.38 336 GLY A CA 1
ATOM 2577 C C . GLY A 1 336 ? -11.18 -34 -19.844 1 98.38 336 GLY A C 1
ATOM 2578 O O . GLY A 1 336 ? -10.844 -35.094 -20.297 1 98.38 336 GLY A O 1
ATOM 2579 N N . PHE A 1 337 ? -10.531 -33.406 -18.844 1 98.75 337 PHE A N 1
ATOM 2580 C CA . PHE A 1 337 ? -9.305 -34 -18.312 1 98.75 337 PHE A CA 1
ATOM 2581 C C . PHE A 1 337 ? -9.625 -35.062 -17.266 1 98.75 337 PHE A C 1
ATOM 2583 O O . PHE A 1 337 ? -10.648 -35 -16.594 1 98.75 337 PHE A O 1
ATOM 2590 N N . ASN A 1 338 ? -8.734 -36.031 -17.141 1 98.38 338 ASN A N 1
ATOM 2591 C CA . ASN A 1 338 ? -8.68 -36.938 -15.984 1 98.38 338 ASN A CA 1
ATOM 2592 C C . ASN A 1 338 ? -7.648 -36.438 -14.969 1 98.38 338 ASN A C 1
ATOM 2594 O O . ASN A 1 338 ? -6.465 -36.312 -15.289 1 98.38 338 ASN A O 1
ATOM 2598 N N . ILE A 1 339 ? -8.07 -36.219 -13.75 1 98.5 339 ILE A N 1
ATOM 2599 C CA . ILE A 1 339 ? -7.125 -35.812 -12.727 1 98.5 339 ILE A CA 1
ATOM 2600 C C . ILE A 1 339 ? -6.453 -37.031 -12.109 1 98.5 339 ILE A C 1
ATOM 2602 O O . ILE A 1 339 ? -7.109 -37.844 -11.453 1 98.5 339 ILE A O 1
ATOM 2606 N N . SER A 1 340 ? -5.227 -37.094 -12.312 1 98.06 340 SER A N 1
ATOM 2607 C CA . SER A 1 340 ? -4.457 -38.25 -11.828 1 98.06 340 SER A CA 1
ATOM 2608 C C . SER A 1 340 ? -4.098 -38.094 -10.352 1 98.06 340 SER A C 1
ATOM 2610 O O . SER A 1 340 ? -4.051 -39.062 -9.609 1 98.06 340 SER A O 1
ATOM 2612 N N . SER A 1 341 ? -3.814 -36.875 -9.906 1 97.94 341 SER A N 1
ATOM 2613 C CA . SER A 1 341 ? -3.482 -36.625 -8.508 1 97.94 341 SER A CA 1
ATOM 2614 C C . SER A 1 341 ? -3.693 -35.156 -8.148 1 97.94 341 SER A C 1
ATOM 2616 O O . SER A 1 341 ? -3.689 -34.312 -9.023 1 97.94 341 SER A O 1
ATOM 2618 N N . ILE A 1 342 ? -3.949 -34.875 -6.945 1 97.44 342 ILE A N 1
ATOM 2619 C CA . ILE A 1 342 ? -3.965 -33.562 -6.316 1 97.44 342 ILE A CA 1
ATOM 2620 C C . ILE A 1 342 ? -3.004 -33.562 -5.129 1 97.44 342 ILE A C 1
ATOM 2622 O O . ILE A 1 342 ? -3.127 -34.375 -4.211 1 97.44 342 ILE A O 1
ATOM 2626 N N . SER A 1 343 ? -2.039 -32.688 -5.156 1 96.5 343 SER A N 1
ATOM 2627 C CA . SER A 1 343 ? -1.004 -32.656 -4.129 1 96.5 343 SER A CA 1
ATOM 2628 C C . SER A 1 343 ? -0.507 -31.234 -3.887 1 96.5 343 SER A C 1
ATOM 2630 O O . SER A 1 343 ? -0.876 -30.312 -4.617 1 96.5 343 SER A O 1
ATOM 2632 N N . ASP A 1 344 ? 0.257 -31.062 -2.812 1 94.06 344 ASP A N 1
ATOM 2633 C CA . ASP A 1 344 ? 0.921 -29.781 -2.564 1 94.06 344 ASP A CA 1
ATOM 2634 C C . ASP A 1 344 ? 2.223 -29.672 -3.357 1 94.06 344 ASP A C 1
ATOM 2636 O O . ASP A 1 344 ? 3.043 -30.594 -3.336 1 94.06 344 ASP A O 1
ATOM 2640 N N . ALA A 1 345 ? 2.398 -28.688 -4.121 1 94.88 345 ALA A N 1
ATOM 2641 C CA . ALA A 1 345 ? 3.623 -28.406 -4.871 1 94.88 345 ALA A CA 1
ATOM 2642 C C . ALA A 1 345 ? 3.803 -26.906 -5.105 1 94.88 345 ALA A C 1
ATOM 2644 O O . ALA A 1 345 ? 2.824 -26.188 -5.312 1 94.88 345 ALA A O 1
ATOM 2645 N N . LEU A 1 346 ? 5.09 -26.484 -5.105 1 94.69 346 LEU A N 1
ATOM 2646 C CA . LEU A 1 346 ? 5.457 -25.109 -5.41 1 94.69 346 LEU A CA 1
ATOM 2647 C C . LEU A 1 346 ? 4.707 -24.141 -4.512 1 94.69 346 LEU A C 1
ATOM 2649 O O . LEU A 1 346 ? 4.301 -23.062 -4.957 1 94.69 346 LEU A O 1
ATOM 2653 N N . GLY A 1 347 ? 4.383 -24.547 -3.324 1 90.31 347 GLY A N 1
ATOM 2654 C CA . GLY A 1 347 ? 3.717 -23.719 -2.336 1 90.31 347 GLY A CA 1
ATOM 2655 C C . GLY A 1 347 ? 2.23 -23.547 -2.592 1 90.31 347 GLY A C 1
ATOM 2656 O O . GLY A 1 347 ? 1.597 -22.641 -2.055 1 90.31 347 GLY A O 1
ATOM 2657 N N . ALA A 1 348 ? 1.671 -24.375 -3.434 1 94.56 348 ALA A N 1
ATOM 2658 C CA . ALA A 1 348 ? 0.273 -24.312 -3.852 1 94.56 348 ALA A CA 1
ATOM 2659 C C . ALA A 1 348 ? -0.309 -25.703 -4.074 1 94.56 348 ALA A C 1
ATOM 2661 O O . ALA A 1 348 ? 0.205 -26.688 -3.541 1 94.56 348 ALA A O 1
ATOM 2662 N N . GLN A 1 349 ? -1.504 -25.734 -4.648 1 96 349 GLN A N 1
ATOM 2663 C CA . GLN A 1 349 ? -2.164 -26.984 -4.977 1 96 349 GLN A CA 1
ATOM 2664 C C . GLN A 1 349 ? -1.901 -27.391 -6.426 1 96 349 GLN A C 1
ATOM 2666 O O . GLN A 1 349 ? -2.121 -26.594 -7.344 1 96 349 GLN A O 1
ATOM 2671 N N . HIS A 1 350 ? -1.379 -28.578 -6.598 1 98.12 350 HIS A N 1
ATOM 2672 C CA . HIS A 1 350 ? -1.044 -29.094 -7.918 1 98.12 350 HIS A CA 1
ATOM 2673 C C . HIS A 1 350 ? -2.055 -30.141 -8.375 1 98.12 350 HIS A C 1
ATOM 2675 O O . HIS A 1 350 ? -2.256 -31.156 -7.691 1 98.12 350 HIS A O 1
ATOM 2681 N N . TYR A 1 351 ? -2.736 -29.891 -9.469 1 98.56 351 TYR A N 1
ATOM 2682 C CA . TYR A 1 351 ? -3.541 -30.875 -10.18 1 98.56 351 TYR A CA 1
ATOM 2683 C C . TYR A 1 351 ? -2.771 -31.453 -11.359 1 98.56 351 TYR A C 1
ATOM 2685 O O . TYR A 1 351 ? -2.461 -30.75 -12.32 1 98.56 351 TYR A O 1
ATOM 2693 N N . LEU A 1 352 ? -2.463 -32.719 -11.25 1 98.69 352 LEU A N 1
ATOM 2694 C CA . LEU A 1 352 ? -1.911 -33.406 -12.414 1 98.69 352 LEU A CA 1
ATOM 2695 C C . LEU A 1 352 ? -3.023 -34 -13.273 1 98.69 352 LEU A C 1
ATOM 2697 O O . LEU A 1 352 ? -3.736 -34.906 -12.828 1 98.69 352 LEU A O 1
ATOM 2701 N N . CYS A 1 353 ? -3.111 -33.469 -14.453 1 98.75 353 CYS A N 1
ATOM 2702 C CA . CYS A 1 353 ? -4.223 -33.812 -15.336 1 98.75 353 CYS A CA 1
ATOM 2703 C C . CYS A 1 353 ? -3.727 -34.531 -16.578 1 98.75 353 CYS A C 1
ATOM 2705 O O . CYS A 1 353 ? -2.674 -34.188 -17.125 1 98.75 353 CYS A O 1
ATOM 2707 N N . ILE A 1 354 ? -4.555 -35.531 -17.016 1 98.62 354 ILE A N 1
ATOM 2708 C CA . ILE A 1 354 ? -4.176 -36.344 -18.188 1 98.62 354 ILE A CA 1
ATOM 2709 C C . ILE A 1 354 ? -5.273 -36.25 -19.25 1 98.62 354 ILE A C 1
ATOM 2711 O O . ILE A 1 354 ? -6.453 -36.406 -18.938 1 98.62 354 ILE A O 1
ATOM 2715 N N . LYS A 1 355 ? -4.898 -35.875 -20.438 1 98.5 355 LYS A N 1
ATOM 2716 C CA . LYS A 1 355 ? -5.812 -36.031 -21.562 1 98.5 355 LYS A CA 1
ATOM 2717 C C . LYS A 1 355 ? -6.113 -37.5 -21.828 1 98.5 355 LYS A C 1
ATOM 2719 O O . LYS A 1 355 ? -5.195 -38.312 -21.969 1 98.5 355 LYS A O 1
ATOM 2724 N N . PRO A 1 356 ? -7.348 -37.812 -21.938 1 97.31 356 PRO A N 1
ATOM 2725 C CA . PRO A 1 356 ? -7.676 -39.188 -22.266 1 97.31 356 PRO A CA 1
ATOM 2726 C C . PRO A 1 356 ? -7.078 -39.656 -23.609 1 97.31 356 PRO A C 1
ATOM 2728 O O . PRO A 1 356 ? -6.828 -38.812 -24.484 1 97.31 356 PRO A O 1
ATOM 2731 N N . LEU A 1 357 ? -6.945 -41 -23.703 1 94.38 357 LEU A N 1
ATOM 2732 C CA . LEU A 1 357 ? -6.379 -41.562 -24.906 1 94.38 357 LEU A CA 1
ATOM 2733 C C . LEU A 1 357 ? -7.363 -41.469 -26.062 1 94.38 357 LEU A C 1
ATOM 2735 O O . LEU A 1 357 ? -8.578 -41.562 -25.859 1 94.38 357 LEU A O 1
ATOM 2739 N N . MET B 1 1 ? 0.933 1.886 26.656 1 23.98 1 MET B N 1
ATOM 2740 C CA . MET B 1 1 ? 2.338 1.581 26.906 1 23.98 1 MET B CA 1
ATOM 2741 C C . MET B 1 1 ? 3.041 1.137 25.625 1 23.98 1 MET B C 1
ATOM 2743 O O . MET B 1 1 ? 2.652 0.142 25.016 1 23.98 1 MET B O 1
ATOM 2747 N N . GLY B 1 2 ? 3.375 2.004 24.828 1 34.84 2 GLY B N 1
ATOM 2748 C CA . GLY B 1 2 ? 4.129 1.702 23.625 1 34.84 2 GLY B CA 1
ATOM 2749 C C . GLY B 1 2 ? 5.219 0.67 23.844 1 34.84 2 GLY B C 1
ATOM 2750 O O . GLY B 1 2 ? 6.086 0.848 24.703 1 34.84 2 GLY B O 1
ATOM 2751 N N . ASP B 1 3 ? 4.934 -0.591 23.75 1 39.41 3 ASP B N 1
ATOM 2752 C CA . ASP B 1 3 ? 5.816 -1.686 24.141 1 39.41 3 ASP B CA 1
ATOM 2753 C C . ASP B 1 3 ? 7.258 -1.404 23.734 1 39.41 3 ASP B C 1
ATOM 2755 O O . ASP B 1 3 ? 7.543 -1.192 22.547 1 39.41 3 ASP B O 1
ATOM 2759 N N . SER B 1 4 ? 7.965 -0.654 24.531 1 45.19 4 SER B N 1
ATOM 2760 C CA . SER B 1 4 ? 9.422 -0.598 24.422 1 45.19 4 SER B CA 1
ATOM 2761 C C . SER B 1 4 ? 9.992 -1.918 23.922 1 45.19 4 SER B C 1
ATOM 2763 O O . SER B 1 4 ? 9.867 -2.951 24.578 1 45.19 4 SER B O 1
ATOM 2765 N N . LYS B 1 5 ? 9.805 -2.043 22.625 1 61.28 5 LYS B N 1
ATOM 2766 C CA . LYS B 1 5 ? 10.273 -3.314 22.078 1 61.28 5 LYS B CA 1
ATOM 2767 C C . LYS B 1 5 ? 11.781 -3.467 22.266 1 61.28 5 LYS B C 1
ATOM 2769 O O . LYS B 1 5 ? 12.547 -2.607 21.828 1 61.28 5 LYS B O 1
ATOM 2774 N N . ASP B 1 6 ? 12.164 -4.016 23.281 1 69.56 6 ASP B N 1
ATOM 2775 C CA . ASP B 1 6 ? 13.531 -4.461 23.5 1 69.56 6 ASP B CA 1
ATOM 2776 C C . ASP B 1 6 ? 13.898 -5.605 22.562 1 69.56 6 ASP B C 1
ATOM 2778 O O . ASP B 1 6 ? 13.367 -6.711 22.688 1 69.56 6 ASP B O 1
ATOM 2782 N N . PHE B 1 7 ? 14.727 -5.211 21.531 1 80.06 7 PHE B N 1
ATOM 2783 C CA . PHE B 1 7 ? 15.102 -6.219 20.547 1 80.06 7 PHE B CA 1
ATOM 2784 C C . PHE B 1 7 ? 16.5 -6.758 20.828 1 80.06 7 PHE B C 1
ATOM 2786 O O . PHE B 1 7 ? 17.125 -7.336 19.938 1 80.06 7 PHE B O 1
ATOM 2793 N N . SER B 1 8 ? 16.953 -6.555 22.031 1 82.19 8 SER B N 1
ATOM 2794 C CA . SER B 1 8 ? 18.297 -6.988 22.375 1 82.19 8 SER B CA 1
ATOM 2795 C C . SER B 1 8 ? 18.438 -8.5 22.25 1 82.19 8 SER B C 1
ATOM 2797 O O . SER B 1 8 ? 19.516 -9.008 21.906 1 82.19 8 SER B O 1
ATOM 2799 N N . ASN B 1 9 ? 17.359 -9.25 22.406 1 91.12 9 ASN B N 1
ATOM 2800 C CA . ASN B 1 9 ? 17.406 -10.711 22.344 1 91.12 9 ASN B CA 1
ATOM 2801 C C . ASN B 1 9 ? 16.625 -11.25 21.156 1 91.12 9 ASN B C 1
ATOM 2803 O O . ASN B 1 9 ? 16.188 -12.398 21.156 1 91.12 9 ASN B O 1
ATOM 2807 N N . GLU B 1 10 ? 16.453 -10.352 20.25 1 94.62 10 GLU B N 1
ATOM 2808 C CA . GLU B 1 10 ? 15.703 -10.766 19.062 1 94.62 10 GLU B CA 1
ATOM 2809 C C . GLU B 1 10 ? 16.438 -11.852 18.297 1 94.62 10 GLU B C 1
ATOM 2811 O O . GLU B 1 10 ? 17.641 -11.719 18.016 1 94.62 10 GLU B O 1
ATOM 2816 N N . THR B 1 11 ? 15.805 -13.031 18.047 1 95.88 11 THR B N 1
ATOM 2817 C CA . THR B 1 11 ? 16.344 -14.094 17.219 1 95.88 11 THR B CA 1
ATOM 2818 C C . THR B 1 11 ? 15.945 -13.906 15.766 1 95.88 11 THR B C 1
ATOM 2820 O O . THR B 1 11 ? 15.086 -13.078 15.453 1 95.88 11 THR B O 1
ATOM 2823 N N . GLU B 1 12 ? 16.578 -14.602 14.883 1 96.69 12 GLU B N 1
ATOM 2824 C CA . GLU B 1 12 ? 16.188 -14.586 13.477 1 96.69 12 GLU B CA 1
ATOM 2825 C C . GLU B 1 12 ? 14.719 -14.992 13.305 1 96.69 12 GLU B C 1
ATOM 2827 O O . GLU B 1 12 ? 14 -14.414 12.484 1 96.69 12 GLU B O 1
ATOM 2832 N N . LYS B 1 13 ? 14.305 -15.969 14.078 1 96.19 13 LYS B N 1
ATOM 2833 C CA . LYS B 1 13 ? 12.922 -16.438 14.023 1 96.19 13 LYS B CA 1
ATOM 2834 C C . LYS B 1 13 ? 11.945 -15.344 14.422 1 96.19 13 LYS B C 1
ATOM 2836 O O . LYS B 1 13 ? 10.922 -15.148 13.766 1 96.19 13 LYS B O 1
ATOM 2841 N N . ASP B 1 14 ? 12.266 -14.648 15.508 1 95.81 14 ASP B N 1
ATOM 2842 C CA . ASP B 1 14 ? 11.438 -13.531 15.961 1 95.81 14 ASP B CA 1
ATOM 2843 C C . ASP B 1 14 ? 11.352 -12.445 14.891 1 95.81 14 ASP B C 1
ATOM 2845 O O . ASP B 1 14 ? 10.273 -11.922 14.617 1 95.81 14 ASP B O 1
ATOM 2849 N N . PHE B 1 15 ? 12.508 -12.141 14.336 1 96.88 15 PHE B N 1
ATOM 2850 C CA . PHE B 1 15 ? 12.578 -11.102 13.312 1 96.88 15 PHE B CA 1
ATOM 2851 C C . PHE B 1 15 ? 11.75 -11.484 12.094 1 96.88 15 PHE B C 1
ATOM 2853 O O . PHE B 1 15 ? 10.969 -10.672 11.586 1 96.88 15 PHE B O 1
ATOM 2860 N N . ASN B 1 16 ? 11.852 -12.695 11.664 1 96.12 16 ASN B N 1
ATOM 2861 C CA . ASN B 1 16 ? 11.109 -13.172 10.5 1 96.12 16 ASN B CA 1
ATOM 2862 C C . ASN B 1 16 ? 9.602 -13.125 10.742 1 96.12 16 ASN B C 1
ATOM 2864 O O . ASN B 1 16 ? 8.836 -12.812 9.836 1 96.12 16 ASN B O 1
ATOM 2868 N N . SER B 1 17 ? 9.219 -13.438 11.906 1 95 17 SER B N 1
ATOM 2869 C CA . SER B 1 17 ? 7.801 -13.375 12.258 1 95 17 SER B CA 1
ATOM 2870 C C . SER B 1 17 ? 7.277 -11.938 12.172 1 95 17 SER B C 1
ATOM 2872 O O . SER B 1 17 ? 6.184 -11.703 11.656 1 95 17 SER B O 1
ATOM 2874 N N . ARG B 1 18 ? 8.055 -10.992 12.656 1 95.25 18 ARG B N 1
ATOM 2875 C CA . ARG B 1 18 ? 7.676 -9.586 12.594 1 95.25 18 ARG B CA 1
ATOM 2876 C C . ARG B 1 18 ? 7.582 -9.109 11.148 1 95.25 18 ARG B C 1
ATOM 2878 O O . ARG B 1 18 ? 6.637 -8.406 10.781 1 95.25 18 ARG B O 1
ATOM 2885 N N . MET B 1 19 ? 8.586 -9.531 10.32 1 96.88 19 MET B N 1
ATOM 2886 C CA . MET B 1 19 ? 8.578 -9.141 8.914 1 96.88 19 MET B CA 1
ATOM 2887 C C . MET B 1 19 ? 7.371 -9.719 8.188 1 96.88 19 MET B C 1
ATOM 2889 O O . MET B 1 19 ? 6.734 -9.031 7.391 1 96.88 19 MET B O 1
ATOM 2893 N N . ARG B 1 20 ? 7.035 -10.945 8.508 1 94.12 20 ARG B N 1
ATOM 2894 C CA . ARG B 1 20 ? 5.855 -11.562 7.918 1 94.12 20 ARG B CA 1
ATOM 2895 C C . ARG B 1 20 ? 4.59 -10.797 8.289 1 94.12 20 ARG B C 1
ATOM 2897 O O . ARG B 1 20 ? 3.705 -10.609 7.449 1 94.12 20 ARG B O 1
ATOM 2904 N N . SER B 1 21 ? 4.539 -10.367 9.492 1 93.94 21 SER B N 1
ATOM 2905 C CA . SER B 1 21 ? 3.391 -9.594 9.953 1 93.94 21 SER B CA 1
ATOM 2906 C C . SER B 1 21 ? 3.283 -8.273 9.195 1 93.94 21 SER B C 1
ATOM 2908 O O . SER B 1 21 ? 2.191 -7.871 8.781 1 93.94 21 SER B O 1
ATOM 2910 N N . ILE B 1 22 ? 4.391 -7.578 9.008 1 96.19 22 ILE B N 1
ATOM 2911 C CA . ILE B 1 22 ? 4.41 -6.297 8.312 1 96.19 22 ILE B CA 1
ATOM 2912 C C . ILE B 1 22 ? 3.926 -6.484 6.875 1 96.19 22 ILE B C 1
ATOM 2914 O O . ILE B 1 22 ? 3.041 -5.758 6.414 1 96.19 22 ILE B O 1
ATOM 2918 N N . VAL B 1 23 ? 4.402 -7.492 6.242 1 95.75 23 VAL B N 1
ATOM 2919 C CA . VAL B 1 23 ? 4.086 -7.727 4.836 1 95.75 23 VAL B CA 1
ATOM 2920 C C . VAL B 1 23 ? 2.623 -8.133 4.695 1 95.75 23 VAL B C 1
ATOM 2922 O O . VAL B 1 23 ? 1.915 -7.633 3.818 1 95.75 23 VAL B O 1
ATOM 2925 N N . ASN B 1 24 ? 2.152 -9.008 5.551 1 94.25 24 ASN B N 1
ATOM 2926 C CA . ASN B 1 24 ? 0.757 -9.438 5.523 1 94.25 24 ASN B CA 1
ATOM 2927 C C . ASN B 1 24 ? -0.19 -8.273 5.809 1 94.25 24 ASN B C 1
ATOM 2929 O O . ASN B 1 24 ? -1.226 -8.133 5.156 1 94.25 24 ASN B O 1
ATOM 2933 N N . ASN B 1 25 ? 0.192 -7.461 6.73 1 95.25 25 ASN B N 1
ATOM 2934 C CA . ASN B 1 25 ? -0.653 -6.328 7.098 1 95.25 25 ASN B CA 1
ATOM 2935 C C . ASN B 1 25 ? -0.652 -5.254 6.016 1 95.25 25 ASN B C 1
ATOM 2937 O O . ASN B 1 25 ? -1.601 -4.477 5.906 1 95.25 25 ASN B O 1
ATOM 2941 N N . GLY B 1 26 ? 0.429 -5.176 5.234 1 96.25 26 GLY B N 1
ATOM 2942 C CA . GLY B 1 26 ? 0.423 -4.285 4.086 1 96.25 26 GLY B CA 1
ATOM 2943 C C . GLY B 1 26 ? -0.728 -4.547 3.135 1 96.25 26 GLY B C 1
ATOM 2944 O O . GLY B 1 26 ? -1.477 -3.631 2.789 1 96.25 26 GLY B O 1
ATOM 2945 N N . ILE B 1 27 ? -0.959 -5.777 2.82 1 95.94 27 ILE B N 1
ATOM 2946 C CA . ILE B 1 27 ? -2.012 -6.164 1.888 1 95.94 27 ILE B CA 1
ATOM 2947 C C . ILE B 1 27 ? -3.375 -6.035 2.566 1 95.94 27 ILE B C 1
ATOM 2949 O O . ILE B 1 27 ? -4.352 -5.617 1.938 1 95.94 27 ILE B O 1
ATOM 2953 N N . THR B 1 28 ? -3.443 -6.371 3.859 1 96.5 28 THR B N 1
ATOM 2954 C CA . THR B 1 28 ? -4.688 -6.234 4.609 1 96.5 28 THR B CA 1
ATOM 2955 C C . THR B 1 28 ? -5.125 -4.773 4.668 1 96.5 28 THR B C 1
ATOM 2957 O O . THR B 1 28 ? -6.312 -4.469 4.535 1 96.5 28 THR B O 1
ATOM 2960 N N . CYS B 1 29 ? -4.152 -3.908 4.867 1 97.69 29 CYS B N 1
ATOM 2961 C CA . CYS B 1 29 ? -4.457 -2.482 4.91 1 97.69 29 CYS B CA 1
ATOM 2962 C C . CYS B 1 29 ? -5.086 -2.016 3.604 1 97.69 29 CYS B C 1
ATOM 2964 O O . CYS B 1 29 ? -6 -1.191 3.609 1 97.69 29 CYS B O 1
ATOM 2966 N N . MET B 1 30 ? -4.676 -2.559 2.525 1 97.69 30 MET B N 1
ATOM 2967 C CA . MET B 1 30 ? -5.203 -2.184 1.217 1 97.69 30 MET B CA 1
ATOM 2968 C C . MET B 1 30 ? -6.676 -2.561 1.093 1 97.69 30 MET B C 1
ATOM 2970 O O . MET B 1 30 ? -7.488 -1.763 0.623 1 97.69 30 MET B O 1
ATOM 2974 N N . THR B 1 31 ? -7.012 -3.744 1.518 1 98.25 31 THR B N 1
ATOM 2975 C CA . THR B 1 31 ? -8.391 -4.18 1.365 1 98.25 31 THR B CA 1
ATOM 2976 C C . THR B 1 31 ? -9.289 -3.504 2.398 1 98.25 31 THR B C 1
ATOM 2978 O O . THR B 1 31 ? -10.461 -3.223 2.127 1 98.25 31 THR B O 1
ATOM 2981 N N . MET B 1 32 ? -8.695 -3.225 3.584 1 98.25 32 MET B N 1
ATOM 2982 C CA . MET B 1 32 ? -9.398 -2.383 4.547 1 98.25 32 MET B CA 1
ATOM 2983 C C . MET B 1 32 ? -9.695 -1.009 3.953 1 98.25 32 MET B C 1
ATOM 2985 O O . MET B 1 32 ? -10.812 -0.505 4.07 1 98.25 32 MET B O 1
ATOM 2989 N N . ALA B 1 33 ? -8.719 -0.437 3.293 1 98.06 33 ALA B N 1
ATOM 2990 C CA . ALA B 1 33 ? -8.867 0.875 2.668 1 98.06 33 ALA B CA 1
ATOM 2991 C C . ALA B 1 33 ? -9.945 0.853 1.591 1 98.06 33 ALA B C 1
ATOM 2993 O O . ALA B 1 33 ? -10.664 1.836 1.405 1 98.06 33 ALA B O 1
ATOM 2994 N N . LEU B 1 34 ? -10.109 -0.237 0.876 1 98.44 34 LEU B N 1
ATOM 2995 C CA . LEU B 1 34 ? -11.156 -0.355 -0.129 1 98.44 34 LEU B CA 1
ATOM 2996 C C . LEU B 1 34 ? -12.539 -0.26 0.515 1 98.44 34 LEU B C 1
ATOM 2998 O O . LEU B 1 34 ? -13.461 0.321 -0.065 1 98.44 34 LEU B O 1
ATOM 3002 N N . GLY B 1 35 ? -12.641 -0.893 1.698 1 98.56 35 GLY B N 1
ATOM 3003 C CA . GLY B 1 35 ? -13.906 -0.789 2.42 1 98.56 35 GLY B CA 1
ATOM 3004 C C . GLY B 1 35 ? -14.273 0.639 2.775 1 98.56 35 GLY B C 1
ATOM 3005 O O . GLY B 1 35 ? -15.445 1.01 2.742 1 98.56 35 GLY B O 1
ATOM 3006 N N . PHE B 1 36 ? -13.273 1.414 3.084 1 97.5 36 PHE B N 1
ATOM 3007 C CA . PHE B 1 36 ? -13.5 2.822 3.383 1 97.5 36 PHE B CA 1
ATOM 3008 C C . PHE B 1 36 ? -13.812 3.605 2.111 1 97.5 36 PHE B C 1
ATOM 3010 O O . PHE B 1 36 ? -14.781 4.367 2.064 1 97.5 36 PHE B O 1
ATOM 3017 N N . GLU B 1 37 ? -13.023 3.414 1.066 1 96.75 37 GLU B N 1
ATOM 3018 C CA . GLU B 1 37 ? -13.148 4.164 -0.181 1 96.75 37 GLU B CA 1
ATOM 3019 C C . GLU B 1 37 ? -14.508 3.936 -0.834 1 96.75 37 GLU B C 1
ATOM 3021 O O . GLU B 1 37 ? -15.109 4.867 -1.364 1 96.75 37 GLU B O 1
ATOM 3026 N N . THR B 1 38 ? -15.023 2.732 -0.768 1 97.94 38 THR B N 1
ATOM 3027 C CA . THR B 1 38 ? -16.281 2.383 -1.428 1 97.94 38 THR B CA 1
ATOM 3028 C C . THR B 1 38 ? -17.469 2.742 -0.546 1 97.94 38 THR B C 1
ATOM 3030 O O . THR B 1 38 ? -18.594 2.818 -1.027 1 97.94 38 THR B O 1
ATOM 3033 N N . GLY B 1 39 ? -17.203 2.834 0.787 1 97.69 39 GLY B N 1
ATOM 3034 C CA . GLY B 1 39 ? -18.281 3.107 1.723 1 97.69 39 GLY B CA 1
ATOM 3035 C C . GLY B 1 39 ? -18.875 1.852 2.33 1 97.69 39 GLY B C 1
ATOM 3036 O O . GLY B 1 39 ? -19.875 1.919 3.064 1 97.69 39 GLY B O 1
ATOM 3037 N N . LEU B 1 40 ? -18.266 0.752 2.102 1 98.62 40 LEU B N 1
ATOM 3038 C CA . LEU B 1 40 ? -18.797 -0.525 2.555 1 98.62 40 LEU B CA 1
ATOM 3039 C C . LEU B 1 40 ? -18.812 -0.597 4.078 1 98.62 40 LEU B C 1
ATOM 3041 O O . LEU B 1 40 ? -19.781 -1.094 4.668 1 98.62 40 LEU B O 1
ATOM 3045 N N . PHE B 1 41 ? -17.766 -0.119 4.742 1 98.44 41 PHE B N 1
ATOM 3046 C CA . PHE B 1 41 ? -17.75 -0.133 6.203 1 98.44 41 PHE B CA 1
ATOM 3047 C C . PHE B 1 41 ? -18.891 0.701 6.766 1 98.44 41 PHE B C 1
ATOM 3049 O O . PHE B 1 41 ? -19.609 0.252 7.656 1 98.44 41 PHE B O 1
ATOM 3056 N N . LYS B 1 42 ? -19 1.916 6.25 1 97.69 42 LYS B N 1
ATOM 3057 C CA . LYS B 1 42 ? -20.078 2.785 6.707 1 97.69 42 LYS B CA 1
ATOM 3058 C C . LYS B 1 42 ? -21.438 2.117 6.52 1 97.69 42 LYS B C 1
ATOM 3060 O O . LYS B 1 42 ? -22.266 2.139 7.426 1 97.69 42 LYS B O 1
ATOM 3065 N N . LEU B 1 43 ? -21.672 1.562 5.348 1 98.5 43 LEU B N 1
ATOM 3066 C CA . LEU B 1 43 ? -22.922 0.888 5.023 1 98.5 43 LEU B CA 1
ATOM 3067 C C . LEU B 1 43 ? -23.188 -0.256 5.996 1 98.5 43 LEU B C 1
ATOM 3069 O O . LEU B 1 43 ? -24.266 -0.327 6.594 1 98.5 43 LEU B O 1
ATOM 3073 N N . MET B 1 44 ? -22.203 -1.105 6.238 1 98.62 44 MET B N 1
ATOM 3074 C CA . MET B 1 44 ? -22.406 -2.295 7.059 1 98.62 44 MET B CA 1
ATOM 3075 C C . MET B 1 44 ? -22.609 -1.921 8.523 1 98.62 44 MET B C 1
ATOM 3077 O O . MET B 1 44 ? -23.359 -2.574 9.242 1 98.62 44 MET B O 1
ATOM 3081 N N . ILE B 1 45 ? -21.891 -0.927 9 1 98 45 ILE B N 1
ATOM 3082 C CA . ILE B 1 45 ? -22.047 -0.444 10.367 1 98 45 ILE B CA 1
ATOM 3083 C C . ILE B 1 45 ? -23.484 0.048 10.57 1 98 45 ILE B C 1
ATOM 3085 O O . ILE B 1 45 ? -24.062 -0.136 11.641 1 98 45 ILE B O 1
ATOM 3089 N N . SER B 1 46 ? -24.047 0.605 9.539 1 97.62 46 SER B N 1
ATOM 3090 C CA . SER B 1 46 ? -25.406 1.146 9.633 1 97.62 46 SER B CA 1
ATOM 3091 C C . SER B 1 46 ? -26.453 0.034 9.594 1 97.62 46 SER B C 1
ATOM 3093 O O . SER B 1 46 ? -27.609 0.261 9.914 1 97.62 46 SER B O 1
ATOM 3095 N N . MET B 1 47 ? -25.953 -1.137 9.211 1 95.31 47 MET B N 1
ATOM 3096 C CA . MET B 1 47 ? -26.891 -2.252 9.078 1 95.31 47 MET B CA 1
ATOM 3097 C C . MET B 1 47 ? -27.141 -2.91 10.43 1 95.31 47 MET B C 1
ATOM 3099 O O . MET B 1 47 ? -26.203 -3.193 11.18 1 95.31 47 MET B O 1
ATOM 3103 N N . GLU B 1 48 ? -28.234 -2.922 11.094 1 86.5 48 GLU B N 1
ATOM 3104 C CA . GLU B 1 48 ? -28.641 -3.344 12.43 1 86.5 48 GLU B CA 1
ATOM 3105 C C . GLU B 1 48 ? -28.656 -4.867 12.547 1 86.5 48 GLU B C 1
ATOM 3107 O O . GLU B 1 48 ? -28.641 -5.41 13.656 1 86.5 48 GLU B O 1
ATOM 3112 N N . THR B 1 49 ? -28.688 -5.594 11.453 1 96 49 THR B N 1
ATOM 3113 C CA . THR B 1 49 ? -28.766 -7.051 11.461 1 96 49 THR B CA 1
ATOM 3114 C C . THR B 1 49 ? -27.812 -7.652 10.43 1 96 49 THR B C 1
ATOM 3116 O O . THR B 1 49 ? -27.438 -6.988 9.461 1 96 49 THR B O 1
ATOM 3119 N N . PRO B 1 50 ? -27.391 -8.914 10.656 1 98.25 50 PRO B N 1
ATOM 3120 C CA . PRO B 1 50 ? -26.578 -9.602 9.648 1 98.25 50 PRO B CA 1
ATOM 3121 C C . PRO B 1 50 ? -27.266 -9.656 8.281 1 98.25 50 PRO B C 1
ATOM 3123 O O . PRO B 1 50 ? -28.484 -9.812 8.195 1 98.25 50 PRO B O 1
ATOM 3126 N N . LYS B 1 51 ? -26.516 -9.492 7.211 1 98.81 51 LYS B N 1
ATOM 3127 C CA . LYS B 1 51 ? -27.016 -9.469 5.844 1 98.81 51 LYS B CA 1
ATOM 3128 C C . LYS B 1 51 ? -26.25 -10.43 4.945 1 98.81 51 LYS B C 1
ATOM 3130 O O . LYS B 1 51 ? -25.078 -10.727 5.207 1 98.81 51 LYS B O 1
ATOM 3135 N N . THR B 1 52 ? -26.938 -10.922 3.965 1 98.62 52 THR B N 1
ATOM 3136 C CA . THR B 1 52 ? -26.25 -11.68 2.926 1 98.62 52 THR B CA 1
ATOM 3137 C C . THR B 1 52 ? -25.391 -10.766 2.061 1 98.62 52 THR B C 1
ATOM 3139 O O . THR B 1 52 ? -25.562 -9.539 2.086 1 98.62 52 THR B O 1
ATOM 3142 N N . CYS B 1 53 ? -24.516 -11.352 1.335 1 98.56 53 CYS B N 1
ATOM 3143 C CA . CYS B 1 53 ? -23.672 -10.594 0.408 1 98.56 53 CYS B CA 1
ATOM 3144 C C . CYS B 1 53 ? -24.531 -9.805 -0.58 1 98.56 53 CYS B C 1
ATOM 3146 O O . CYS B 1 53 ? -24.266 -8.633 -0.842 1 98.56 53 CYS B O 1
ATOM 3148 N N . GLN B 1 54 ? -25.547 -10.43 -1.12 1 98.62 54 GLN B N 1
ATOM 3149 C CA . GLN B 1 54 ? -26.422 -9.789 -2.1 1 98.62 54 GLN B CA 1
ATOM 3150 C C . GLN B 1 54 ? -27.156 -8.602 -1.489 1 98.62 54 GLN B C 1
ATOM 3152 O O . GLN B 1 54 ? -27.297 -7.555 -2.129 1 98.62 54 GLN B O 1
ATOM 3157 N N . GLU B 1 55 ? -27.641 -8.742 -0.266 1 98.69 55 GLU B N 1
ATOM 3158 C CA . GLU B 1 55 ? -28.328 -7.652 0.414 1 98.69 55 GLU B CA 1
ATOM 3159 C C . GLU B 1 55 ? -27.422 -6.449 0.62 1 98.69 55 GLU B C 1
ATOM 3161 O O . GLU B 1 55 ? -27.844 -5.305 0.458 1 98.69 55 GLU B O 1
ATOM 3166 N N . ILE B 1 56 ? -26.188 -6.727 1.017 1 98.81 56 ILE B N 1
ATOM 3167 C CA . ILE B 1 56 ? -25.203 -5.66 1.212 1 98.81 56 ILE B CA 1
ATOM 3168 C C . ILE B 1 56 ? -24.922 -4.965 -0.118 1 98.81 56 ILE B C 1
ATOM 3170 O O . ILE B 1 56 ? -24.938 -3.732 -0.196 1 98.81 56 ILE B O 1
ATOM 3174 N N . ALA B 1 57 ? -24.734 -5.766 -1.187 1 98.81 57 ALA B N 1
ATOM 3175 C CA . ALA B 1 57 ? -24.453 -5.215 -2.51 1 98.81 57 ALA B CA 1
ATOM 3176 C C . ALA B 1 57 ? -25.609 -4.344 -2.998 1 98.81 57 ALA B C 1
ATOM 3178 O O . ALA B 1 57 ? -25.391 -3.238 -3.496 1 98.81 57 ALA B O 1
ATOM 3179 N N . ASP B 1 58 ? -26.812 -4.789 -2.826 1 98.69 58 ASP B N 1
ATOM 3180 C CA . ASP B 1 58 ? -28 -4.062 -3.273 1 98.69 58 ASP B CA 1
ATOM 3181 C C . ASP B 1 58 ? -28.156 -2.742 -2.52 1 98.69 58 ASP B C 1
ATOM 3183 O O . ASP B 1 58 ? -28.453 -1.709 -3.119 1 98.69 58 ASP B O 1
ATOM 3187 N N . ALA B 1 59 ? -27.938 -2.779 -1.206 1 98.38 59 ALA B N 1
ATOM 3188 C CA . ALA B 1 59 ? -28.125 -1.593 -0.373 1 98.38 59 ALA B CA 1
ATOM 3189 C C . ALA B 1 59 ? -27.141 -0.495 -0.764 1 98.38 59 ALA B C 1
ATOM 3191 O O . ALA B 1 59 ? -27.453 0.693 -0.674 1 98.38 59 ALA B O 1
ATOM 3192 N N . GLY B 1 60 ? -25.969 -0.894 -1.199 1 98.25 60 GLY B N 1
ATOM 3193 C CA . GLY B 1 60 ? -24.938 0.079 -1.552 1 98.25 60 GLY B CA 1
ATOM 3194 C C . GLY B 1 60 ? -24.844 0.332 -3.045 1 98.25 60 GLY B C 1
ATOM 3195 O O . GLY B 1 60 ? -24.031 1.137 -3.494 1 98.25 60 GLY B O 1
ATOM 3196 N N . LYS B 1 61 ? -25.688 -0.398 -3.834 1 98.5 61 LYS B N 1
ATOM 3197 C CA . LYS B 1 61 ? -25.641 -0.336 -5.289 1 98.5 61 LYS B CA 1
ATOM 3198 C C . LYS B 1 61 ? -24.25 -0.746 -5.805 1 98.5 61 LYS B C 1
ATOM 3200 O O . LYS B 1 61 ? -23.656 -0.045 -6.621 1 98.5 61 LYS B O 1
ATOM 3205 N N . PHE B 1 62 ? -23.734 -1.835 -5.246 1 98.75 62 PHE B N 1
ATOM 3206 C CA . PHE B 1 62 ? -22.453 -2.414 -5.633 1 98.75 62 PHE B CA 1
ATOM 3207 C C . PHE B 1 62 ? -22.656 -3.656 -6.492 1 98.75 62 PHE B C 1
ATOM 3209 O O . PHE B 1 62 ? -23.734 -4.258 -6.477 1 98.75 62 PHE B O 1
ATOM 3216 N N . LYS B 1 63 ? -21.703 -4.004 -7.34 1 98.25 63 LYS B N 1
ATOM 3217 C CA . LYS B 1 63 ? -21.641 -5.332 -7.941 1 98.25 63 LYS B CA 1
ATOM 3218 C C . LYS B 1 63 ? -21.375 -6.398 -6.887 1 98.25 63 LYS B C 1
ATOM 3220 O O . LYS B 1 63 ? -20.359 -6.344 -6.184 1 98.25 63 LYS B O 1
ATOM 3225 N N . GLU B 1 64 ? -22.219 -7.332 -6.777 1 98.44 64 GLU B N 1
ATOM 3226 C CA . GLU B 1 64 ? -22.172 -8.352 -5.734 1 98.44 64 GLU B CA 1
ATOM 3227 C C . GLU B 1 64 ? -20.844 -9.109 -5.75 1 98.44 64 GLU B C 1
ATOM 3229 O O . GLU B 1 64 ? -20.312 -9.453 -4.695 1 98.44 64 GLU B O 1
ATOM 3234 N N . ARG B 1 65 ? -20.281 -9.391 -6.828 1 97.81 65 ARG B N 1
ATOM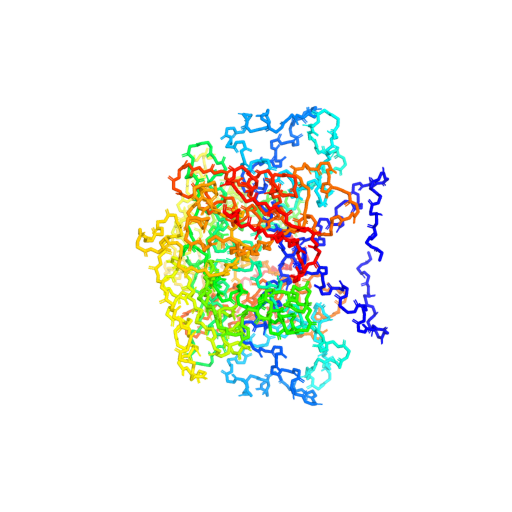 3235 C CA . ARG B 1 65 ? -19.094 -10.227 -6.938 1 97.81 65 ARG B CA 1
ATOM 3236 C C . ARG B 1 65 ? -17.891 -9.555 -6.289 1 97.81 65 ARG B C 1
ATOM 3238 O O . ARG B 1 65 ? -17.031 -10.219 -5.707 1 97.81 65 ARG B O 1
ATOM 3245 N N . TYR B 1 66 ? -17.75 -8.25 -6.418 1 98.56 66 TYR B N 1
ATOM 3246 C CA . TYR B 1 66 ? -16.672 -7.516 -5.75 1 98.56 66 TYR B CA 1
ATOM 3247 C C . TYR B 1 66 ? -16.906 -7.48 -4.242 1 98.56 66 TYR B C 1
ATOM 3249 O O . TYR B 1 66 ? -15.961 -7.648 -3.465 1 98.56 66 TYR B O 1
ATOM 3257 N N . VAL B 1 67 ? -18.156 -7.293 -3.844 1 98.88 67 VAL B N 1
ATOM 3258 C CA . VAL B 1 67 ? -18.484 -7.289 -2.424 1 98.88 67 VAL B CA 1
ATOM 3259 C C . VAL B 1 67 ? -18.141 -8.641 -1.807 1 98.88 67 VAL B C 1
ATOM 3261 O O . VAL B 1 67 ? -17.578 -8.703 -0.712 1 98.88 67 VAL B O 1
ATOM 3264 N N . ARG B 1 68 ? -18.438 -9.68 -2.498 1 98.62 68 ARG B N 1
ATOM 3265 C CA . ARG B 1 68 ? -18.188 -11.031 -2.012 1 98.62 68 ARG B CA 1
ATOM 3266 C C . ARG B 1 68 ? -16.703 -11.258 -1.754 1 98.62 68 ARG B C 1
ATOM 3268 O O . ARG B 1 68 ? -16.328 -11.836 -0.732 1 98.62 68 ARG B O 1
ATOM 3275 N N . GLU B 1 69 ? -15.891 -10.844 -2.732 1 98.44 69 GLU B N 1
ATOM 3276 C CA . GLU B 1 69 ? -14.445 -11 -2.561 1 98.44 69 GLU B CA 1
ATOM 3277 C C . GLU B 1 69 ? -13.938 -10.164 -1.393 1 98.44 69 GLU B C 1
ATOM 3279 O O . GLU B 1 69 ? -13.094 -10.609 -0.618 1 98.44 69 GLU B O 1
ATOM 3284 N N . TRP B 1 70 ? -14.43 -8.922 -1.262 1 98.81 70 TRP B N 1
ATOM 3285 C CA . TRP B 1 70 ? -14.047 -8.047 -0.156 1 98.81 70 TRP B CA 1
ATOM 3286 C C . TRP B 1 70 ? -14.445 -8.656 1.183 1 98.81 70 TRP B C 1
ATOM 3288 O O . TRP B 1 70 ? -13.656 -8.672 2.127 1 98.81 70 TRP B O 1
ATOM 3298 N N . LEU B 1 71 ? -15.656 -9.195 1.253 1 98.81 71 LEU B N 1
ATOM 3299 C CA . LEU B 1 71 ? -16.125 -9.836 2.477 1 98.81 71 LEU B CA 1
ATOM 3300 C C . LEU B 1 71 ? -15.25 -11.031 2.826 1 98.81 71 LEU B C 1
ATOM 3302 O O . LEU B 1 71 ? -14.961 -11.281 4 1 98.81 71 LEU B O 1
ATOM 3306 N N . GLY B 1 72 ? -14.836 -11.82 1.79 1 98.31 72 GLY B N 1
ATOM 3307 C CA . GLY B 1 72 ? -13.891 -12.898 2.045 1 98.31 72 GLY B CA 1
ATOM 3308 C C . GLY B 1 72 ? -12.625 -12.43 2.738 1 98.31 72 GLY B C 1
ATOM 3309 O O . GLY B 1 72 ? -12.188 -13.039 3.719 1 98.31 72 GLY B O 1
ATOM 3310 N N . SER B 1 73 ? -12.062 -11.344 2.252 1 98.06 73 SER B N 1
ATOM 3311 C CA . SER B 1 73 ? -10.852 -10.773 2.83 1 98.06 73 SER B CA 1
ATOM 3312 C C . SER B 1 73 ? -11.094 -10.281 4.254 1 98.06 73 SER B C 1
ATOM 3314 O O . SER B 1 73 ? -10.297 -10.555 5.156 1 98.06 73 SER B O 1
ATOM 3316 N N . MET B 1 74 ? -12.211 -9.641 4.512 1 98.19 74 MET B N 1
ATOM 3317 C CA . MET B 1 74 ? -12.5 -9.039 5.809 1 98.19 74 MET B CA 1
ATOM 3318 C C . MET B 1 74 ? -12.812 -10.109 6.848 1 98.19 74 MET B C 1
ATOM 3320 O O . MET B 1 74 ? -12.422 -9.984 8.008 1 98.19 74 MET B O 1
ATOM 3324 N N . VAL B 1 75 ? -13.516 -11.133 6.453 1 97.88 75 VAL B N 1
ATOM 3325 C CA . VAL B 1 75 ? -13.867 -12.203 7.375 1 97.88 75 VAL B CA 1
ATOM 3326 C C . VAL B 1 75 ? -12.609 -12.984 7.762 1 97.88 75 VAL B C 1
ATOM 3328 O O . VAL B 1 75 ? -12.375 -13.258 8.945 1 97.88 75 VAL B O 1
ATOM 3331 N N . THR B 1 76 ? -11.773 -13.281 6.789 1 96.06 76 THR B N 1
ATOM 3332 C CA . THR B 1 76 ? -10.578 -14.07 7.055 1 96.06 76 THR B CA 1
ATOM 3333 C C . THR B 1 76 ? -9.531 -13.234 7.789 1 96.06 76 THR B C 1
ATOM 3335 O O . THR B 1 76 ? -8.609 -13.773 8.398 1 96.06 76 THR B O 1
ATOM 3338 N N . ALA B 1 77 ? -9.656 -11.953 7.793 1 95.25 77 ALA B N 1
ATOM 3339 C CA . ALA B 1 77 ? -8.82 -11.07 8.602 1 95.25 77 ALA B CA 1
ATOM 3340 C C . ALA B 1 77 ? -9.453 -10.812 9.969 1 95.25 77 ALA B C 1
ATOM 3342 O O . ALA B 1 77 ? -8.914 -10.062 10.781 1 95.25 77 ALA B O 1
ATOM 3343 N N . TYR B 1 78 ? -10.664 -11.336 10.219 1 94.75 78 TYR B N 1
ATOM 3344 C CA . TYR B 1 78 ? -11.391 -11.25 11.477 1 94.75 78 TYR B CA 1
ATOM 3345 C C . TYR B 1 78 ? -11.82 -9.82 11.766 1 94.75 78 TYR B C 1
ATOM 3347 O O . TYR B 1 78 ? -11.758 -9.359 12.914 1 94.75 78 TYR B O 1
ATOM 3355 N N . ILE B 1 79 ? -12.203 -9.133 10.766 1 97.12 79 ILE B N 1
ATOM 3356 C CA . ILE B 1 79 ? -12.727 -7.773 10.906 1 97.12 79 ILE B CA 1
ATOM 3357 C C . ILE B 1 79 ? -14.25 -7.793 10.805 1 97.12 79 ILE B C 1
ATOM 3359 O O . ILE B 1 79 ? -14.938 -7.168 11.617 1 97.12 79 ILE B O 1
ATOM 3363 N N . VAL B 1 80 ? -14.719 -8.523 9.852 1 97.94 80 VAL B N 1
ATOM 3364 C CA . VAL B 1 80 ? -16.156 -8.75 9.68 1 97.94 80 VAL B CA 1
ATOM 3365 C C . VAL B 1 80 ? -16.531 -10.133 10.195 1 97.94 80 VAL B C 1
ATOM 3367 O O . VAL B 1 80 ? -15.805 -11.102 9.969 1 97.94 80 VAL B O 1
ATOM 3370 N N . SER B 1 81 ? -17.562 -10.227 10.945 1 97.5 81 SER B N 1
ATOM 3371 C CA . SER B 1 81 ? -18.062 -11.508 11.43 1 97.5 81 SER B CA 1
ATOM 3372 C C . SER B 1 81 ? -18.891 -12.211 10.375 1 97.5 81 SER B C 1
ATOM 3374 O O . SER B 1 81 ? -19.484 -11.562 9.508 1 97.5 81 SER B O 1
ATOM 3376 N N . PHE B 1 82 ? -18.953 -13.508 10.398 1 97.44 82 PHE B N 1
ATOM 3377 C CA . PHE B 1 82 ? -19.562 -14.336 9.375 1 97.44 82 PHE B CA 1
ATOM 3378 C C . PHE B 1 82 ? -20.266 -15.539 10.008 1 97.44 82 PHE B C 1
ATOM 3380 O O . PHE B 1 82 ? -19.703 -16.219 10.852 1 97.44 82 PHE B O 1
ATOM 3387 N N . ASP B 1 83 ? -21.531 -15.703 9.727 1 97.12 83 ASP B N 1
ATOM 3388 C CA . ASP B 1 83 ? -22.297 -16.906 10.062 1 97.12 83 ASP B CA 1
ATOM 3389 C C . ASP B 1 83 ? -22.234 -17.922 8.93 1 97.12 83 ASP B C 1
ATOM 3391 O O . ASP B 1 83 ? -22.875 -17.75 7.891 1 97.12 83 ASP B O 1
ATOM 3395 N N . PRO B 1 84 ? -21.531 -18.984 9.125 1 95.44 84 PRO B N 1
ATOM 3396 C CA . PRO B 1 84 ? -21.328 -19.938 8.031 1 95.44 84 PRO B CA 1
ATOM 3397 C C . PRO B 1 84 ? -22.594 -20.734 7.688 1 95.44 84 PRO B C 1
ATOM 3399 O O . PRO B 1 84 ? -22.672 -21.375 6.637 1 95.44 84 PRO B O 1
ATOM 3402 N N . VAL B 1 85 ? -23.562 -20.75 8.539 1 95.88 85 VAL B N 1
ATOM 3403 C CA . VAL B 1 85 ? -24.797 -21.5 8.297 1 95.88 85 VAL B CA 1
ATOM 3404 C C . VAL B 1 85 ? -25.75 -20.656 7.43 1 95.88 85 VAL B C 1
ATOM 3406 O O . VAL B 1 85 ? -26.188 -21.109 6.371 1 95.88 85 VAL B O 1
ATOM 3409 N N . GLU B 1 86 ? -25.953 -19.422 7.801 1 96.88 86 GLU B N 1
ATOM 3410 C CA . GLU B 1 86 ? -26.875 -18.547 7.07 1 96.88 86 GLU B CA 1
ATOM 3411 C C . GLU B 1 86 ? -26.141 -17.766 5.98 1 96.88 86 GLU B C 1
ATOM 3413 O O . GLU B 1 86 ? -26.781 -17.156 5.125 1 96.88 86 GLU B O 1
ATOM 3418 N N . GLU B 1 87 ? -24.797 -17.797 6.02 1 97.38 87 GLU B N 1
ATOM 3419 C CA . GLU B 1 87 ? -23.953 -17.047 5.098 1 97.38 87 GLU B CA 1
ATOM 3420 C C . GLU B 1 87 ? -24.266 -15.555 5.152 1 97.38 87 GLU B C 1
ATOM 3422 O O . GLU B 1 87 ? -24.516 -14.938 4.117 1 97.38 87 GLU B O 1
ATOM 3427 N N . LYS B 1 88 ? -24.297 -15.062 6.344 1 98.62 88 LYS B N 1
ATOM 3428 C CA . LYS B 1 88 ? -24.547 -13.648 6.582 1 98.62 88 LYS B CA 1
ATOM 3429 C C . LYS B 1 88 ? -23.359 -12.977 7.25 1 98.62 88 LYS B C 1
ATOM 3431 O O . LYS B 1 88 ? -22.562 -13.633 7.926 1 98.62 88 LYS B O 1
ATOM 3436 N N . TYR B 1 89 ? -23.281 -11.758 7.082 1 98.75 89 TYR B N 1
ATOM 3437 C CA . TYR B 1 89 ? -22.141 -10.945 7.516 1 98.75 89 TYR B CA 1
ATOM 3438 C C . TYR B 1 89 ? -22.609 -9.773 8.367 1 98.75 89 TYR B C 1
ATOM 3440 O O . TYR B 1 89 ? -23.672 -9.211 8.133 1 98.75 89 TYR B O 1
ATOM 3448 N N . TRP B 1 90 ? -21.812 -9.391 9.367 1 98.44 90 TRP B N 1
ATOM 3449 C CA . TRP B 1 90 ? -22.078 -8.172 10.125 1 98.44 90 TRP B CA 1
ATOM 3450 C C . TRP B 1 90 ? -20.797 -7.668 10.797 1 98.44 90 TRP B C 1
ATOM 3452 O O . TRP B 1 90 ? -19.797 -8.383 10.859 1 98.44 90 TRP B O 1
ATOM 3462 N N . ILE B 1 91 ? -20.75 -6.438 11.156 1 98.19 91 ILE B N 1
ATOM 3463 C CA . ILE B 1 91 ? -19.703 -5.871 12 1 98.19 91 ILE B CA 1
ATOM 3464 C C . ILE B 1 91 ? -20.219 -5.719 13.43 1 98.19 91 ILE B C 1
ATOM 3466 O O . ILE B 1 91 ? -21.125 -4.918 13.688 1 98.19 91 ILE B O 1
ATOM 3470 N N . PRO B 1 92 ? -19.641 -6.547 14.336 1 96.62 92 PRO B N 1
ATOM 3471 C CA . PRO B 1 92 ? -20.078 -6.426 15.727 1 96.62 92 PRO B CA 1
ATOM 3472 C C . PRO B 1 92 ? -19.922 -5.016 16.281 1 96.62 92 PRO B C 1
ATOM 3474 O O . PRO B 1 92 ? -19.016 -4.289 15.875 1 96.62 92 PRO B O 1
ATOM 3477 N N . LYS B 1 93 ? -20.703 -4.656 17.25 1 96.12 93 LYS B N 1
ATOM 3478 C CA . LYS B 1 93 ? -20.766 -3.295 17.781 1 96.12 93 LYS B CA 1
ATOM 3479 C C . LYS B 1 93 ? -19.391 -2.838 18.281 1 96.12 93 LYS B C 1
ATOM 3481 O O . LYS B 1 93 ? -18.984 -1.697 18.047 1 96.12 93 LYS B O 1
ATOM 3486 N N . HIS B 1 94 ? -18.703 -3.715 19 1 96.31 94 HIS B N 1
ATOM 3487 C CA . HIS B 1 94 ? -17.406 -3.326 19.562 1 96.31 94 HIS B CA 1
ATOM 3488 C C . HIS B 1 94 ? -16.391 -3.066 18.469 1 96.31 94 HIS B C 1
ATOM 3490 O O . HIS B 1 94 ? -15.305 -2.529 18.734 1 96.31 94 HIS B O 1
ATOM 3496 N N . ARG B 1 95 ? -16.703 -3.391 17.141 1 97.69 95 ARG B N 1
ATOM 3497 C CA . ARG B 1 95 ? -15.789 -3.17 16.031 1 97.69 95 ARG B CA 1
ATOM 3498 C C . ARG B 1 95 ? -16.203 -1.957 15.203 1 97.69 95 ARG B C 1
ATOM 3500 O O . ARG B 1 95 ? -15.578 -1.636 14.195 1 97.69 95 ARG B O 1
ATOM 3507 N N . HIS B 1 96 ? -17.25 -1.271 15.586 1 97.25 96 HIS B N 1
ATOM 3508 C CA . HIS B 1 96 ? -17.703 -0.091 14.859 1 97.25 96 HIS B CA 1
ATOM 3509 C C . HIS B 1 96 ? -16.656 1.012 14.875 1 97.25 96 HIS B C 1
ATOM 3511 O O . HIS B 1 96 ? -16.641 1.873 13.992 1 97.25 96 HIS B O 1
ATOM 3517 N N . SER B 1 97 ? -15.758 0.91 15.797 1 95.56 97 SER B N 1
ATOM 3518 C CA . SER B 1 97 ? -14.695 1.905 15.93 1 95.56 97 SER B CA 1
ATOM 3519 C C . SER B 1 97 ? -13.734 1.848 14.75 1 95.56 97 SER B C 1
ATOM 3521 O O . SER B 1 97 ? -12.906 2.742 14.578 1 95.56 97 SER B O 1
ATOM 3523 N N . ILE B 1 98 ? -13.852 0.836 13.859 1 96.62 98 ILE B N 1
ATOM 3524 C CA . ILE B 1 98 ? -13 0.715 12.68 1 96.62 98 ILE B CA 1
ATOM 3525 C C . ILE B 1 98 ? -13.117 1.977 11.828 1 96.62 98 ILE B C 1
ATOM 3527 O O . ILE B 1 98 ? -12.172 2.338 11.117 1 96.62 98 ILE B O 1
ATOM 3531 N N . ALA B 1 99 ? -14.227 2.652 11.93 1 94.19 99 ALA B N 1
ATOM 3532 C CA . ALA B 1 99 ? -14.461 3.875 11.172 1 94.19 99 ALA B CA 1
ATOM 3533 C C . ALA B 1 99 ? -13.398 4.926 11.469 1 94.19 99 ALA B C 1
ATOM 3535 O O . ALA B 1 99 ? -13.055 5.734 10.609 1 94.19 99 ALA B O 1
ATOM 3536 N N . GLN B 1 100 ? -12.805 4.852 12.586 1 91.19 100 GLN B N 1
ATOM 3537 C CA . GLN B 1 100 ? -11.797 5.82 13.008 1 91.19 100 GLN B CA 1
ATOM 3538 C C . GLN B 1 100 ? -10.469 5.59 12.297 1 91.19 100 GLN B C 1
ATOM 3540 O O . GLN B 1 100 ? -9.586 6.449 12.328 1 91.19 100 GLN B O 1
ATOM 3545 N N . SER B 1 101 ? -10.344 4.438 11.648 1 93.81 101 SER B N 1
ATOM 3546 C CA . SER B 1 101 ? -9.086 4.074 11.008 1 93.81 101 SER B CA 1
ATOM 3547 C C . SER B 1 101 ? -9.023 4.586 9.57 1 93.81 101 SER B C 1
ATOM 3549 O O . SER B 1 101 ? -7.992 4.473 8.906 1 93.81 101 SER B O 1
ATOM 3551 N N . ARG B 1 102 ? -10.086 5.172 9.055 1 93.69 102 ARG B N 1
ATOM 3552 C CA . ARG B 1 102 ? -10.211 5.512 7.645 1 93.69 102 ARG B CA 1
ATOM 3553 C C . ARG B 1 102 ? -9.047 6.395 7.191 1 93.69 102 ARG B C 1
ATOM 3555 O O . ARG B 1 102 ? -8.344 6.059 6.238 1 93.69 102 ARG B O 1
ATOM 3562 N N . GLY B 1 103 ? -8.859 7.523 7.867 1 91.62 103 GLY B N 1
ATOM 3563 C CA . GLY B 1 103 ? -7.836 8.469 7.449 1 91.62 103 GLY B CA 1
ATOM 3564 C C . GLY B 1 103 ? -6.461 7.844 7.328 1 91.62 103 GLY B C 1
ATOM 3565 O O . GLY B 1 103 ? -5.816 7.941 6.285 1 91.62 103 GLY B O 1
ATOM 3566 N N . ARG B 1 104 ? -6.051 7.094 8.312 1 91.69 104 ARG B N 1
ATOM 3567 C CA . ARG B 1 104 ? -4.711 6.516 8.344 1 91.69 104 ARG B CA 1
ATOM 3568 C C . ARG B 1 104 ? -4.598 5.348 7.371 1 91.69 104 ARG B C 1
ATOM 3570 O O . ARG B 1 104 ? -3.537 5.125 6.785 1 91.69 104 ARG B O 1
ATOM 3577 N N . ALA B 1 105 ? -5.652 4.594 7.234 1 96 105 ALA B N 1
ATOM 3578 C CA . ALA B 1 105 ? -5.629 3.463 6.309 1 96 105 ALA B CA 1
ATOM 3579 C C . ALA B 1 105 ? -5.434 3.934 4.871 1 96 105 ALA B C 1
ATOM 3581 O O . ALA B 1 105 ? -4.809 3.242 4.066 1 96 105 ALA B O 1
ATOM 3582 N N . MET B 1 106 ? -5.918 5.117 4.566 1 96.38 106 MET B N 1
ATOM 3583 C CA . MET B 1 106 ? -5.922 5.598 3.186 1 96.38 106 MET B CA 1
ATOM 3584 C C . MET B 1 106 ? -4.555 6.152 2.797 1 96.38 106 MET B C 1
ATOM 3586 O O . MET B 1 106 ? -4.293 6.398 1.619 1 96.38 106 MET B O 1
ATOM 3590 N N . TYR B 1 107 ? -3.604 6.324 3.736 1 95.88 107 TYR B N 1
ATOM 3591 C CA . TYR B 1 107 ? -2.246 6.746 3.402 1 95.88 107 TYR B CA 1
ATOM 3592 C C . TYR B 1 107 ? -1.59 5.758 2.445 1 95.88 107 TYR B C 1
ATOM 3594 O O . TYR B 1 107 ? -0.982 6.16 1.45 1 95.88 107 TYR B O 1
ATOM 3602 N N . THR B 1 108 ? -1.782 4.484 2.699 1 96.25 108 THR B N 1
ATOM 3603 C CA . THR B 1 108 ? -1.04 3.455 1.983 1 96.25 108 THR B CA 1
ATOM 3604 C C . THR B 1 108 ? -1.392 3.469 0.499 1 96.25 108 THR B C 1
ATOM 3606 O O . THR B 1 108 ? -0.524 3.691 -0.348 1 96.25 108 THR B O 1
ATOM 3609 N N . PRO B 1 109 ? -2.682 3.352 0.132 1 96.19 109 PRO B N 1
ATOM 3610 C CA . PRO B 1 109 ? -2.957 3.363 -1.306 1 96.19 109 PRO B CA 1
ATOM 3611 C C . PRO B 1 109 ? -2.682 4.723 -1.948 1 96.19 109 PRO B C 1
ATOM 3613 O O . PRO B 1 109 ? -2.219 4.785 -3.09 1 96.19 109 PRO B O 1
ATOM 3616 N N . THR B 1 110 ? -2.926 5.832 -1.292 1 95.69 110 THR B N 1
ATOM 3617 C CA . THR B 1 110 ? -2.766 7.16 -1.871 1 95.69 110 THR B CA 1
ATOM 3618 C C . THR B 1 110 ? -1.294 7.453 -2.154 1 95.69 110 THR B C 1
ATOM 3620 O O . THR B 1 110 ? -0.948 7.93 -3.236 1 95.69 110 THR B O 1
ATOM 3623 N N . LEU B 1 111 ? -0.415 7.102 -1.191 1 95.88 111 LEU B N 1
ATOM 3624 C CA . LEU B 1 111 ? 1.008 7.375 -1.362 1 95.88 111 LEU B CA 1
ATOM 3625 C C . LEU B 1 111 ? 1.646 6.363 -2.311 1 95.88 111 LEU B C 1
ATOM 3627 O O . LEU B 1 111 ? 2.678 6.648 -2.924 1 95.88 111 LEU B O 1
ATOM 3631 N N . SER B 1 112 ? 1.048 5.191 -2.471 1 94.75 112 SER B N 1
ATOM 3632 C CA . SER B 1 112 ? 1.586 4.156 -3.346 1 94.75 112 SER B CA 1
ATOM 3633 C C . SER B 1 112 ? 1.491 4.562 -4.812 1 94.75 112 SER B C 1
ATOM 3635 O O . SER B 1 112 ? 2.182 4.004 -5.664 1 94.75 112 SER B O 1
ATOM 3637 N N . SER B 1 113 ? 0.631 5.539 -5.164 1 92.44 113 SER B N 1
ATOM 3638 C CA . SER B 1 113 ? 0.477 5.98 -6.543 1 92.44 113 SER B CA 1
ATOM 3639 C C . SER B 1 113 ? 1.786 6.535 -7.098 1 92.44 113 SER B C 1
ATOM 3641 O O . SER B 1 113 ? 2.01 6.523 -8.312 1 92.44 113 SER B O 1
ATOM 3643 N N . ALA B 1 114 ? 2.695 6.945 -6.176 1 95.31 114 ALA B N 1
ATOM 3644 C CA . ALA B 1 114 ? 3.967 7.523 -6.605 1 95.31 114 ALA B CA 1
ATOM 3645 C C . ALA B 1 114 ? 5.141 6.641 -6.188 1 95.31 114 ALA B C 1
ATOM 3647 O O . ALA B 1 114 ? 6.289 7.09 -6.18 1 95.31 114 ALA B O 1
ATOM 3648 N N . PHE B 1 115 ? 4.828 5.402 -5.758 1 97.31 115 PHE B N 1
ATOM 3649 C CA . PHE B 1 115 ? 5.836 4.52 -5.18 1 97.31 115 PHE B CA 1
ATOM 3650 C C . PHE B 1 115 ? 7.031 4.379 -6.113 1 97.31 115 PHE B C 1
ATOM 3652 O O . PHE B 1 115 ? 8.172 4.617 -5.711 1 97.31 115 PHE B O 1
ATOM 3659 N N . PHE B 1 116 ? 6.824 4.078 -7.383 1 96.44 116 PHE B N 1
ATOM 3660 C CA . PHE B 1 116 ? 7.93 3.811 -8.297 1 96.44 116 PHE B CA 1
ATOM 3661 C C . PHE B 1 116 ? 8.625 5.105 -8.703 1 96.44 116 PHE B C 1
ATOM 3663 O O . PHE B 1 116 ? 9.828 5.125 -8.93 1 96.44 116 PHE B O 1
ATOM 3670 N N . ASP B 1 117 ? 7.891 6.227 -8.773 1 97.44 117 ASP B N 1
ATOM 3671 C CA . ASP B 1 117 ? 8.508 7.531 -8.977 1 97.44 117 ASP B CA 1
ATOM 3672 C C . ASP B 1 117 ? 9.484 7.859 -7.855 1 97.44 117 ASP B C 1
ATOM 3674 O O . ASP B 1 117 ? 10.586 8.359 -8.109 1 97.44 117 ASP B O 1
ATOM 3678 N N . VAL B 1 118 ? 9.086 7.555 -6.602 1 98.38 118 VAL B N 1
ATOM 3679 C CA . VAL B 1 118 ? 9.938 7.816 -5.445 1 98.38 118 VAL B CA 1
ATOM 3680 C C . VAL B 1 118 ? 11.18 6.926 -5.504 1 98.38 118 VAL B C 1
ATOM 3682 O O . VAL B 1 118 ? 12.289 7.383 -5.227 1 98.38 118 VAL B O 1
ATOM 3685 N N . ALA B 1 119 ? 10.977 5.664 -5.855 1 98.31 119 ALA B N 1
ATOM 3686 C CA . ALA B 1 119 ? 12.117 4.758 -5.996 1 98.31 119 ALA B CA 1
ATOM 3687 C C . ALA B 1 119 ? 13.141 5.312 -6.98 1 98.31 119 ALA B C 1
ATOM 3689 O O . ALA B 1 119 ? 14.344 5.27 -6.727 1 98.31 119 ALA B O 1
ATOM 3690 N N . ASP B 1 120 ? 12.68 5.879 -8.078 1 98 120 ASP B N 1
ATOM 3691 C CA . ASP B 1 120 ? 13.562 6.445 -9.094 1 98 120 ASP B CA 1
ATOM 3692 C C . ASP B 1 120 ? 14.344 7.637 -8.539 1 98 120 ASP B C 1
ATOM 3694 O O . ASP B 1 120 ? 15.469 7.898 -8.961 1 98 120 ASP B O 1
ATOM 3698 N N . CYS B 1 121 ? 13.766 8.344 -7.617 1 98.44 121 CYS B N 1
ATOM 3699 C CA . CYS B 1 121 ? 14.383 9.547 -7.066 1 98.44 121 CYS B CA 1
ATOM 3700 C C . CYS B 1 121 ? 15.617 9.195 -6.242 1 98.44 121 CYS B C 1
ATOM 3702 O O . CYS B 1 121 ? 16.469 10.047 -6.016 1 98.44 121 CYS B O 1
ATOM 3704 N N . PHE B 1 122 ? 15.727 7.934 -5.75 1 98.69 122 PHE B N 1
ATOM 3705 C CA . PHE B 1 122 ? 16.891 7.531 -4.965 1 98.69 122 PHE B CA 1
ATOM 3706 C C . PHE B 1 122 ? 18.156 7.586 -5.809 1 98.69 122 PHE B C 1
ATOM 3708 O O . PHE B 1 122 ? 19.234 7.844 -5.285 1 98.69 122 PHE B O 1
ATOM 3715 N N . GLN B 1 123 ? 17.984 7.281 -7.059 1 98.25 123 GLN B N 1
ATOM 3716 C CA . GLN B 1 123 ? 19.141 7.152 -7.938 1 98.25 123 GLN B CA 1
ATOM 3717 C C . GLN B 1 123 ? 19.844 8.492 -8.125 1 98.25 123 GLN B C 1
ATOM 3719 O O . GLN B 1 123 ? 19.188 9.523 -8.305 1 98.25 123 GLN B O 1
ATOM 3724 N N . LYS B 1 124 ? 21.094 8.438 -8.117 1 97.62 124 LYS B N 1
ATOM 3725 C CA . LYS B 1 124 ? 21.891 9.664 -8.242 1 97.62 124 LYS B CA 1
ATOM 3726 C C . LYS B 1 124 ? 21.531 10.414 -9.523 1 97.62 124 LYS B C 1
ATOM 3728 O O . LYS B 1 124 ? 21.453 11.641 -9.531 1 97.62 124 LYS B O 1
ATOM 3733 N N . ASP B 1 125 ? 21.266 9.688 -10.586 1 96.88 125 ASP B N 1
ATOM 3734 C CA . ASP B 1 125 ? 20.953 10.289 -11.883 1 96.88 125 ASP B CA 1
ATOM 3735 C C . ASP B 1 125 ? 19.438 10.305 -12.141 1 96.88 125 ASP B C 1
ATOM 3737 O O . ASP B 1 125 ? 19 10.578 -13.258 1 96.88 125 ASP B O 1
ATOM 3741 N N . GLY B 1 126 ? 18.609 9.992 -11.148 1 97.44 126 GLY B N 1
ATOM 3742 C CA . GLY B 1 126 ? 17.156 9.992 -11.289 1 97.44 126 GLY B CA 1
ATOM 3743 C C . GLY B 1 126 ? 16.531 11.359 -11.086 1 97.44 126 GLY B C 1
ATOM 3744 O O . GLY B 1 126 ? 17.25 12.336 -10.852 1 97.44 126 GLY B O 1
ATOM 3745 N N . PRO B 1 127 ? 15.242 11.406 -11.219 1 97.69 127 PRO B N 1
ATOM 3746 C CA . PRO B 1 127 ? 14.555 12.68 -10.977 1 97.69 127 PRO B CA 1
ATOM 3747 C C . PRO B 1 127 ? 14.789 13.211 -9.562 1 97.69 127 PRO B C 1
ATOM 3749 O O . PRO B 1 127 ? 15.031 12.43 -8.633 1 97.69 127 PRO B O 1
ATOM 3752 N N . PRO B 1 128 ? 14.734 14.492 -9.414 1 97.5 128 PRO B N 1
ATOM 3753 C CA . PRO B 1 128 ? 15.039 15.055 -8.102 1 97.5 128 PRO B CA 1
ATOM 3754 C C . PRO B 1 128 ? 13.922 14.805 -7.082 1 97.5 128 PRO B C 1
ATOM 3756 O O . PRO B 1 128 ? 14.188 14.719 -5.879 1 97.5 128 PRO B O 1
ATOM 3759 N N . GLY B 1 129 ? 12.719 14.703 -7.543 1 97.62 129 GLY B N 1
ATOM 3760 C CA . GLY B 1 129 ? 11.555 14.555 -6.684 1 97.62 129 GLY B CA 1
ATOM 3761 C C . GLY B 1 129 ? 10.297 14.188 -7.441 1 97.62 129 GLY B C 1
ATOM 3762 O O . GLY B 1 129 ? 10.359 13.773 -8.602 1 97.62 129 GLY B O 1
ATOM 3763 N N . VAL B 1 130 ? 9.164 14.219 -6.75 1 96.81 130 VAL B N 1
ATOM 3764 C CA . VAL B 1 130 ? 7.875 13.828 -7.312 1 96.81 130 VAL B CA 1
ATOM 3765 C C . VAL B 1 130 ? 6.859 14.953 -7.102 1 96.81 130 VAL B C 1
ATOM 3767 O O . VAL B 1 130 ? 6.59 15.344 -5.961 1 96.81 130 VAL B O 1
ATOM 3770 N N . PRO B 1 131 ? 6.273 15.477 -8.133 1 92.44 131 PRO B N 1
ATOM 3771 C CA . PRO B 1 131 ? 5.285 16.547 -7.961 1 92.44 131 PRO B CA 1
ATOM 3772 C C . PRO B 1 131 ? 3.973 16.031 -7.367 1 92.44 131 PRO B C 1
ATOM 3774 O O . PRO B 1 131 ? 3.637 14.859 -7.516 1 92.44 131 PRO B O 1
ATOM 3777 N N . TYR B 1 132 ? 3.213 16.875 -6.742 1 87.12 132 TYR B N 1
ATOM 3778 C CA . TYR B 1 132 ? 1.99 16.547 -6.016 1 87.12 132 TYR B CA 1
ATOM 3779 C C . TYR B 1 132 ? 0.955 15.93 -6.945 1 87.12 132 TYR B C 1
ATOM 3781 O O . TYR B 1 132 ? 0.123 15.133 -6.512 1 87.12 132 TYR B O 1
ATOM 3789 N N . GLU B 1 133 ? 1.026 16.266 -8.18 1 87.88 133 GLU B N 1
ATOM 3790 C CA . GLU B 1 133 ? 0.048 15.773 -9.148 1 87.88 133 GLU B CA 1
ATOM 3791 C C . GLU B 1 133 ? 0.147 14.266 -9.32 1 87.88 133 GLU B C 1
ATOM 3793 O O . GLU B 1 133 ? -0.787 13.625 -9.82 1 87.88 133 GLU B O 1
ATOM 3798 N N . LYS B 1 134 ? 1.264 13.656 -8.898 1 91.81 134 LYS B N 1
ATOM 3799 C CA . LYS B 1 134 ? 1.475 12.219 -9.047 1 91.81 134 LYS B CA 1
ATOM 3800 C C . LYS B 1 134 ? 0.757 11.445 -7.941 1 91.81 134 LYS B C 1
ATOM 3802 O O . LYS B 1 134 ? 0.603 10.227 -8.031 1 91.81 134 LYS B O 1
ATOM 3807 N N . TYR B 1 135 ? 0.305 12.117 -6.898 1 91.81 135 TYR B N 1
ATOM 3808 C CA . TYR B 1 135 ? -0.384 11.477 -5.785 1 91.81 135 TYR B CA 1
ATOM 3809 C C . TYR B 1 135 ? -1.896 11.594 -5.941 1 91.81 135 TYR B C 1
ATOM 3811 O O . TYR B 1 135 ? -2.488 12.617 -5.574 1 91.81 135 TYR B O 1
ATOM 3819 N N . ASP B 1 136 ? -2.51 10.492 -6.324 1 85.75 136 ASP B N 1
ATOM 3820 C CA . ASP B 1 136 ? -3.947 10.477 -6.574 1 85.75 136 ASP B CA 1
ATOM 3821 C C . ASP B 1 136 ? -4.734 10.711 -5.289 1 85.75 136 ASP B C 1
ATOM 3823 O O . ASP B 1 136 ? -4.473 10.062 -4.27 1 85.75 136 ASP B O 1
ATOM 3827 N N . LYS B 1 137 ? -5.652 11.672 -5.297 1 87.69 137 LYS B N 1
ATOM 3828 C CA . LYS B 1 137 ? -6.629 11.93 -4.242 1 87.69 137 LYS B CA 1
ATOM 3829 C C . LYS B 1 137 ? -5.941 12.359 -2.951 1 87.69 137 LYS B C 1
ATOM 3831 O O . LYS B 1 137 ? -6.426 12.07 -1.854 1 87.69 137 LYS B O 1
ATOM 3836 N N . PHE B 1 138 ? -4.762 12.945 -3.113 1 88.88 138 PHE B N 1
ATOM 3837 C CA . PHE B 1 138 ? -4.012 13.352 -1.932 1 88.88 138 PHE B CA 1
ATOM 3838 C C . PHE B 1 138 ? -4.781 14.383 -1.126 1 88.88 138 PHE B C 1
ATOM 3840 O O . PHE B 1 138 ? -4.867 14.289 0.1 1 88.88 138 PHE B O 1
ATOM 3847 N N . ASP B 1 139 ? -5.414 15.375 -1.807 1 87.12 139 ASP B N 1
ATOM 3848 C CA . ASP B 1 139 ? -6.172 16.422 -1.112 1 87.12 139 ASP B CA 1
ATOM 3849 C C . ASP B 1 139 ? -7.344 15.812 -0.337 1 87.12 139 ASP B C 1
ATOM 3851 O O . ASP B 1 139 ? -7.621 16.219 0.793 1 87.12 139 ASP B O 1
ATOM 3855 N N . ALA B 1 140 ? -7.957 14.867 -0.975 1 87 140 ALA B N 1
ATOM 3856 C CA . ALA B 1 140 ? -9.062 14.188 -0.314 1 87 140 ALA B CA 1
ATOM 3857 C C . ALA B 1 140 ? -8.586 13.43 0.918 1 87 140 ALA B C 1
ATOM 3859 O O . ALA B 1 140 ? -9.266 13.406 1.947 1 87 140 ALA B O 1
ATOM 3860 N N . LEU B 1 141 ? -7.457 12.805 0.796 1 90.12 141 LEU B N 1
ATOM 3861 C CA . LEU B 1 141 ? -6.859 12.109 1.931 1 90.12 141 LEU B CA 1
ATOM 3862 C C . LEU B 1 141 ? -6.605 13.07 3.086 1 90.12 141 LEU B C 1
ATOM 3864 O O . LEU B 1 141 ? -6.965 12.789 4.23 1 90.12 141 LEU B O 1
ATOM 3868 N N . MET B 1 142 ? -5.973 14.195 2.807 1 90.31 142 MET B N 1
ATOM 3869 C CA . MET B 1 142 ? -5.645 15.172 3.846 1 90.31 142 MET B CA 1
ATOM 3870 C C . MET B 1 142 ? -6.91 15.695 4.52 1 90.31 142 MET B C 1
ATOM 3872 O O . MET B 1 142 ? -6.93 15.891 5.734 1 90.31 142 MET B O 1
ATOM 3876 N N . THR B 1 143 ? -7.969 15.883 3.705 1 89.12 143 THR B N 1
ATOM 3877 C CA . THR B 1 143 ? -9.258 16.281 4.25 1 89.12 143 THR B CA 1
ATOM 3878 C C . THR B 1 143 ? -9.789 15.227 5.219 1 89.12 143 THR B C 1
ATOM 3880 O O . THR B 1 143 ? -10.289 15.562 6.293 1 89.12 143 THR B O 1
ATOM 3883 N N . GLN B 1 144 ? -9.617 14.008 4.867 1 87.81 144 GLN B N 1
ATOM 3884 C CA . GLN B 1 144 ? -10.133 12.906 5.68 1 87.81 144 GLN B CA 1
ATOM 3885 C C . GLN B 1 144 ? -9.336 12.766 6.973 1 87.81 144 GLN B C 1
ATOM 3887 O O . GLN B 1 144 ? -9.891 12.406 8.016 1 87.81 144 GLN B O 1
ATOM 3892 N N . VAL B 1 145 ? -8.102 13.023 6.922 1 90.81 145 VAL B N 1
ATOM 3893 C CA . VAL B 1 145 ? -7.219 12.812 8.062 1 90.81 145 VAL B CA 1
ATOM 3894 C C . VAL B 1 145 ? -7.312 14.008 9.008 1 90.81 145 VAL B C 1
ATOM 3896 O O . VAL B 1 145 ? -7.438 13.836 10.227 1 90.81 145 VAL B O 1
ATOM 3899 N N . HIS B 1 146 ? -7.352 15.219 8.484 1 91.81 146 HIS B N 1
ATOM 3900 C CA . HIS B 1 146 ? -7.211 16.406 9.328 1 91.81 146 HIS B CA 1
ATOM 3901 C C . HIS B 1 146 ? -8.555 17.078 9.555 1 91.81 146 HIS B C 1
ATOM 3903 O O . HIS B 1 146 ? -8.727 17.828 10.516 1 91.81 146 HIS B O 1
ATOM 3909 N N . GLY B 1 147 ? -9.539 16.859 8.688 1 90.62 147 GLY B N 1
ATOM 3910 C CA . GLY B 1 147 ? -10.844 17.484 8.789 1 90.62 147 GLY B CA 1
ATOM 3911 C C . GLY B 1 147 ? -11.477 17.344 10.164 1 90.62 147 GLY B C 1
ATOM 3912 O O . GLY B 1 147 ? -11.797 18.328 10.812 1 90.62 147 GLY B O 1
ATOM 3913 N N . PRO B 1 148 ? -11.594 16.094 10.609 1 88.5 148 PRO B N 1
ATOM 3914 C CA . PRO B 1 148 ? -12.203 15.867 11.922 1 88.5 148 PRO B CA 1
ATOM 3915 C C . PRO B 1 148 ? -11.461 16.562 13.055 1 88.5 148 PRO B C 1
ATOM 3917 O O . PRO B 1 148 ? -12.07 17 14.031 1 88.5 148 PRO B O 1
ATOM 3920 N N . VAL B 1 149 ? -10.188 16.672 12.922 1 91.69 149 VAL B N 1
ATOM 3921 C CA . VAL B 1 149 ? -9.383 17.344 13.938 1 91.69 149 VAL B CA 1
ATOM 3922 C C . VAL B 1 149 ? -9.75 18.812 13.992 1 91.69 149 VAL B C 1
ATOM 3924 O O . VAL B 1 149 ? -9.969 19.375 15.078 1 91.69 149 VAL B O 1
ATOM 3927 N N . PHE B 1 150 ? -9.883 19.453 12.828 1 94 150 PHE B N 1
ATOM 3928 C CA . PHE B 1 150 ? -10.25 20.859 12.758 1 94 150 PHE B CA 1
ATOM 3929 C C . PHE B 1 150 ? -11.656 21.078 13.312 1 94 150 PHE B C 1
ATOM 3931 O O . PHE B 1 150 ? -11.875 21.969 14.133 1 94 150 PHE B O 1
ATOM 3938 N N . GLU B 1 151 ? -12.547 20.203 12.898 1 90.38 151 GLU B N 1
ATOM 3939 C CA . GLU B 1 151 ? -13.945 20.312 13.289 1 90.38 151 GLU B CA 1
ATOM 3940 C C . GLU B 1 151 ? -14.109 20.203 14.805 1 90.38 151 GLU B C 1
ATOM 3942 O O . GLU B 1 151 ? -14.93 20.891 15.398 1 90.38 151 GLU B O 1
ATOM 3947 N N . ASN B 1 152 ? -13.273 19.438 15.375 1 90.31 152 ASN B N 1
ATOM 3948 C CA . ASN B 1 152 ? -13.445 19.141 16.797 1 90.31 152 ASN B CA 1
ATOM 3949 C C . ASN B 1 152 ? -12.57 20.047 17.656 1 90.31 152 ASN B C 1
ATOM 3951 O O . ASN B 1 152 ? -13.016 20.531 18.703 1 90.31 152 ASN B O 1
ATOM 3955 N N . GLU B 1 153 ? -11.391 20.281 17.219 1 92 153 GLU B N 1
ATOM 3956 C CA . GLU B 1 153 ? -10.406 20.844 18.141 1 92 153 GLU B CA 1
ATOM 3957 C C . GLU B 1 153 ? -10.281 22.359 17.969 1 92 153 GLU B C 1
ATOM 3959 O O . GLU B 1 153 ? -9.844 23.062 18.875 1 92 153 GLU B O 1
ATOM 3964 N N . PHE B 1 154 ? -10.641 22.906 16.828 1 89.69 154 PHE B N 1
ATOM 3965 C CA . PHE B 1 154 ? -10.539 24.359 16.656 1 89.69 154 PHE B CA 1
ATOM 3966 C C . PHE B 1 154 ? -11.367 25.078 17.703 1 89.69 154 PHE B C 1
ATOM 3968 O O . PHE B 1 154 ? -10.883 26.047 18.328 1 89.69 154 PHE B O 1
ATOM 3975 N N . ILE B 1 155 ? -12.523 24.562 17.969 1 83.56 155 ILE B N 1
ATOM 3976 C CA . ILE B 1 155 ? -13.484 25.219 18.844 1 83.56 155 ILE B CA 1
ATOM 3977 C C . ILE B 1 155 ? -13.188 24.859 20.297 1 83.56 155 ILE B C 1
ATOM 3979 O O . ILE B 1 155 ? -13.258 25.719 21.188 1 83.56 155 ILE B O 1
ATOM 3983 N N . THR B 1 156 ? -12.805 23.656 20.453 1 89.81 156 THR B N 1
ATOM 3984 C CA . THR B 1 156 ? -12.758 23.172 21.828 1 89.81 156 THR B CA 1
ATOM 3985 C C . THR B 1 156 ? -11.414 23.469 22.469 1 89.81 156 THR B C 1
ATOM 3987 O O . THR B 1 156 ? -11.344 23.703 23.672 1 89.81 156 THR B O 1
ATOM 3990 N N . ASP B 1 157 ? -10.398 23.484 21.656 1 94.38 157 ASP B N 1
ATOM 3991 C CA . ASP B 1 157 ? -9.094 23.5 22.312 1 94.38 157 ASP B CA 1
ATOM 3992 C C . ASP B 1 157 ? -8.156 24.5 21.641 1 94.38 157 ASP B C 1
ATOM 3994 O O . ASP B 1 157 ? -7.539 25.328 22.312 1 94.38 157 ASP B O 1
ATOM 3998 N N . PHE B 1 158 ? -8.109 24.562 20.375 1 97.56 158 PHE B N 1
ATOM 3999 C CA . PHE B 1 158 ? -7.039 25.25 19.656 1 97.56 158 PHE B CA 1
ATOM 4000 C C . PHE B 1 158 ? -7.129 26.766 19.859 1 97.56 158 PHE B C 1
ATOM 4002 O O . PHE B 1 158 ? -6.23 27.375 20.453 1 97.56 158 PHE B O 1
ATOM 4009 N N . PHE B 1 159 ? -8.219 27.406 19.5 1 97.19 159 PHE B N 1
ATOM 4010 C CA . PHE B 1 159 ? -8.328 28.859 19.594 1 97.19 159 PHE B CA 1
ATOM 4011 C C . PHE B 1 159 ? -8.484 29.297 21.047 1 97.19 159 PHE B C 1
ATOM 4013 O O . PHE B 1 159 ? -7.93 30.312 21.453 1 97.19 159 PHE B O 1
ATOM 4020 N N . PRO B 1 160 ? -9.195 28.484 21.875 1 96.12 160 PRO B N 1
ATOM 4021 C CA . PRO B 1 160 ? -9.281 28.844 23.297 1 96.12 160 PRO B CA 1
ATOM 4022 C C . PRO B 1 160 ? -7.914 28.875 23.984 1 96.12 160 PRO B C 1
ATOM 4024 O O . PRO B 1 160 ? -7.738 29.562 25 1 96.12 160 PRO B O 1
ATOM 4027 N N . SER B 1 161 ? -6.98 28.156 23.406 1 96.75 161 SER B N 1
ATOM 4028 C CA . SER B 1 161 ? -5.637 28.156 23.984 1 96.75 161 SER B CA 1
ATOM 4029 C C . SER B 1 161 ? -4.895 29.453 23.656 1 96.75 161 SER B C 1
ATOM 4031 O O . SER B 1 161 ? -3.83 29.719 24.219 1 96.75 161 SER B O 1
ATOM 4033 N N . MET B 1 162 ? -5.391 30.266 22.766 1 97.06 162 MET B N 1
ATOM 4034 C CA . MET B 1 162 ? -4.852 31.562 22.375 1 97.06 162 MET B CA 1
ATOM 4035 C C . MET B 1 162 ? -5.891 32.656 22.562 1 97.06 162 MET B C 1
ATOM 4037 O O . MET B 1 162 ? -6.328 33.281 21.594 1 97.06 162 MET B O 1
ATOM 4041 N N . PRO B 1 163 ? -6.176 33.062 23.797 1 96.25 163 PRO B N 1
ATOM 4042 C CA . PRO B 1 163 ? -7.312 33.938 24.062 1 96.25 163 PRO B CA 1
ATOM 4043 C C . PRO B 1 163 ? -7.184 35.281 23.375 1 96.25 163 PRO B C 1
ATOM 4045 O O . PRO B 1 163 ? -8.18 35.844 22.922 1 96.25 163 PRO B O 1
ATOM 4048 N N . ASP B 1 164 ? -6.031 35.812 23.297 1 96.88 164 ASP B N 1
ATOM 4049 C CA . ASP B 1 164 ? -5.84 37.125 22.656 1 96.88 164 ASP B CA 1
ATOM 4050 C C . ASP B 1 164 ? -6.152 37.062 21.156 1 96.88 164 ASP B C 1
ATOM 4052 O O . ASP B 1 164 ? -6.805 37.938 20.609 1 96.88 164 ASP B O 1
ATOM 4056 N N . ILE B 1 165 ? -5.699 36.031 20.531 1 97.31 165 ILE B N 1
ATOM 4057 C CA . ILE B 1 165 ? -5.941 35.844 19.109 1 97.31 165 ILE B CA 1
ATOM 4058 C C . ILE B 1 165 ? -7.426 35.562 18.875 1 97.31 165 ILE B C 1
ATOM 4060 O O . ILE B 1 165 ? -8.016 36.125 17.938 1 97.31 165 ILE B O 1
ATOM 4064 N N . GLN B 1 166 ? -7.984 34.688 19.703 1 97.44 166 GLN B N 1
ATOM 4065 C CA . GLN B 1 166 ? -9.406 34.375 19.578 1 97.44 166 GLN B CA 1
ATOM 4066 C C . GLN B 1 166 ? -10.242 35.656 19.656 1 97.44 166 GLN B C 1
ATOM 4068 O O . GLN B 1 166 ? -11.172 35.844 18.875 1 97.44 166 GLN B O 1
ATOM 4073 N N . ALA B 1 167 ? -9.93 36.531 20.609 1 97.75 167 ALA B N 1
ATOM 4074 C CA . ALA B 1 167 ? -10.672 37.781 20.766 1 97.75 167 ALA B CA 1
ATOM 4075 C C . ALA B 1 167 ? -10.57 38.656 19.516 1 97.75 167 ALA B C 1
ATOM 4077 O O . ALA B 1 167 ? -11.555 39.25 19.094 1 97.75 167 ALA B O 1
ATOM 4078 N N . LYS B 1 168 ? -9.438 38.719 18.922 1 98 168 LYS B N 1
ATOM 4079 C CA . LYS B 1 168 ? -9.234 39.531 17.719 1 98 168 LYS B CA 1
ATOM 4080 C C . LYS B 1 168 ? -10.008 38.938 16.547 1 98 168 LYS B C 1
ATOM 4082 O O . LYS B 1 168 ? -10.57 39.656 15.734 1 98 168 LYS B O 1
ATOM 4087 N N . LEU B 1 169 ? -9.984 37.594 16.453 1 98.12 169 LEU B N 1
ATOM 4088 C CA . LEU B 1 169 ? -10.75 36.938 15.398 1 98.12 169 LEU B CA 1
ATOM 4089 C C . LEU B 1 169 ? -12.242 37.219 15.547 1 98.12 169 LEU B C 1
ATOM 4091 O O . LEU B 1 169 ? -12.938 37.406 14.555 1 98.12 169 LEU B O 1
ATOM 4095 N N . GLU B 1 170 ? -12.711 37.25 16.797 1 97.69 170 GLU B N 1
ATOM 4096 C CA . GLU B 1 170 ? -14.117 37.531 17.078 1 97.69 170 GLU B CA 1
ATOM 4097 C C . GLU B 1 170 ? -14.492 38.969 16.719 1 97.69 170 GLU B C 1
ATOM 4099 O O . GLU B 1 170 ? -15.633 39.219 16.344 1 97.69 170 GLU B O 1
ATOM 4104 N N . SER B 1 171 ? -13.508 39.812 16.781 1 97.81 171 SER B N 1
ATOM 4105 C CA . SER B 1 171 ? -13.734 41.219 16.453 1 97.81 171 SER B CA 1
ATOM 4106 C C . SER B 1 171 ? -13.586 41.5 14.969 1 97.81 171 SER B C 1
ATOM 4108 O O . SER B 1 171 ? -14.055 42.5 14.461 1 97.81 171 SER B O 1
ATOM 4110 N N . GLY B 1 172 ? -12.875 40.625 14.297 1 98.31 172 GLY B N 1
ATOM 4111 C CA . GLY B 1 172 ? -12.742 40.75 12.852 1 98.31 172 GLY B CA 1
ATOM 4112 C C . GLY B 1 172 ? -11.305 40.969 12.406 1 98.31 172 GLY B C 1
ATOM 4113 O O . GLY B 1 172 ? -10.719 42 12.695 1 98.31 172 GLY B O 1
ATOM 4114 N N . LEU B 1 173 ? -10.742 40 11.719 1 97.81 173 LEU B N 1
ATOM 4115 C CA . LEU B 1 173 ? -9.414 40.031 11.125 1 97.81 173 LEU B CA 1
ATOM 4116 C C . LEU B 1 173 ? -9.438 39.469 9.703 1 97.81 173 LEU B C 1
ATOM 4118 O O . LEU B 1 173 ? -10.344 38.719 9.336 1 97.81 173 LEU B O 1
ATOM 4122 N N . ASN B 1 174 ? -8.492 39.938 8.898 1 98.62 174 ASN B N 1
ATOM 4123 C CA . ASN B 1 174 ? -8.117 39.156 7.727 1 98.62 174 ASN B CA 1
ATOM 4124 C C . ASN B 1 174 ? -7.18 38.031 8.102 1 98.62 174 ASN B C 1
ATOM 4126 O O . ASN B 1 174 ? -6.152 38.25 8.75 1 98.62 174 ASN B O 1
ATOM 4130 N N . VAL B 1 175 ? -7.562 36.844 7.758 1 98.75 175 VAL B N 1
ATOM 4131 C CA . VAL B 1 175 ? -6.828 35.625 8.109 1 98.75 175 VAL B CA 1
ATOM 4132 C C . VAL B 1 175 ? -6.281 34.969 6.848 1 98.75 175 VAL B C 1
ATOM 4134 O O . VAL B 1 175 ? -6.965 34.906 5.82 1 98.75 175 VAL B O 1
ATOM 4137 N N . LEU B 1 176 ? -5.082 34.531 6.906 1 98.56 176 LEU B N 1
ATOM 4138 C CA . LEU B 1 176 ? -4.473 33.781 5.801 1 98.56 176 LEU B CA 1
ATOM 4139 C C . LEU B 1 176 ? -4.223 32.344 6.188 1 98.56 176 LEU B C 1
ATOM 4141 O O . LEU B 1 176 ? -3.49 32.062 7.141 1 98.56 176 LEU B O 1
ATOM 4145 N N . ASP B 1 177 ? -4.875 31.406 5.52 1 98.25 177 ASP B N 1
ATOM 4146 C CA . ASP B 1 177 ? -4.676 29.953 5.656 1 98.25 177 ASP B CA 1
ATOM 4147 C C . ASP B 1 177 ? -3.746 29.422 4.566 1 98.25 177 ASP B C 1
ATOM 4149 O O . ASP B 1 177 ? -4.16 29.266 3.416 1 98.25 177 ASP B O 1
ATOM 4153 N N . ILE B 1 178 ? -2.533 29.109 4.977 1 97.06 178 ILE B N 1
ATOM 4154 C CA . ILE B 1 178 ? -1.475 28.719 4.055 1 97.06 178 ILE B CA 1
ATOM 4155 C C . ILE B 1 178 ? -1.529 27.203 3.832 1 97.06 178 ILE B C 1
ATOM 4157 O O . ILE B 1 178 ? -1.44 26.422 4.785 1 97.06 178 ILE B O 1
ATOM 4161 N N . GLY B 1 179 ? -1.578 26.812 2.564 1 94.81 179 GLY B N 1
ATOM 4162 C CA . GLY B 1 179 ? -1.72 25.391 2.262 1 94.81 179 GLY B CA 1
ATOM 4163 C C . GLY B 1 179 ? -3.068 24.828 2.668 1 94.81 179 GLY B C 1
ATOM 4164 O O . GLY B 1 179 ? -3.137 23.812 3.367 1 94.81 179 GLY B O 1
ATOM 4165 N N . CYS B 1 180 ? -4.113 25.406 2.154 1 96.06 180 CYS B N 1
ATOM 4166 C CA . CYS B 1 180 ? -5.441 25.125 2.686 1 96.06 180 CYS B CA 1
ATOM 4167 C C . CYS B 1 180 ? -6.016 23.844 2.094 1 96.06 180 CYS B C 1
ATOM 4169 O O . CYS B 1 180 ? -7.02 23.328 2.582 1 96.06 180 CYS B O 1
ATOM 4171 N N . GLY B 1 181 ? -5.387 23.328 1.046 1 93.75 181 GLY B N 1
ATOM 4172 C CA . GLY B 1 181 ? -5.941 22.156 0.392 1 93.75 181 GLY B CA 1
ATOM 4173 C C . GLY B 1 181 ? -7.383 22.328 -0.041 1 93.75 181 GLY B C 1
ATOM 4174 O O . GLY B 1 181 ? -7.723 23.328 -0.685 1 93.75 181 GLY B O 1
ATOM 4175 N N . ALA B 1 182 ? -8.195 21.406 0.338 1 94.56 182 ALA B N 1
ATOM 4176 C CA . ALA B 1 182 ? -9.609 21.453 -0.032 1 94.56 182 ALA B CA 1
ATOM 4177 C C . ALA B 1 182 ? -10.391 22.344 0.924 1 94.56 182 ALA B C 1
ATOM 4179 O O . ALA B 1 182 ? -11.625 22.328 0.93 1 94.56 182 ALA B O 1
ATOM 4180 N N . GLY B 1 183 ? -9.727 23 1.751 1 96.5 183 GLY B N 1
ATOM 4181 C CA . GLY B 1 183 ? -10.281 24.188 2.387 1 96.5 183 GLY B CA 1
ATOM 4182 C C . GLY B 1 183 ? -10.938 23.891 3.727 1 96.5 183 GLY B C 1
ATOM 4183 O O . GLY B 1 183 ? -11.586 24.766 4.309 1 96.5 183 GLY B O 1
ATOM 4184 N N . THR B 1 184 ? -10.75 22.734 4.312 1 96.06 184 THR B N 1
ATOM 4185 C CA . THR B 1 184 ? -11.445 22.391 5.547 1 96.06 184 THR B CA 1
ATOM 4186 C C . THR B 1 184 ? -11.055 23.328 6.676 1 96.06 184 THR B C 1
ATOM 4188 O O . THR B 1 184 ? -11.914 23.797 7.426 1 96.06 184 THR B O 1
ATOM 4191 N N . SER B 1 185 ? -9.797 23.594 6.848 1 97.19 185 SER B N 1
ATOM 4192 C CA . SER B 1 185 ? -9.367 24.516 7.891 1 97.19 185 SER B CA 1
ATOM 4193 C C . SER B 1 185 ? -9.93 25.922 7.664 1 97.19 185 SER B C 1
ATOM 4195 O O . SER B 1 185 ? -10.484 26.531 8.586 1 97.19 185 SER B O 1
ATOM 4197 N N . THR B 1 186 ? -9.875 26.375 6.441 1 98 186 THR B N 1
ATOM 4198 C CA . THR B 1 186 ? -10.391 27.688 6.066 1 98 186 THR B CA 1
ATOM 4199 C C . THR B 1 186 ? -11.875 27.812 6.387 1 98 186 THR B C 1
ATOM 4201 O O . THR B 1 186 ? -12.312 28.781 7 1 98 186 THR B O 1
ATOM 4204 N N . ILE B 1 187 ? -12.602 26.828 6.008 1 97.69 187 ILE B N 1
ATOM 4205 C CA . ILE B 1 187 ? -14.055 26.797 6.164 1 97.69 187 ILE B CA 1
ATOM 4206 C C . ILE B 1 187 ? -14.414 26.781 7.648 1 97.69 187 ILE B C 1
ATOM 4208 O O . ILE B 1 187 ? -15.289 27.516 8.094 1 97.69 187 ILE B O 1
ATOM 4212 N N . GLU B 1 188 ? -13.711 25.969 8.43 1 97.19 188 GLU B N 1
ATOM 4213 C CA . GLU B 1 188 ? -14.023 25.844 9.852 1 97.19 188 GLU B CA 1
ATOM 4214 C C . GLU B 1 188 ? -13.672 27.125 10.602 1 97.19 188 GLU B C 1
ATOM 4216 O O . GLU B 1 188 ? -14.375 27.5 11.547 1 97.19 188 GLU B O 1
ATOM 4221 N N . ILE B 1 189 ? -12.609 27.797 10.195 1 97.88 189 ILE B N 1
ATOM 4222 C CA . ILE B 1 189 ? -12.266 29.078 10.812 1 97.88 189 ILE B CA 1
ATOM 4223 C C . ILE B 1 189 ? -13.32 30.125 10.445 1 97.88 189 ILE B C 1
ATOM 4225 O O . ILE B 1 189 ? -13.797 30.859 11.312 1 97.88 189 ILE B O 1
ATOM 4229 N N . ALA B 1 190 ? -13.695 30.172 9.203 1 98.12 190 ALA B N 1
ATOM 4230 C CA . ALA B 1 190 ? -14.68 31.141 8.719 1 98.12 190 ALA B CA 1
ATOM 4231 C C . ALA B 1 190 ? -16.016 30.953 9.43 1 98.12 190 ALA B C 1
ATOM 4233 O O . ALA B 1 190 ? -16.688 31.938 9.773 1 98.12 190 ALA B O 1
ATOM 4234 N N . LYS B 1 191 ? -16.438 29.719 9.625 1 96.88 191 LYS B N 1
ATOM 4235 C CA . LYS B 1 191 ? -17.672 29.422 10.328 1 96.88 191 LYS B CA 1
ATOM 4236 C C . LYS B 1 191 ? -17.641 29.938 11.766 1 96.88 191 LYS B C 1
ATOM 4238 O O . LYS B 1 191 ? -18.625 30.453 12.281 1 96.88 191 LYS B O 1
ATOM 4243 N N . ARG B 1 192 ? -16.531 29.859 12.336 1 95.38 192 ARG B N 1
ATOM 4244 C CA . ARG B 1 192 ? -16.391 30.141 13.758 1 95.38 192 ARG B CA 1
ATOM 4245 C C . ARG B 1 192 ? -16.281 31.656 14.008 1 95.38 192 ARG B C 1
ATOM 4247 O O . ARG B 1 192 ? -16.734 32.156 15.039 1 95.38 192 ARG B O 1
ATOM 4254 N N . PHE B 1 193 ? -15.703 32.312 13.055 1 97.5 193 PHE B N 1
ATOM 4255 C CA . PHE B 1 193 ? -15.461 33.719 13.227 1 97.5 193 PHE B CA 1
ATOM 4256 C C . PHE B 1 193 ? -16.062 34.531 12.078 1 97.5 193 PHE B C 1
ATOM 4258 O O . PHE B 1 193 ? -15.344 35.062 11.234 1 97.5 193 PHE B O 1
ATOM 4265 N N . PRO B 1 194 ? -17.328 34.812 12.141 1 97.69 194 PRO B N 1
ATOM 4266 C CA . PRO B 1 194 ? -18.047 35.406 11.008 1 97.69 194 PRO B CA 1
ATOM 4267 C C . PRO B 1 194 ? -17.609 36.844 10.727 1 97.69 194 PRO B C 1
ATOM 4269 O O . PRO B 1 194 ? -17.844 37.344 9.625 1 97.69 194 PRO B O 1
ATOM 4272 N N . LYS B 1 195 ? -17.047 37.469 11.68 1 98.38 195 LYS B N 1
ATOM 4273 C CA . LYS B 1 195 ? -16.609 38.875 11.461 1 98.38 195 LYS B CA 1
ATOM 4274 C C . LYS B 1 195 ? -15.234 38.906 10.805 1 98.38 195 LYS B C 1
ATOM 4276 O O . LYS B 1 195 ? -14.82 39.969 10.305 1 98.38 195 LYS B O 1
ATOM 4281 N N . SER B 1 196 ? -14.539 37.812 10.805 1 98.62 196 SER B N 1
ATOM 4282 C CA . SER B 1 196 ? -13.25 37.719 10.133 1 98.62 196 SER B CA 1
ATOM 4283 C C . SER B 1 196 ? -13.406 37.25 8.695 1 98.62 196 SER B C 1
ATOM 4285 O O . SER B 1 196 ? -14.43 36.656 8.352 1 98.62 196 SER B O 1
ATOM 4287 N N . HIS B 1 197 ? -12.484 37.594 7.871 1 98.75 197 HIS B N 1
ATOM 4288 C CA . HIS B 1 197 ? -12.422 37.094 6.504 1 98.75 197 HIS B CA 1
ATOM 4289 C C . HIS B 1 197 ? -11.211 36.188 6.301 1 98.75 197 HIS B C 1
ATOM 4291 O O . HIS B 1 197 ? -10.078 36.594 6.559 1 98.75 197 HIS B O 1
ATOM 4297 N N . VAL B 1 198 ? -11.43 34.969 5.898 1 98.75 198 VAL B N 1
ATOM 4298 C CA . VAL B 1 198 ? -10.367 33.969 5.809 1 98.75 198 VAL B CA 1
ATOM 4299 C C . VAL B 1 198 ? -10.008 33.719 4.344 1 98.75 198 VAL B C 1
ATOM 4301 O O . VAL B 1 198 ? -10.883 33.406 3.523 1 98.75 198 VAL B O 1
ATOM 4304 N N . HIS B 1 199 ? -8.758 33.875 4.027 1 98.31 199 HIS B N 1
ATOM 4305 C CA . HIS B 1 199 ? -8.203 33.625 2.709 1 98.31 199 HIS B CA 1
ATOM 4306 C C . HIS B 1 199 ? -7.43 32.312 2.695 1 98.31 199 HIS B C 1
ATOM 4308 O O . HIS B 1 199 ? -6.379 32.188 3.328 1 98.31 199 HIS B O 1
ATOM 4314 N N . GLY B 1 200 ? -7.977 31.297 2.002 1 98.12 200 GLY B N 1
ATOM 4315 C CA . GLY B 1 200 ? -7.258 30.047 1.82 1 98.12 200 GLY B CA 1
ATOM 4316 C C . GLY B 1 200 ? -6.398 30.031 0.571 1 98.12 200 GLY B C 1
ATOM 4317 O O . GLY B 1 200 ? -6.883 30.312 -0.527 1 98.12 200 GLY B O 1
ATOM 4318 N N . LEU B 1 201 ? -5.148 29.703 0.761 1 96.81 201 LEU B N 1
ATOM 4319 C CA . LEU B 1 201 ? -4.191 29.688 -0.341 1 96.81 201 LEU B CA 1
ATOM 4320 C C . LEU B 1 201 ? -3.607 28.297 -0.533 1 96.81 201 LEU B C 1
ATOM 4322 O O . LEU B 1 201 ? -3.172 27.656 0.43 1 96.81 201 LEU B O 1
ATOM 4326 N N . ASP B 1 202 ? -3.613 27.797 -1.757 1 95.44 202 ASP B N 1
ATOM 4327 C CA . ASP B 1 202 ? -2.986 26.531 -2.125 1 95.44 202 ASP B CA 1
ATOM 4328 C C . ASP B 1 202 ? -2.658 26.484 -3.617 1 95.44 202 ASP B C 1
ATOM 4330 O O . ASP B 1 202 ? -3.285 27.188 -4.414 1 95.44 202 ASP B O 1
ATOM 4334 N N . PHE B 1 203 ? -1.682 25.719 -3.996 1 91.69 203 PHE B N 1
ATOM 4335 C CA . PHE B 1 203 ? -1.315 25.656 -5.406 1 91.69 203 PHE B CA 1
ATOM 4336 C C . PHE B 1 203 ? -2.129 24.578 -6.125 1 91.69 203 PHE B C 1
ATOM 4338 O O . PHE B 1 203 ? -2.102 24.5 -7.355 1 91.69 203 PHE B O 1
ATOM 4345 N N . SER B 1 204 ? -2.826 23.781 -5.414 1 91.25 204 SER B N 1
ATOM 4346 C CA . SER B 1 204 ? -3.621 22.703 -5.996 1 91.25 204 SER B CA 1
ATOM 4347 C C . SER B 1 204 ? -4.895 23.25 -6.637 1 91.25 204 SER B C 1
ATOM 4349 O O . SER B 1 204 ? -5.832 23.641 -5.938 1 91.25 204 SER B O 1
ATOM 4351 N N . VAL B 1 205 ? -5.012 23.125 -7.934 1 91.81 205 VAL B N 1
ATOM 4352 C CA . VAL B 1 205 ? -6.184 23.594 -8.664 1 91.81 205 VAL B CA 1
ATOM 4353 C C . VAL B 1 205 ? -7.414 22.797 -8.234 1 91.81 205 VAL B C 1
ATOM 4355 O O . VAL B 1 205 ? -8.469 23.375 -7.953 1 91.81 205 VAL B O 1
ATOM 4358 N N . THR B 1 206 ? -7.234 21.531 -8.102 1 89.88 206 THR B N 1
ATOM 4359 C CA . THR B 1 206 ? -8.352 20.672 -7.719 1 89.88 206 THR B CA 1
ATOM 4360 C C . THR B 1 206 ? -8.766 20.922 -6.277 1 89.88 206 THR B C 1
ATOM 4362 O O . THR B 1 206 ? -9.961 20.953 -5.965 1 89.88 206 THR B O 1
ATOM 4365 N N . GLY B 1 207 ? -7.816 21.141 -5.434 1 93.44 207 GLY B N 1
ATOM 4366 C CA . GLY B 1 207 ? -8.109 21.469 -4.047 1 93.44 207 GLY B CA 1
ATOM 4367 C C . GLY B 1 207 ? -8.891 22.75 -3.883 1 93.44 207 GLY B C 1
ATOM 4368 O O . GLY B 1 207 ? -9.898 22.797 -3.17 1 93.44 207 GLY B O 1
ATOM 4369 N N . ILE B 1 208 ? -8.531 23.719 -4.641 1 96.38 208 ILE B N 1
ATOM 4370 C CA . ILE B 1 208 ? -9.148 25.047 -4.539 1 96.38 208 ILE B CA 1
ATOM 4371 C C . ILE B 1 208 ? -10.57 24.984 -5.094 1 96.38 208 ILE B C 1
ATOM 4373 O O . ILE B 1 208 ? -11.492 25.578 -4.52 1 96.38 208 ILE B O 1
ATOM 4377 N N . LYS B 1 209 ? -10.727 24.297 -6.18 1 96 209 LYS B N 1
ATOM 4378 C CA . LYS B 1 209 ? -12.07 24.141 -6.738 1 96 209 LYS B CA 1
ATOM 4379 C C . LYS B 1 209 ? -13 23.453 -5.742 1 96 209 LYS B C 1
ATOM 4381 O O . LYS B 1 209 ? -14.148 23.875 -5.562 1 96 209 LYS B O 1
ATOM 4386 N N . GLU B 1 210 ? -12.523 22.484 -5.137 1 94.88 210 GLU B N 1
ATOM 4387 C CA . GLU B 1 210 ? -13.305 21.781 -4.129 1 94.88 210 GLU B CA 1
ATOM 4388 C C . GLU B 1 210 ? -13.609 22.688 -2.934 1 94.88 210 GLU B C 1
ATOM 4390 O O . GLU B 1 210 ? -14.719 22.656 -2.395 1 94.88 210 GLU B O 1
ATOM 4395 N N . ALA B 1 211 ? -12.648 23.391 -2.525 1 97.31 211 ALA B N 1
ATOM 4396 C CA . ALA B 1 211 ? -12.805 24.297 -1.396 1 97.31 211 ALA B CA 1
ATOM 4397 C C . ALA B 1 211 ? -13.891 25.344 -1.678 1 97.31 211 ALA B C 1
ATOM 4399 O O . ALA B 1 211 ? -14.734 25.609 -0.824 1 97.31 211 ALA B O 1
ATOM 4400 N N . GLN B 1 212 ? -13.852 25.875 -2.85 1 98.06 212 GLN B N 1
ATOM 4401 C CA . GLN B 1 212 ? -14.844 26.875 -3.256 1 98.06 212 GLN B CA 1
ATOM 4402 C C . GLN B 1 212 ? -16.25 26.281 -3.252 1 98.06 212 GLN B C 1
ATOM 4404 O O . GLN B 1 212 ? -17.188 26.906 -2.754 1 98.06 212 GLN B O 1
ATOM 4409 N N . ALA B 1 213 ? -16.344 25.125 -3.77 1 97.25 213 ALA B N 1
ATOM 4410 C CA . ALA B 1 213 ? -17.641 24.453 -3.807 1 97.25 213 ALA B CA 1
ATOM 4411 C C . ALA B 1 213 ? -18.172 24.203 -2.398 1 97.25 213 ALA B C 1
ATOM 4413 O O . ALA B 1 213 ? -19.359 24.391 -2.139 1 97.25 213 ALA B O 1
ATOM 4414 N N . LYS B 1 214 ? -17.328 23.828 -1.554 1 96.19 214 LYS B N 1
ATOM 4415 C CA . LYS B 1 214 ? -17.719 23.562 -0.17 1 96.19 214 LYS B CA 1
ATOM 4416 C C . LYS B 1 214 ? -18.172 24.844 0.523 1 96.19 214 LYS B C 1
ATOM 4418 O O . LYS B 1 214 ? -19.141 24.844 1.272 1 96.19 214 LYS B O 1
ATOM 4423 N N . ALA B 1 215 ? -17.453 25.906 0.322 1 97.75 215 ALA B N 1
ATOM 4424 C CA . ALA B 1 215 ? -17.797 27.188 0.926 1 97.75 215 ALA B CA 1
ATOM 4425 C C . ALA B 1 215 ? -19.141 27.688 0.415 1 97.75 215 ALA B C 1
ATOM 4427 O O . ALA B 1 215 ? -19.969 28.172 1.192 1 97.75 215 ALA B O 1
ATOM 4428 N N . ASP B 1 216 ? -19.344 27.484 -0.889 1 97.62 216 ASP B N 1
ATOM 4429 C CA . ASP B 1 216 ? -20.609 27.875 -1.5 1 97.62 216 ASP B CA 1
ATOM 4430 C C . ASP B 1 216 ? -21.766 27.062 -0.918 1 97.62 216 ASP B C 1
ATOM 4432 O O . ASP B 1 216 ? -22.812 27.625 -0.571 1 97.62 216 ASP B O 1
ATOM 4436 N N . ALA B 1 217 ? -21.562 25.828 -0.824 1 97.19 217 ALA B N 1
ATOM 4437 C CA . ALA B 1 217 ? -22.594 24.938 -0.293 1 97.19 217 ALA B CA 1
ATOM 4438 C C . ALA B 1 217 ? -22.922 25.281 1.154 1 97.19 217 ALA B C 1
ATOM 4440 O O . ALA B 1 217 ? -24.078 25.125 1.59 1 97.19 217 ALA B O 1
ATOM 4441 N N . ALA B 1 218 ? -21.938 25.781 1.861 1 96.19 218 ALA B N 1
ATOM 4442 C CA . ALA B 1 218 ? -22.125 26.141 3.266 1 96.19 218 ALA B CA 1
ATOM 4443 C C . ALA B 1 218 ? -22.672 27.547 3.406 1 96.19 218 ALA B C 1
ATOM 4445 O O . ALA B 1 218 ? -22.984 28 4.516 1 96.19 218 ALA B O 1
ATOM 4446 N N . GLY B 1 219 ? -22.719 28.312 2.334 1 97.31 219 GLY B N 1
ATOM 4447 C CA . GLY B 1 219 ? -23.234 29.656 2.344 1 97.31 219 GLY B CA 1
ATOM 4448 C C . GLY B 1 219 ? -22.281 30.672 2.955 1 97.31 219 GLY B C 1
ATOM 4449 O O . GLY B 1 219 ? -22.719 31.688 3.496 1 97.31 219 GLY B O 1
ATOM 4450 N N . LEU B 1 220 ? -21.031 30.375 2.936 1 97.81 220 LEU B N 1
ATOM 4451 C CA . LEU B 1 220 ? -20.047 31.266 3.553 1 97.81 220 LEU B CA 1
ATOM 4452 C C . LEU B 1 220 ? -19.703 32.438 2.627 1 97.81 220 LEU B C 1
ATOM 4454 O O . LEU B 1 220 ? -19.453 32.219 1.437 1 97.81 220 LEU B O 1
ATOM 4458 N N . THR B 1 221 ? -19.719 33.625 3.174 1 97.69 221 THR B N 1
ATOM 4459 C CA . THR B 1 221 ? -19.375 34.812 2.398 1 97.69 221 THR B CA 1
ATOM 4460 C C . THR B 1 221 ? -18.047 35.406 2.869 1 97.69 221 THR B C 1
ATOM 4462 O O . THR B 1 221 ? -17.516 36.312 2.238 1 97.69 221 THR B O 1
ATOM 4465 N N . ASN B 1 222 ? -17.531 34.844 3.889 1 98.62 222 ASN B N 1
ATOM 4466 C CA . ASN B 1 222 ? -16.312 35.406 4.469 1 98.62 222 ASN B CA 1
ATOM 4467 C C . ASN B 1 222 ? -15.125 34.469 4.254 1 98.62 222 ASN B C 1
ATOM 4469 O O . ASN B 1 222 ? -14.195 34.438 5.066 1 98.62 222 ASN B O 1
ATOM 4473 N N . ALA B 1 223 ? -15.156 33.625 3.277 1 98.62 223 ALA B N 1
ATOM 4474 C CA . ALA B 1 223 ? -14.031 32.75 2.881 1 98.62 223 ALA B CA 1
ATOM 4475 C C . ALA B 1 223 ? -13.703 32.938 1.401 1 98.62 223 ALA B C 1
ATOM 4477 O O . ALA B 1 223 ? -14.602 32.906 0.553 1 98.62 223 ALA B O 1
ATOM 4478 N N . THR B 1 224 ? -12.508 33.188 1.126 1 98.12 224 THR B N 1
ATOM 4479 C CA . THR B 1 224 ? -12.023 33.281 -0.245 1 98.12 224 THR B CA 1
ATOM 4480 C C . THR B 1 224 ? -10.883 32.312 -0.486 1 98.12 224 THR B C 1
ATOM 4482 O O . THR B 1 224 ? -10.016 32.125 0.375 1 98.12 224 THR B O 1
ATOM 4485 N N . PHE B 1 225 ? -10.883 31.688 -1.642 1 98.25 225 PHE B N 1
ATOM 4486 C CA . PHE B 1 225 ? -9.852 30.719 -1.984 1 98.25 225 PHE B CA 1
ATOM 4487 C C . PHE B 1 225 ? -9.07 31.172 -3.209 1 98.25 225 PHE B C 1
ATOM 4489 O O . PHE B 1 225 ? -9.648 31.625 -4.195 1 98.25 225 PHE B O 1
ATOM 4496 N N . ILE B 1 226 ? -7.777 31.047 -3.1 1 96.38 226 ILE B N 1
ATOM 4497 C CA . ILE B 1 226 ? -6.883 31.516 -4.152 1 96.38 226 ILE B CA 1
ATOM 4498 C C . ILE B 1 226 ? -5.914 30.406 -4.539 1 96.38 226 ILE B C 1
ATOM 4500 O O . ILE B 1 226 ? -5.242 29.828 -3.678 1 96.38 226 ILE B O 1
ATOM 4504 N N . CYS B 1 227 ? -5.848 30.062 -5.852 1 95.06 227 CYS B N 1
ATOM 4505 C CA . CYS B 1 227 ? -4.867 29.109 -6.363 1 95.06 227 CYS B CA 1
ATOM 4506 C C . CYS B 1 227 ? -3.529 29.781 -6.633 1 95.06 227 CYS B C 1
ATOM 4508 O O . CYS B 1 227 ? -3.395 30.547 -7.598 1 95.06 227 CYS B O 1
ATOM 4510 N N . GLN B 1 228 ? -2.611 29.562 -5.73 1 90.81 228 GLN B N 1
ATOM 4511 C CA . GLN B 1 228 ? -1.336 30.281 -5.801 1 90.81 228 GLN B CA 1
ATOM 4512 C C . GLN B 1 228 ? -0.242 29.5 -5.066 1 90.81 228 GLN B C 1
ATOM 4514 O O . GLN B 1 228 ? -0.503 28.859 -4.047 1 90.81 228 GLN B O 1
ATOM 4519 N N . ASP B 1 229 ? 0.935 29.656 -5.629 1 89.12 229 ASP B N 1
ATOM 4520 C CA . ASP B 1 229 ? 2.115 29.125 -4.945 1 89.12 229 ASP B CA 1
ATOM 4521 C C . ASP B 1 229 ? 2.516 30.031 -3.777 1 89.12 229 ASP B C 1
ATOM 4523 O O . ASP B 1 229 ? 2.629 31.25 -3.936 1 89.12 229 ASP B O 1
ATOM 4527 N N . VAL B 1 230 ? 2.691 29.469 -2.639 1 90.06 230 VAL B N 1
ATOM 4528 C CA . VAL B 1 230 ? 2.961 30.219 -1.413 1 90.06 230 VAL B CA 1
ATOM 4529 C C . VAL B 1 230 ? 4.328 30.891 -1.506 1 90.06 230 VAL B C 1
ATOM 4531 O O . VAL B 1 230 ? 4.605 31.844 -0.781 1 90.06 230 VAL B O 1
ATOM 4534 N N . THR B 1 231 ? 5.145 30.422 -2.418 1 86.75 231 THR B N 1
ATOM 4535 C CA . THR B 1 231 ? 6.461 31.031 -2.586 1 86.75 231 THR B CA 1
ATOM 4536 C C . THR B 1 231 ? 6.355 32.375 -3.268 1 86.75 231 THR B C 1
ATOM 4538 O O . THR B 1 231 ? 7.316 33.156 -3.277 1 86.75 231 THR B O 1
ATOM 4541 N N . THR B 1 232 ? 5.18 32.688 -3.775 1 89.06 232 THR B N 1
ATOM 4542 C CA . THR B 1 232 ? 5 33.938 -4.504 1 89.06 232 THR B CA 1
ATOM 4543 C C . THR B 1 232 ? 3.764 34.688 -4.012 1 89.06 232 THR B C 1
ATOM 4545 O O . THR B 1 232 ? 2.816 34.906 -4.77 1 89.06 232 THR B O 1
ATOM 4548 N N . LEU B 1 233 ? 3.832 35.156 -2.834 1 93.12 233 LEU B N 1
ATOM 4549 C CA . LEU B 1 233 ? 2.715 35.906 -2.291 1 93.12 233 LEU B CA 1
ATOM 4550 C C . LEU B 1 233 ? 2.652 37.312 -2.92 1 93.12 233 LEU B C 1
ATOM 4552 O O . LEU B 1 233 ? 3.686 37.938 -3.146 1 93.12 233 LEU B O 1
ATOM 4556 N N . PRO B 1 234 ? 1.479 37.812 -3.197 1 92.69 234 PRO B N 1
ATOM 4557 C CA . PRO B 1 234 ? 1.34 39.094 -3.871 1 92.69 234 PRO B CA 1
ATOM 4558 C C . PRO B 1 234 ? 1.969 40.25 -3.082 1 92.69 234 PRO B C 1
ATOM 4560 O O . PRO B 1 234 ? 1.869 40.281 -1.853 1 92.69 234 PRO B O 1
ATOM 4563 N N . ALA B 1 235 ? 2.535 41.188 -3.816 1 92.69 235 ALA B N 1
ATOM 4564 C CA . ALA B 1 235 ? 3.229 42.312 -3.193 1 92.69 235 ALA B CA 1
ATOM 4565 C C . ALA B 1 235 ? 2.252 43.219 -2.439 1 92.69 235 ALA B C 1
ATOM 4567 O O . ALA B 1 235 ? 2.592 43.75 -1.394 1 92.69 235 ALA B O 1
ATOM 4568 N N . ASP B 1 236 ? 1.102 43.281 -2.936 1 94.56 236 ASP B N 1
ATOM 4569 C CA . ASP B 1 236 ? 0.134 44.219 -2.348 1 94.56 236 ASP B CA 1
ATOM 4570 C C . ASP B 1 236 ? -0.497 43.625 -1.089 1 94.56 236 ASP B C 1
ATOM 4572 O O . ASP B 1 236 ? -1.354 44.25 -0.463 1 94.56 236 ASP B O 1
ATOM 4576 N N . TRP B 1 237 ? -0.054 42.5 -0.601 1 96.81 237 TRP B N 1
ATOM 4577 C CA . TRP B 1 237 ? -0.574 41.875 0.612 1 96.81 237 TRP B CA 1
ATOM 4578 C C . TRP B 1 237 ? 0.229 42.312 1.834 1 96.81 237 TRP B C 1
ATOM 4580 O O . TRP B 1 237 ? -0.069 41.875 2.959 1 96.81 237 TRP B O 1
ATOM 4590 N N . THR B 1 238 ? 1.15 43.188 1.655 1 97.88 238 THR B N 1
ATOM 4591 C CA . THR B 1 238 ? 1.975 43.625 2.771 1 97.88 238 THR B CA 1
ATOM 4592 C C . THR B 1 238 ? 1.105 44.188 3.898 1 97.88 238 THR B C 1
ATOM 4594 O O . THR B 1 238 ? 0.239 45.031 3.662 1 97.88 238 THR B O 1
ATOM 4597 N N . ASP B 1 239 ? 1.324 43.656 5.129 1 98.38 239 ASP B N 1
ATOM 4598 C CA . ASP B 1 239 ? 0.655 44.062 6.352 1 98.38 239 ASP B CA 1
ATOM 4599 C C . ASP B 1 239 ? -0.863 44 6.207 1 98.38 239 ASP B C 1
ATOM 4601 O O . ASP B 1 239 ? -1.581 44.906 6.656 1 98.38 239 ASP B O 1
ATOM 4605 N N . LYS B 1 240 ? -1.29 42.938 5.605 1 98.06 240 LYS B N 1
ATOM 4606 C CA . LYS B 1 240 ? -2.709 42.844 5.285 1 98.06 240 LYS B CA 1
ATOM 4607 C C . LYS B 1 240 ? -3.422 41.906 6.266 1 98.06 240 LYS B C 1
ATOM 4609 O O . LYS B 1 240 ? -4.617 42.062 6.531 1 98.06 240 LYS B O 1
ATOM 4614 N N . PHE B 1 241 ? -2.777 40.938 6.836 1 98.69 241 PHE B N 1
ATOM 4615 C CA . PHE B 1 241 ? -3.418 39.875 7.602 1 98.69 241 PHE B CA 1
ATOM 4616 C C . PHE B 1 241 ? -3.047 39.969 9.078 1 98.69 241 PHE B C 1
ATOM 4618 O O . PHE B 1 241 ? -1.871 40.094 9.414 1 98.69 241 PHE B O 1
ATOM 4625 N N . GLY B 1 242 ? -3.994 39.844 9.938 1 98.69 242 GLY B N 1
ATOM 4626 C CA . GLY B 1 242 ? -3.746 39.875 11.367 1 98.69 242 GLY B CA 1
ATOM 4627 C C . GLY B 1 242 ? -3.377 38.5 11.922 1 98.69 242 GLY B C 1
ATOM 4628 O O . GLY B 1 242 ? -2.832 38.406 13.023 1 98.69 242 GLY B O 1
ATOM 4629 N N . TYR B 1 243 ? -3.727 37.469 11.219 1 98.75 243 TYR B N 1
ATOM 4630 C CA . TYR B 1 243 ? -3.455 36.094 11.633 1 98.75 243 TYR B CA 1
ATOM 4631 C C . TYR B 1 243 ? -3.203 35.219 10.422 1 98.75 243 TYR B C 1
ATOM 4633 O O . TYR B 1 243 ? -3.855 35.344 9.383 1 98.75 243 TYR B O 1
ATOM 4641 N N . ALA B 1 244 ? -2.229 34.344 10.547 1 98.81 244 ALA B N 1
ATOM 4642 C CA . ALA B 1 244 ? -1.951 33.312 9.547 1 98.81 244 ALA B CA 1
ATOM 4643 C C . ALA B 1 244 ? -1.889 31.938 10.18 1 98.81 244 ALA B C 1
ATOM 4645 O O . ALA B 1 244 ? -1.514 31.797 11.352 1 98.81 244 ALA B O 1
ATOM 4646 N N . PHE B 1 245 ? -2.289 30.938 9.438 1 98.62 245 PHE B N 1
ATOM 4647 C CA . PHE B 1 245 ? -2.344 29.547 9.875 1 98.62 245 PHE B CA 1
ATOM 4648 C C . PHE B 1 245 ? -1.672 28.625 8.859 1 98.62 245 PHE B C 1
ATOM 4650 O O . PHE B 1 245 ? -2.008 28.656 7.676 1 98.62 245 PHE B O 1
ATOM 4657 N N . ALA B 1 246 ? -0.675 27.906 9.258 1 98.06 246 ALA B N 1
ATOM 4658 C CA . ALA B 1 246 ? 0.022 26.922 8.438 1 98.06 246 ALA B CA 1
ATOM 4659 C C . ALA B 1 246 ? 0.048 25.562 9.117 1 98.06 246 ALA B C 1
ATOM 4661 O O . ALA B 1 246 ? 0.74 25.375 10.125 1 98.06 246 ALA B O 1
ATOM 4662 N N . HIS B 1 247 ? -0.731 24.625 8.602 1 97.38 247 HIS B N 1
ATOM 4663 C CA . HIS B 1 247 ? -0.829 23.281 9.156 1 97.38 247 HIS B CA 1
ATOM 4664 C C . HIS B 1 247 ? -0.242 22.25 8.203 1 97.38 247 HIS B C 1
ATOM 4666 O O . HIS B 1 247 ? -0.792 22 7.125 1 97.38 247 HIS B O 1
ATOM 4672 N N . MET B 1 248 ? 0.908 21.594 8.602 1 95.44 248 MET B N 1
ATOM 4673 C CA . MET B 1 248 ? 1.564 20.547 7.824 1 95.44 248 MET B CA 1
ATOM 4674 C C . MET B 1 248 ? 2.035 21.078 6.477 1 95.44 248 MET B C 1
ATOM 4676 O O . MET B 1 248 ? 1.839 20.422 5.445 1 95.44 248 MET B O 1
ATOM 4680 N N . VAL B 1 249 ? 2.621 22.281 6.453 1 94.94 249 VAL B N 1
ATOM 4681 C CA . VAL B 1 249 ? 3.002 22.938 5.207 1 94.94 249 VAL B CA 1
ATOM 4682 C C . VAL B 1 249 ? 4.523 23.047 5.125 1 94.94 249 VAL B C 1
ATOM 4684 O O . VAL B 1 249 ? 5.125 22.719 4.102 1 94.94 249 VAL B O 1
ATOM 4687 N N . ILE B 1 250 ? 5.168 23.391 6.207 1 94.31 250 ILE B N 1
ATOM 4688 C CA . ILE B 1 250 ? 6.562 23.812 6.211 1 94.31 250 ILE B CA 1
ATOM 4689 C C . ILE B 1 250 ? 7.453 22.656 5.773 1 94.31 250 ILE B C 1
ATOM 4691 O O . ILE B 1 250 ? 8.359 22.828 4.957 1 94.31 250 ILE B O 1
ATOM 4695 N N . PRO B 1 251 ? 7.184 21.438 6.227 1 92.94 251 PRO B N 1
ATOM 4696 C CA . PRO B 1 251 ? 8.039 20.297 5.883 1 92.94 251 PRO B CA 1
ATOM 4697 C C . PRO B 1 251 ? 8.094 20.031 4.383 1 92.94 251 PRO B C 1
ATOM 4699 O O . PRO B 1 251 ? 9.031 19.391 3.9 1 92.94 251 PRO B O 1
ATOM 4702 N N . ASN B 1 252 ? 7.176 20.484 3.629 1 92.81 252 ASN B N 1
ATOM 4703 C CA . ASN B 1 252 ? 7.023 20.156 2.219 1 92.81 252 ASN B CA 1
ATOM 4704 C C . ASN B 1 252 ? 7.59 21.234 1.313 1 92.81 252 ASN B C 1
ATOM 4706 O O . ASN B 1 252 ? 7.668 21.062 0.096 1 92.81 252 ASN B O 1
ATOM 4710 N N . LEU B 1 253 ? 7.973 22.297 1.88 1 92.75 253 LEU B N 1
ATOM 4711 C CA . LEU B 1 253 ? 8.328 23.469 1.086 1 92.75 253 LEU B CA 1
ATOM 4712 C C . LEU B 1 253 ? 9.727 23.312 0.501 1 92.75 253 LEU B C 1
ATOM 4714 O O . LEU B 1 253 ? 10.633 22.812 1.168 1 92.75 253 LEU B O 1
ATOM 4718 N N . THR B 1 254 ? 9.852 23.812 -0.723 1 92.12 254 THR B N 1
ATOM 4719 C CA . THR B 1 254 ? 11.148 23.844 -1.385 1 92.12 254 THR B CA 1
ATOM 4720 C C . THR B 1 254 ? 12.062 24.875 -0.713 1 92.12 254 THR B C 1
ATOM 4722 O O . THR B 1 254 ? 13.242 24.594 -0.475 1 92.12 254 THR B O 1
ATOM 4725 N N . ASP B 1 255 ? 11.492 26.047 -0.384 1 93.5 255 ASP B N 1
ATOM 4726 C CA . ASP B 1 255 ? 12.234 27.141 0.251 1 93.5 255 ASP B CA 1
ATOM 4727 C C . ASP B 1 255 ? 11.461 27.688 1.446 1 93.5 255 ASP B C 1
ATOM 4729 O O . ASP B 1 255 ? 10.867 28.766 1.359 1 93.5 255 ASP B O 1
ATOM 4733 N N . PRO B 1 256 ? 11.578 27 2.604 1 95.69 256 PRO B N 1
ATOM 4734 C CA . PRO B 1 256 ? 10.797 27.406 3.771 1 95.69 256 PRO B CA 1
ATOM 4735 C C . PRO B 1 256 ? 11.18 28.797 4.273 1 95.69 256 PRO B C 1
ATOM 4737 O O . PRO B 1 256 ? 10.32 29.547 4.754 1 95.69 256 PRO B O 1
ATOM 4740 N N . HIS B 1 257 ? 12.414 29.156 4.168 1 95.38 257 HIS B N 1
ATOM 4741 C CA . HIS B 1 257 ? 12.836 30.484 4.629 1 95.38 257 HIS B CA 1
ATOM 4742 C C . HIS B 1 257 ? 12.156 31.594 3.826 1 95.38 257 HIS B C 1
ATOM 4744 O O . HIS B 1 257 ? 11.672 32.562 4.398 1 95.38 257 HIS B O 1
ATOM 4750 N N . ARG B 1 258 ? 12.148 31.438 2.549 1 94.62 258 ARG B N 1
ATOM 4751 C CA . ARG B 1 258 ? 11.5 32.406 1.688 1 94.62 258 ARG B CA 1
ATOM 4752 C C . ARG B 1 258 ? 10.008 32.531 1.997 1 94.62 258 ARG B C 1
ATOM 4754 O O . ARG B 1 258 ? 9.453 33.625 2.041 1 94.62 258 ARG B O 1
ATOM 4761 N N . VAL B 1 259 ? 9.398 31.422 2.197 1 96.19 259 VAL B N 1
ATOM 4762 C CA . VAL B 1 259 ? 7.961 31.391 2.451 1 96.19 259 VAL B CA 1
ATOM 4763 C C . VAL B 1 259 ? 7.66 32.062 3.793 1 96.19 259 VAL B C 1
ATOM 4765 O O . VAL B 1 259 ? 6.746 32.875 3.893 1 96.19 259 VAL B O 1
ATOM 4768 N N . LEU B 1 260 ? 8.438 31.75 4.824 1 98 260 LEU B N 1
ATOM 4769 C CA . LEU B 1 260 ? 8.227 32.312 6.145 1 98 260 LEU B CA 1
ATOM 4770 C C . LEU B 1 260 ? 8.461 33.844 6.125 1 98 260 LEU B C 1
ATOM 4772 O O . LEU B 1 260 ? 7.73 34.594 6.766 1 98 260 LEU B O 1
ATOM 4776 N N . LYS B 1 261 ? 9.438 34.281 5.367 1 97.69 261 LYS B N 1
ATOM 4777 C CA . LYS B 1 261 ? 9.664 35.719 5.203 1 97.69 261 LYS B CA 1
ATOM 4778 C C . LYS B 1 261 ? 8.484 36.375 4.5 1 97.69 261 LYS B C 1
ATOM 4780 O O . LYS B 1 261 ? 8.117 37.5 4.824 1 97.69 261 LYS B O 1
ATOM 4785 N N . GLY B 1 262 ? 8.023 35.688 3.502 1 97.69 262 GLY B N 1
ATOM 4786 C CA . GLY B 1 262 ? 6.836 36.188 2.828 1 97.69 262 GLY B CA 1
ATOM 4787 C C . GLY B 1 262 ? 5.637 36.281 3.75 1 97.69 262 GLY B C 1
ATOM 4788 O O . GLY B 1 262 ? 4.91 37.281 3.707 1 97.69 262 GLY B O 1
ATOM 4789 N N . ILE B 1 263 ? 5.406 35.312 4.609 1 98.25 263 ILE B N 1
ATOM 4790 C CA . ILE B 1 263 ? 4.305 35.344 5.57 1 98.25 263 ILE B CA 1
ATOM 4791 C C . ILE B 1 263 ? 4.496 36.469 6.551 1 98.25 263 ILE B C 1
ATOM 4793 O O . ILE B 1 263 ? 3.539 37.188 6.879 1 98.25 263 ILE B O 1
ATOM 4797 N N . LEU B 1 264 ? 5.73 36.656 7.008 1 98.5 264 LEU B N 1
ATOM 4798 C CA . LEU B 1 264 ? 6.031 37.781 7.887 1 98.5 264 LEU B CA 1
ATOM 4799 C C . LEU B 1 264 ? 5.645 39.094 7.23 1 98.5 264 LEU B C 1
ATOM 4801 O O . LEU B 1 264 ? 5.043 39.969 7.871 1 98.5 264 LEU B O 1
ATOM 4805 N N . ARG B 1 265 ? 5.984 39.219 5.992 1 98.25 265 ARG B N 1
ATOM 4806 C CA . ARG B 1 265 ? 5.703 40.469 5.262 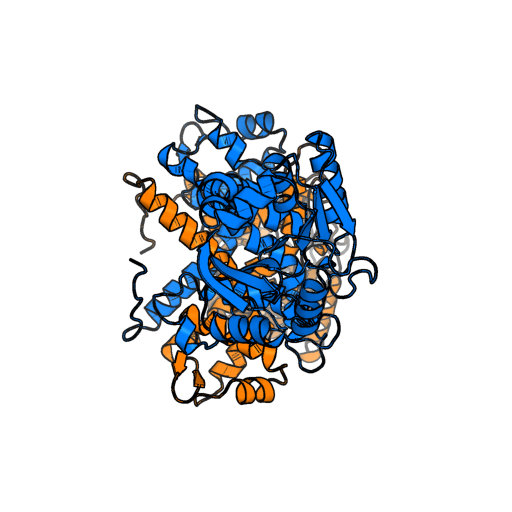1 98.25 265 ARG B CA 1
ATOM 4807 C C . ARG B 1 265 ? 4.203 40.75 5.207 1 98.25 265 ARG B C 1
ATOM 4809 O O . ARG B 1 265 ? 3.77 41.875 5.363 1 98.25 265 ARG B O 1
ATOM 4816 N N . VAL B 1 266 ? 3.432 39.75 4.996 1 98.25 266 VAL B N 1
ATOM 4817 C CA . VAL B 1 266 ? 2.014 39.969 4.723 1 98.25 266 VAL B CA 1
ATOM 4818 C C . VAL B 1 266 ? 1.251 40.094 6.039 1 98.25 266 VAL B C 1
ATOM 4820 O O . VAL B 1 266 ? 0.112 40.594 6.051 1 98.25 266 VAL B O 1
ATOM 4823 N N . LEU B 1 267 ? 1.808 39.719 7.172 1 98.69 267 LEU B N 1
ATOM 4824 C CA . LEU B 1 267 ? 1.185 39.906 8.477 1 98.69 267 LEU B CA 1
ATOM 4825 C C . LEU B 1 267 ? 1.306 41.375 8.93 1 98.69 267 LEU B C 1
ATOM 4827 O O . LEU B 1 267 ? 2.316 42 8.672 1 98.69 267 LEU B O 1
ATOM 4831 N N . THR B 1 268 ? 0.298 41.875 9.641 1 98.56 268 THR B N 1
ATOM 4832 C CA . THR B 1 268 ? 0.379 43.188 10.273 1 98.56 268 THR B CA 1
ATOM 4833 C C . THR B 1 268 ? 1.374 43.188 11.43 1 98.56 268 THR B C 1
ATOM 4835 O O . THR B 1 268 ? 1.63 42.125 12.016 1 98.56 268 THR B O 1
ATOM 4838 N N . PRO B 1 269 ? 1.966 44.344 11.719 1 98.19 269 PRO B N 1
ATOM 4839 C CA . PRO B 1 269 ? 2.787 44.375 12.938 1 98.19 269 PRO B CA 1
ATOM 4840 C C . PRO B 1 269 ? 2.045 43.875 14.164 1 98.19 269 PRO B C 1
ATOM 4842 O O . PRO B 1 269 ? 0.91 44.281 14.422 1 98.19 269 PRO B O 1
ATOM 4845 N N . GLY B 1 270 ? 2.648 42.938 14.875 1 97.94 270 GLY B N 1
ATOM 4846 C CA . GLY B 1 270 ? 1.993 42.344 16.016 1 97.94 270 GLY B CA 1
ATOM 4847 C C . GLY B 1 270 ? 1.088 41.188 15.633 1 97.94 270 GLY B C 1
ATOM 4848 O O . GLY B 1 270 ? 0.544 40.5 16.5 1 97.94 270 GLY B O 1
ATOM 4849 N N . GLY B 1 271 ? 0.962 40.969 14.32 1 98.5 271 GLY B N 1
ATOM 4850 C CA . GLY B 1 271 ? 0.163 39.844 13.844 1 98.5 271 GLY B CA 1
ATOM 4851 C C . GLY B 1 271 ? 0.757 38.5 14.188 1 98.5 271 GLY B C 1
ATOM 4852 O O . GLY B 1 271 ? 1.937 38.406 14.539 1 98.5 271 GLY B O 1
ATOM 4853 N N . ALA B 1 272 ? -0.072 37.438 14.148 1 98.69 272 ALA B N 1
ATOM 4854 C CA . ALA B 1 272 ? 0.351 36.156 14.633 1 98.69 272 ALA B CA 1
ATOM 4855 C C . ALA B 1 272 ? 0.349 35.125 13.508 1 98.69 272 ALA B C 1
ATOM 4857 O O . ALA B 1 272 ? -0.401 35.25 12.539 1 98.69 272 ALA B O 1
ATOM 4858 N N . LEU B 1 273 ? 1.187 34.125 13.648 1 98.81 273 LEU B N 1
ATOM 4859 C CA . LEU B 1 273 ? 1.254 32.938 12.797 1 98.81 273 LEU B CA 1
ATOM 4860 C C . LEU B 1 273 ? 1.239 31.656 13.648 1 98.81 273 LEU B C 1
ATOM 4862 O O . LEU B 1 273 ? 2.033 31.516 14.578 1 98.81 273 LEU B O 1
ATOM 4866 N N . SER B 1 274 ? 0.285 30.828 13.398 1 98.75 274 SER B N 1
ATOM 4867 C CA . SER B 1 274 ? 0.327 29.469 13.945 1 98.75 274 SER B CA 1
ATOM 4868 C C . SER B 1 274 ? 0.932 28.484 12.945 1 98.75 274 SER B C 1
ATOM 4870 O O . SER B 1 274 ? 0.402 28.312 11.844 1 98.75 274 SER B O 1
ATOM 4872 N N . VAL B 1 275 ? 2.049 27.906 13.312 1 98.69 275 VAL B N 1
ATOM 4873 C CA . VAL B 1 275 ? 2.637 26.797 12.578 1 98.69 275 VAL B CA 1
ATOM 4874 C C . VAL B 1 275 ? 2.391 25.484 13.336 1 98.69 275 VAL B C 1
ATOM 4876 O O . VAL B 1 275 ? 2.793 25.359 14.5 1 98.69 275 VAL B O 1
ATOM 4879 N N . VAL B 1 276 ? 1.69 24.594 12.711 1 97.88 276 VAL B N 1
ATOM 4880 C CA . VAL B 1 276 ? 1.416 23.297 13.32 1 97.88 276 VAL B CA 1
ATOM 4881 C C . VAL B 1 276 ? 2.012 22.188 12.461 1 97.88 276 VAL B C 1
ATOM 4883 O O . VAL B 1 276 ? 1.489 21.875 11.391 1 97.88 276 VAL B O 1
ATOM 4886 N N . ASP B 1 277 ? 3.078 21.578 12.906 1 96.81 277 ASP B N 1
ATOM 4887 C CA . ASP B 1 277 ? 3.801 20.531 12.195 1 96.81 277 ASP B CA 1
ATOM 4888 C C . ASP B 1 277 ? 4.027 19.312 13.086 1 96.81 277 ASP B C 1
ATOM 4890 O O . ASP B 1 277 ? 3.816 19.391 14.305 1 96.81 277 ASP B O 1
ATOM 4894 N N . PRO B 1 278 ? 4.41 18.188 12.531 1 95.56 278 PRO B N 1
ATOM 4895 C CA . PRO B 1 278 ? 4.57 16.984 13.344 1 95.56 278 PRO B CA 1
ATOM 4896 C C . PRO B 1 278 ? 5.566 17.172 14.484 1 95.56 278 PRO B C 1
ATOM 4898 O O . PRO B 1 278 ? 6.594 17.828 14.312 1 95.56 278 PRO B O 1
ATOM 4901 N N . LYS B 1 279 ? 5.203 16.594 15.602 1 95.5 279 LYS B N 1
ATOM 4902 C CA . LYS B 1 279 ? 6.098 16.609 16.75 1 95.5 279 LYS B CA 1
ATOM 4903 C C . LYS B 1 279 ? 7.238 15.617 16.578 1 95.5 279 LYS B C 1
ATOM 4905 O O . LYS B 1 279 ? 7.004 14.406 16.5 1 95.5 279 LYS B O 1
ATOM 4910 N N . SER B 1 280 ? 8.406 16.062 16.531 1 96.56 280 SER B N 1
ATOM 4911 C CA . SER B 1 280 ? 9.609 15.25 16.406 1 96.56 280 SER B CA 1
ATOM 4912 C C . SER B 1 280 ? 10.852 16.047 16.812 1 96.56 280 SER B C 1
ATOM 4914 O O . SER B 1 280 ? 10.742 17.188 17.25 1 96.56 280 SER B O 1
ATOM 4916 N N . HIS B 1 281 ? 11.93 15.383 16.859 1 96.62 281 HIS B N 1
ATOM 4917 C CA . HIS B 1 281 ? 13.242 16.016 17.016 1 96.62 281 HIS B CA 1
ATOM 4918 C C . HIS B 1 281 ? 13.977 16.078 15.688 1 96.62 281 HIS B C 1
ATOM 4920 O O . HIS B 1 281 ? 13.617 15.383 14.734 1 96.62 281 HIS B O 1
ATOM 4926 N N . SER B 1 282 ? 15.016 16.938 15.609 1 96.44 282 SER B N 1
ATOM 4927 C CA . SER B 1 282 ? 15.719 17.141 14.352 1 96.44 282 SER B CA 1
ATOM 4928 C C . SER B 1 282 ? 16.766 16.047 14.117 1 96.44 282 SER B C 1
ATOM 4930 O O . SER B 1 282 ? 17.328 15.953 13.031 1 96.44 282 SER B O 1
ATOM 4932 N N . THR B 1 283 ? 17.016 15.219 15.133 1 95.94 283 THR B N 1
ATOM 4933 C CA . THR B 1 283 ? 17.984 14.141 15 1 95.94 283 THR B CA 1
ATOM 4934 C C . THR B 1 283 ? 17.281 12.781 15.07 1 95.94 283 THR B C 1
ATOM 4936 O O . THR B 1 283 ? 16.266 12.641 15.734 1 95.94 283 THR B O 1
ATOM 4939 N N . LEU B 1 284 ? 17.859 11.789 14.375 1 97.06 284 LEU B N 1
ATOM 4940 C CA . LEU B 1 284 ? 17.328 10.43 14.43 1 97.06 284 LEU B CA 1
ATOM 4941 C C . LEU B 1 284 ? 17.359 9.891 15.859 1 97.06 284 LEU B C 1
ATOM 4943 O O . LEU B 1 284 ? 16.422 9.242 16.312 1 97.06 284 LEU B O 1
ATOM 4947 N N . LYS B 1 285 ? 18.484 10.195 16.594 1 95.88 285 LYS B N 1
ATOM 4948 C CA . LYS B 1 285 ? 18.609 9.789 17.984 1 95.88 285 LYS B CA 1
ATOM 4949 C C . LYS B 1 285 ? 17.438 10.32 18.812 1 95.88 285 LYS B C 1
ATOM 4951 O O . LYS B 1 285 ? 16.859 9.586 19.625 1 95.88 285 LYS B O 1
ATOM 4956 N N . GLY B 1 286 ? 17.141 11.594 18.625 1 95.62 286 GLY B N 1
ATOM 4957 C CA . GLY B 1 286 ? 16.016 12.18 19.328 1 95.62 286 GLY B CA 1
ATOM 4958 C C . GLY B 1 286 ? 14.688 11.5 19.016 1 95.62 286 GLY B C 1
ATOM 4959 O O . GLY B 1 286 ? 13.844 11.3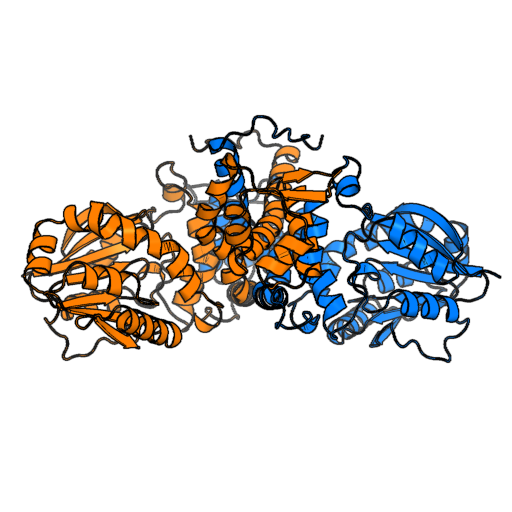36 19.891 1 95.62 286 GLY B O 1
ATOM 4960 N N . ASN B 1 287 ? 14.5 11.078 17.797 1 96.38 287 ASN B N 1
ATOM 4961 C CA . ASN B 1 287 ? 13.242 10.508 17.328 1 96.38 287 ASN B CA 1
ATOM 4962 C C . ASN B 1 287 ? 13.086 9.055 17.781 1 96.38 287 ASN B C 1
ATOM 4964 O O . ASN B 1 287 ? 12.047 8.438 17.547 1 96.38 287 ASN B O 1
ATOM 4968 N N . LEU B 1 288 ? 14.141 8.477 18.375 1 93.94 288 LEU B N 1
ATOM 4969 C CA . LEU B 1 288 ? 14.062 7.148 18.984 1 93.94 288 LEU B CA 1
ATOM 4970 C C . LEU B 1 288 ? 13.602 7.238 20.422 1 93.94 288 LEU B C 1
ATOM 4972 O O . LEU B 1 288 ? 13.297 6.219 21.047 1 93.94 288 LEU B O 1
ATOM 4976 N N . SER B 1 289 ? 13.508 8.469 20.859 1 90.62 289 SER B N 1
ATOM 4977 C CA . SER B 1 289 ? 13.078 8.664 22.234 1 90.62 289 SER B CA 1
ATOM 4978 C C . SER B 1 289 ? 11.594 8.375 22.406 1 90.62 289 SER B C 1
ATOM 4980 O O . SER B 1 289 ? 10.844 8.375 21.422 1 90.62 289 SER B O 1
ATOM 4982 N N . GLU B 1 290 ? 11.117 8.156 23.594 1 84.44 290 GLU B N 1
ATOM 4983 C CA . GLU B 1 290 ? 9.75 7.742 23.891 1 84.44 290 GLU B CA 1
ATOM 4984 C C . GLU B 1 290 ? 8.773 8.898 23.719 1 84.44 290 GLU B C 1
ATOM 4986 O O . GLU B 1 290 ? 7.566 8.695 23.594 1 84.44 290 GLU B O 1
ATOM 4991 N N . ASP B 1 291 ? 9.281 10.062 23.688 1 85.69 291 ASP B N 1
ATOM 4992 C CA . ASP B 1 291 ? 8.375 11.203 23.625 1 85.69 291 ASP B CA 1
ATOM 4993 C C . ASP B 1 291 ? 7.852 11.406 22.203 1 85.69 291 ASP B C 1
ATOM 4995 O O . ASP B 1 291 ? 6.891 12.148 22 1 85.69 291 ASP B O 1
ATOM 4999 N N . VAL B 1 292 ? 8.539 10.945 21.266 1 87.81 292 VAL B N 1
ATOM 5000 C CA . VAL B 1 292 ? 8.039 11 19.891 1 87.81 292 VAL B CA 1
ATOM 5001 C C . VAL B 1 292 ? 7.293 9.711 19.562 1 87.81 292 VAL B C 1
ATOM 5003 O O . VAL B 1 292 ? 7.91 8.672 19.328 1 87.81 292 VAL B O 1
ATOM 5006 N N . LYS B 1 293 ? 5.98 10.008 19.5 1 79.88 293 LYS B N 1
ATOM 5007 C CA . LYS B 1 293 ? 5.125 8.867 19.203 1 79.88 293 LYS B CA 1
ATOM 5008 C C . LYS B 1 293 ? 5.062 8.609 17.703 1 79.88 293 LYS B C 1
ATOM 5010 O O . LYS B 1 293 ? 5.184 9.539 16.906 1 79.88 293 LYS B O 1
ATOM 5015 N N . HIS B 1 294 ? 5.188 7.473 17.156 1 85.5 294 HIS B N 1
ATOM 5016 C CA . HIS B 1 294 ? 4.941 7.043 15.781 1 85.5 294 HIS B CA 1
ATOM 5017 C C . HIS B 1 294 ? 6.039 7.531 14.836 1 85.5 294 HIS B C 1
ATOM 5019 O O . HIS B 1 294 ? 5.754 7.973 13.719 1 85.5 294 HIS B O 1
ATOM 5025 N N . SER B 1 295 ? 7.289 7.734 15.32 1 93.06 295 SER B N 1
ATOM 5026 C CA . SER B 1 295 ? 8.414 8.219 14.523 1 93.06 295 SER B CA 1
ATOM 5027 C C . SER B 1 295 ? 8.516 7.469 13.195 1 93.06 295 SER B C 1
ATOM 5029 O O . SER B 1 295 ? 8.797 8.07 12.164 1 93.06 295 SER B O 1
ATOM 5031 N N . HIS B 1 296 ? 8.273 6.223 13.219 1 93.12 296 HIS B N 1
ATOM 5032 C CA . HIS B 1 296 ? 8.375 5.441 11.992 1 93.12 296 HIS B CA 1
ATOM 5033 C C . HIS B 1 296 ? 7.383 5.926 10.945 1 93.12 296 HIS B C 1
ATOM 5035 O O . HIS B 1 296 ? 7.727 6.035 9.766 1 93.12 296 HIS B O 1
ATOM 5041 N N . MET B 1 297 ? 6.172 6.207 11.344 1 92.75 297 MET B N 1
ATOM 5042 C CA . MET B 1 297 ? 5.16 6.707 10.414 1 92.75 297 MET B CA 1
ATOM 5043 C C . MET B 1 297 ? 5.574 8.055 9.836 1 92.75 297 MET B C 1
ATOM 5045 O O . MET B 1 297 ? 5.371 8.32 8.648 1 92.75 297 MET B O 1
ATOM 5049 N N . LEU B 1 298 ? 6.133 8.891 10.68 1 94.75 298 LEU B N 1
ATOM 5050 C CA . LEU B 1 298 ? 6.566 10.211 10.234 1 94.75 298 LEU B CA 1
ATOM 5051 C C . LEU B 1 298 ? 7.613 10.102 9.133 1 94.75 298 LEU B C 1
ATOM 5053 O O . LEU B 1 298 ? 7.473 10.703 8.07 1 94.75 298 LEU B O 1
ATOM 5057 N N . TYR B 1 299 ? 8.625 9.273 9.367 1 97.56 299 TYR B N 1
ATOM 5058 C CA . TYR B 1 299 ? 9.68 9.109 8.375 1 97.56 299 TYR B CA 1
ATOM 5059 C C . TYR B 1 299 ? 9.148 8.461 7.105 1 97.56 299 TYR B C 1
ATOM 5061 O O . TYR B 1 299 ? 9.578 8.797 6 1 97.56 299 TYR B O 1
ATOM 5069 N N . SER B 1 300 ? 8.234 7.555 7.277 1 97.44 300 SER B N 1
ATOM 5070 C CA . SER B 1 300 ? 7.699 6.828 6.129 1 97.44 300 SER B CA 1
ATOM 5071 C C . SER B 1 300 ? 6.863 7.738 5.234 1 97.44 300 SER B C 1
ATOM 5073 O O . SER B 1 300 ? 7.051 7.762 4.016 1 97.44 300 SER B O 1
ATOM 5075 N N . ILE B 1 301 ? 5.969 8.492 5.848 1 96 301 ILE B N 1
ATOM 5076 C CA . ILE B 1 301 ? 5.156 9.438 5.082 1 96 301 ILE B CA 1
ATOM 5077 C C . ILE B 1 301 ? 6.055 10.492 4.449 1 96 301 ILE B C 1
ATOM 5079 O O . ILE B 1 301 ? 5.867 10.859 3.285 1 96 301 ILE B O 1
ATOM 5083 N N . SER B 1 302 ? 7.051 10.93 5.195 1 97.44 302 SER B N 1
ATOM 5084 C CA . SER B 1 302 ? 8.016 11.914 4.715 1 97.44 302 SER B CA 1
ATOM 5085 C C . SER B 1 302 ? 8.75 11.406 3.48 1 97.44 302 SER B C 1
ATOM 5087 O O . SER B 1 302 ? 8.914 12.141 2.502 1 97.44 302 SER B O 1
ATOM 5089 N N . LEU B 1 303 ? 9.188 10.195 3.553 1 98.19 303 LEU B N 1
ATOM 5090 C CA . LEU B 1 303 ? 9.93 9.578 2.461 1 98.19 303 LEU B CA 1
ATOM 5091 C C . LEU B 1 303 ? 9.055 9.453 1.214 1 98.19 303 LEU B C 1
ATOM 5093 O O . LEU B 1 303 ? 9.531 9.672 0.096 1 98.19 303 LEU B O 1
ATOM 5097 N N . LEU B 1 304 ? 7.832 9.164 1.438 1 97.81 304 LEU B N 1
ATOM 5098 C CA . LEU B 1 304 ? 6.945 8.859 0.318 1 97.81 304 LEU B CA 1
ATOM 5099 C C . LEU B 1 304 ? 6.344 10.133 -0.262 1 97.81 304 LEU B C 1
ATOM 5101 O O . LEU B 1 304 ? 5.855 10.133 -1.395 1 97.81 304 LEU B O 1
ATOM 5105 N N . ASN B 1 305 ? 6.387 11.219 0.515 1 96.81 305 ASN B N 1
ATOM 5106 C CA . ASN B 1 305 ? 5.676 12.375 -0.003 1 96.81 305 ASN B CA 1
ATOM 5107 C C . ASN B 1 305 ? 6.426 13.672 0.289 1 96.81 305 ASN B C 1
ATOM 5109 O O . ASN B 1 305 ? 6.758 14.422 -0.629 1 96.81 305 ASN B O 1
ATOM 5113 N N . CYS B 1 306 ? 6.773 14.008 1.516 1 96.5 306 CYS B N 1
ATOM 5114 C CA . CYS B 1 306 ? 7.273 15.32 1.912 1 96.5 306 CYS B CA 1
ATOM 5115 C C . CYS B 1 306 ? 8.602 15.625 1.229 1 96.5 306 CYS B C 1
ATOM 5117 O O . CYS B 1 306 ? 8.75 16.672 0.609 1 96.5 306 CYS B O 1
ATOM 5119 N N . VAL B 1 307 ? 9.531 14.703 1.308 1 97.56 307 VAL B N 1
ATOM 5120 C CA . VAL B 1 307 ? 10.859 14.93 0.748 1 97.56 307 VAL B CA 1
ATOM 5121 C C . VAL B 1 307 ? 10.781 14.984 -0.776 1 97.56 307 VAL B C 1
ATOM 5123 O O . VAL B 1 307 ? 11.242 15.945 -1.397 1 97.56 307 VAL B O 1
ATOM 5126 N N . PRO B 1 308 ? 10.109 14 -1.41 1 97.31 308 PRO B N 1
ATOM 5127 C CA . PRO B 1 308 ? 10.008 14.086 -2.869 1 97.31 308 PRO B CA 1
ATOM 5128 C C . PRO B 1 308 ? 9.305 15.359 -3.34 1 97.31 308 PRO B C 1
ATOM 5130 O O . PRO B 1 308 ? 9.703 15.953 -4.344 1 97.31 308 PRO B O 1
ATOM 5133 N N . ALA B 1 309 ? 8.305 15.758 -2.664 1 93.06 309 ALA B N 1
ATOM 5134 C CA . ALA B 1 309 ? 7.578 16.969 -3.047 1 93.06 309 ALA B CA 1
ATOM 5135 C C . ALA B 1 309 ? 8.461 18.203 -2.92 1 93.06 309 ALA B C 1
ATOM 5137 O O . ALA B 1 309 ? 8.469 19.062 -3.803 1 93.06 309 ALA B O 1
ATOM 5138 N N . SER B 1 310 ? 9.188 18.281 -1.861 1 94.44 310 SER B N 1
ATOM 5139 C CA . SER B 1 310 ? 10.047 19.438 -1.598 1 94.44 310 SER B CA 1
ATOM 5140 C C . SER B 1 310 ? 11.172 19.531 -2.625 1 94.44 310 SER B C 1
ATOM 5142 O O . SER B 1 310 ? 11.688 20.625 -2.885 1 94.44 310 SER B O 1
ATOM 5144 N N . LEU B 1 311 ? 11.508 18.406 -3.248 1 96.25 311 LEU B N 1
ATOM 5145 C CA . LEU B 1 311 ? 12.672 18.359 -4.129 1 96.25 311 LEU B CA 1
ATOM 5146 C C . LEU B 1 311 ? 12.242 18.312 -5.59 1 96.25 311 LEU B C 1
ATOM 5148 O O . LEU B 1 311 ? 13.086 18.234 -6.488 1 96.25 311 LEU B O 1
ATOM 5152 N N . CYS B 1 312 ? 10.945 18.344 -5.891 1 91.69 312 CYS B N 1
ATOM 5153 C CA . CYS B 1 312 ? 10.438 18.047 -7.223 1 91.69 312 CYS B CA 1
ATOM 5154 C C . CYS B 1 312 ? 10.93 19.062 -8.242 1 91.69 312 CYS B C 1
ATOM 5156 O O . CYS B 1 312 ? 11.008 18.766 -9.43 1 91.69 312 CYS B O 1
ATOM 5158 N N . LYS B 1 313 ? 11.375 20.297 -7.848 1 88.62 313 LYS B N 1
ATOM 5159 C CA . LYS B 1 313 ? 11.844 21.328 -8.766 1 88.62 313 LYS B CA 1
ATOM 5160 C C . LYS B 1 313 ? 13.367 21.297 -8.883 1 88.62 313 LYS B C 1
ATOM 5162 O O . LYS B 1 313 ? 13.961 22.203 -9.484 1 88.62 313 LYS B O 1
ATOM 5167 N N . GLY B 1 314 ? 14.008 20.266 -8.328 1 87.56 314 GLY B N 1
ATOM 5168 C CA . GLY B 1 314 ? 15.438 20.078 -8.5 1 87.56 314 GLY B CA 1
ATOM 5169 C C . GLY B 1 314 ? 16.234 20.516 -7.281 1 87.56 314 GLY B C 1
ATOM 5170 O O . GLY B 1 314 ? 17.328 19.984 -7.027 1 87.56 314 GLY B O 1
ATOM 5171 N N . GLU B 1 315 ? 15.891 21.578 -6.637 1 85.56 315 GLU B N 1
ATOM 5172 C CA . GLU B 1 315 ? 16.531 22.031 -5.402 1 85.56 315 GLU B CA 1
ATOM 5173 C C . GLU B 1 315 ? 15.492 22.297 -4.312 1 85.56 315 GLU B C 1
ATOM 5175 O O . GLU B 1 315 ? 14.305 22.453 -4.605 1 85.56 315 GLU B O 1
ATOM 5180 N N . GLY B 1 316 ? 15.969 22.125 -3.057 1 90.12 316 GLY B N 1
ATOM 5181 C CA . GLY B 1 316 ? 15.062 22.375 -1.953 1 90.12 316 GLY B CA 1
ATOM 5182 C C . GLY B 1 316 ? 15.648 22.031 -0.6 1 90.12 316 GLY B C 1
ATOM 5183 O O . GLY B 1 316 ? 16.688 21.375 -0.522 1 90.12 316 GLY B O 1
ATOM 5184 N N . ALA B 1 317 ? 14.977 22.453 0.368 1 92.19 317 ALA B N 1
ATOM 5185 C CA . ALA B 1 317 ? 15.445 22.266 1.737 1 92.19 317 ALA B CA 1
ATOM 5186 C C . ALA B 1 317 ? 15.281 20.812 2.174 1 92.19 317 ALA B C 1
ATOM 5188 O O . ALA B 1 317 ? 16.031 20.312 3.029 1 92.19 317 ALA B O 1
ATOM 5189 N N . ALA B 1 318 ? 14.266 20.094 1.579 1 95.44 318 ALA B N 1
ATOM 5190 C CA . ALA B 1 318 ? 13.961 18.703 1.916 1 95.44 318 ALA B CA 1
ATOM 5191 C C . ALA B 1 318 ? 13.961 18.5 3.428 1 95.44 318 ALA B C 1
ATOM 5193 O O . ALA B 1 318 ? 14.633 17.609 3.939 1 95.44 318 ALA B O 1
ATOM 5194 N N . LEU B 1 319 ? 13.172 19.312 4.133 1 95.69 319 LEU B N 1
ATOM 5195 C CA . LEU B 1 319 ? 13.125 19.266 5.59 1 95.69 319 LEU B CA 1
ATOM 5196 C C . LEU B 1 319 ? 12.523 17.938 6.062 1 95.69 319 LEU B C 1
ATOM 5198 O O . LEU B 1 319 ? 13 17.344 7.031 1 95.69 319 LEU B O 1
ATOM 5202 N N . GLY B 1 320 ? 11.43 17.547 5.352 1 96.06 320 GLY B N 1
ATOM 5203 C CA . GLY B 1 320 ? 10.758 16.312 5.715 1 96.06 320 GLY B CA 1
ATOM 5204 C C . GLY B 1 320 ? 9.812 16.453 6.891 1 96.06 320 GLY B C 1
ATOM 5205 O O . GLY B 1 320 ? 9.836 17.484 7.578 1 96.06 320 GLY B O 1
ATOM 5206 N N . ALA B 1 321 ? 9.023 15.453 7.121 1 95.06 321 ALA B N 1
ATOM 5207 C CA . ALA B 1 321 ? 8.016 15.484 8.18 1 95.06 321 ALA B CA 1
ATOM 5208 C C . ALA B 1 321 ? 8.68 15.477 9.555 1 95.06 321 ALA B C 1
ATOM 5210 O O . ALA B 1 321 ? 8.117 16 10.523 1 95.06 321 ALA B O 1
ATOM 5211 N N . ALA B 1 322 ? 9.852 14.914 9.625 1 95.75 322 ALA B N 1
ATOM 5212 C CA . ALA B 1 322 ? 10.586 14.867 10.891 1 95.75 322 ALA B CA 1
ATOM 5213 C C . ALA B 1 322 ? 11.602 16.016 10.977 1 95.75 322 ALA B C 1
ATOM 5215 O O . ALA B 1 322 ? 12.711 15.82 11.484 1 95.75 322 ALA B O 1
ATOM 5216 N N . MET B 1 323 ? 11.25 17.125 10.414 1 95.38 323 MET B N 1
ATOM 5217 C CA . MET B 1 323 ? 12.094 18.312 10.547 1 95.38 323 MET B CA 1
ATOM 5218 C C . MET B 1 323 ? 12.516 18.516 12 1 95.38 323 MET B C 1
ATOM 5220 O O . MET B 1 323 ? 13.695 18.75 12.281 1 95.38 323 MET B O 1
ATOM 5224 N N . GLY B 1 324 ? 11.539 18.391 12.906 1 95.94 324 GLY B N 1
ATOM 5225 C CA . GLY B 1 324 ? 11.82 18.453 14.336 1 95.94 324 GLY B CA 1
ATOM 5226 C C . GLY B 1 324 ? 11.727 19.859 14.906 1 95.94 324 GLY B C 1
ATOM 5227 O O . GLY B 1 324 ? 11.82 20.844 14.172 1 95.94 324 GLY B O 1
ATOM 5228 N N . ARG B 1 325 ? 11.602 19.875 16.219 1 95.94 325 ARG B N 1
ATOM 5229 C CA . ARG B 1 325 ? 11.383 21.125 16.953 1 95.94 325 ARG B CA 1
ATOM 5230 C C . ARG B 1 325 ? 12.578 22.062 16.812 1 95.94 325 ARG B C 1
ATOM 5232 O O . ARG B 1 325 ? 12.406 23.266 16.625 1 95.94 325 ARG B O 1
ATOM 5239 N N . GLU B 1 326 ? 13.734 21.578 16.891 1 97.12 326 GLU B N 1
ATOM 5240 C CA . GLU B 1 326 ? 14.945 22.391 16.891 1 97.12 326 GLU B CA 1
ATOM 5241 C C . GLU B 1 326 ? 15.117 23.125 15.562 1 97.12 326 GLU B C 1
ATOM 5243 O O . GLU B 1 326 ? 15.312 24.344 15.555 1 97.12 326 GLU B O 1
ATOM 5248 N N . LYS B 1 327 ? 15.039 22.422 14.477 1 97 327 LYS B N 1
ATOM 5249 C CA . LYS B 1 327 ? 15.156 23.031 13.164 1 97 327 LYS B CA 1
ATOM 5250 C C . LYS B 1 327 ? 13.969 23.953 12.875 1 97 327 LYS B C 1
ATOM 5252 O O . LYS B 1 327 ? 14.125 25.016 12.273 1 97 327 LYS B O 1
ATOM 5257 N N . GLY B 1 328 ? 12.773 23.516 13.281 1 97.5 328 GLY B N 1
ATOM 5258 C CA . GLY B 1 328 ? 11.594 24.359 13.102 1 97.5 328 GLY B CA 1
ATOM 5259 C C . GLY B 1 328 ? 11.703 25.703 13.805 1 97.5 328 GLY B C 1
ATOM 5260 O O . GLY B 1 328 ? 11.43 26.734 13.211 1 97.5 328 GLY B O 1
ATOM 5261 N N . GLN B 1 329 ? 12.125 25.625 15.047 1 97.94 329 GLN B N 1
ATOM 5262 C CA . GLN B 1 329 ? 12.305 26.844 15.82 1 97.94 329 GLN B CA 1
ATOM 5263 C C . GLN B 1 329 ? 13.328 27.766 15.172 1 97.94 329 GLN B C 1
ATOM 5265 O O . GLN B 1 329 ? 13.094 28.969 15.039 1 97.94 329 GLN B O 1
ATOM 5270 N N . ALA B 1 330 ? 14.406 27.203 14.758 1 98 330 ALA B N 1
ATOM 5271 C CA . ALA B 1 330 ? 15.461 27.984 14.133 1 98 330 ALA B CA 1
ATOM 5272 C C . ALA B 1 330 ? 14.977 28.641 12.844 1 98 330 ALA B C 1
ATOM 5274 O O . ALA B 1 330 ? 15.273 29.812 12.578 1 98 330 ALA B O 1
ATOM 5275 N N . LEU B 1 331 ? 14.266 27.922 12.047 1 97.81 331 LEU B N 1
ATOM 5276 C CA . LEU B 1 331 ? 13.742 28.422 10.781 1 97.81 331 LEU B CA 1
ATOM 5277 C C . LEU B 1 331 ? 12.805 29.594 11.008 1 97.81 331 LEU B C 1
ATOM 5279 O O . LEU B 1 331 ? 12.891 30.609 10.312 1 97.81 331 LEU B O 1
ATOM 5283 N N . ILE B 1 332 ? 11.93 29.469 11.977 1 98.38 332 ILE B N 1
ATOM 5284 C CA . ILE B 1 332 ? 10.922 30.484 12.281 1 98.38 332 ILE B CA 1
ATOM 5285 C C . ILE B 1 332 ? 11.602 31.734 12.82 1 98.38 332 ILE B C 1
ATOM 5287 O O . ILE B 1 332 ? 11.305 32.844 12.367 1 98.38 332 ILE B O 1
ATOM 5291 N N . GLU B 1 333 ? 12.531 31.547 13.711 1 98.44 333 GLU B N 1
ATOM 5292 C CA . GLU B 1 333 ? 13.234 32.688 14.305 1 98.44 333 GLU B CA 1
ATOM 5293 C C . GLU B 1 333 ? 14.133 33.375 13.281 1 98.44 333 GLU B C 1
ATOM 5295 O O . GLU B 1 333 ? 14.211 34.594 13.242 1 98.44 333 GLU B O 1
ATOM 5300 N N . ASN B 1 334 ? 14.773 32.594 12.414 1 98 334 ASN B N 1
ATOM 5301 C CA . ASN B 1 334 ? 15.641 33.125 11.383 1 98 334 ASN B CA 1
ATOM 5302 C C . ASN B 1 334 ? 14.844 33.9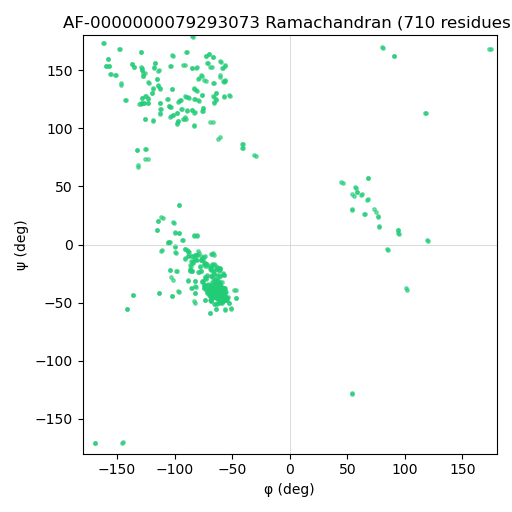38 10.359 1 98 334 ASN B C 1
ATOM 5304 O O . ASN B 1 334 ? 15.391 34.844 9.703 1 98 334 ASN B O 1
ATOM 5308 N N . ALA B 1 335 ? 13.609 33.656 10.219 1 98 335 ALA B N 1
ATOM 5309 C CA . ALA B 1 335 ? 12.75 34.375 9.305 1 98 335 ALA B CA 1
ATOM 5310 C C . ALA B 1 335 ? 12.328 35.719 9.898 1 98 335 ALA B C 1
ATOM 5312 O O . ALA B 1 335 ? 11.828 36.594 9.195 1 98 335 ALA B O 1
ATOM 5313 N N . GLY B 1 336 ? 12.43 35.875 11.227 1 98.38 336 GLY B N 1
ATOM 5314 C CA . GLY B 1 336 ? 12.172 37.188 11.852 1 98.38 336 GLY B CA 1
ATOM 5315 C C . GLY B 1 336 ? 11.031 37.125 12.852 1 98.38 336 GLY B C 1
ATOM 5316 O O . GLY B 1 336 ? 10.703 38.156 13.469 1 98.38 336 GLY B O 1
ATOM 5317 N N . PHE B 1 337 ? 10.477 35.969 13.094 1 98.75 337 PHE B N 1
ATOM 5318 C CA . PHE B 1 337 ? 9.359 35.844 14.023 1 98.75 337 PHE B CA 1
ATOM 5319 C C . PHE B 1 337 ? 9.867 35.719 15.461 1 98.75 337 PHE B C 1
ATOM 5321 O O . PHE B 1 337 ? 10.961 35.188 15.695 1 98.75 337 PHE B O 1
ATOM 5328 N N . ASN B 1 338 ? 9.062 36.156 16.406 1 98.38 338 ASN B N 1
ATOM 5329 C CA . ASN B 1 338 ? 9.203 35.812 17.812 1 98.38 338 ASN B CA 1
ATOM 5330 C C . ASN B 1 338 ? 8.273 34.656 18.188 1 98.38 338 ASN B C 1
ATOM 5332 O O . ASN B 1 338 ? 7.059 34.75 18.031 1 98.38 338 ASN B O 1
ATOM 5336 N N . ILE B 1 339 ? 8.82 33.594 18.703 1 98.56 339 ILE B N 1
ATOM 5337 C CA . ILE B 1 339 ? 7.98 32.469 19.125 1 98.56 339 ILE B CA 1
ATOM 5338 C C . ILE B 1 339 ? 7.461 32.719 20.547 1 98.56 339 ILE B C 1
ATOM 5340 O O . ILE B 1 339 ? 8.242 32.75 21.5 1 98.56 339 ILE B O 1
ATOM 5344 N N . SER B 1 340 ? 6.242 32.844 20.625 1 98.12 340 SER B N 1
ATOM 5345 C CA . SER B 1 340 ? 5.605 33.125 21.906 1 98.12 340 SER B CA 1
ATOM 5346 C C . SER B 1 340 ? 5.418 31.859 22.719 1 98.12 340 SER B C 1
ATOM 5348 O O . SER B 1 340 ? 5.516 31.891 23.953 1 98.12 340 SER B O 1
ATOM 5350 N N . SER B 1 341 ? 5.121 30.75 22.109 1 97.94 341 SER B N 1
ATOM 5351 C CA . SER B 1 341 ? 4.949 29.484 22.812 1 97.94 341 SER B CA 1
ATOM 5352 C C . SER B 1 341 ? 5.113 28.297 21.875 1 97.94 341 SER B C 1
ATOM 5354 O O . SER B 1 341 ? 4.945 28.438 20.656 1 97.94 341 SER B O 1
ATOM 5356 N N . ILE B 1 342 ? 5.496 27.203 22.359 1 97.5 342 ILE B N 1
ATOM 5357 C CA . ILE B 1 342 ? 5.508 25.891 21.719 1 97.5 342 ILE B CA 1
ATOM 5358 C C . ILE B 1 342 ? 4.695 24.906 22.562 1 97.5 342 ILE B C 1
ATOM 5360 O O . ILE B 1 342 ? 4.977 24.703 23.734 1 97.5 342 ILE B O 1
ATOM 5364 N N . SER B 1 343 ? 3.689 24.328 21.984 1 96.56 343 SER B N 1
ATOM 5365 C CA . SER B 1 343 ? 2.785 23.453 22.703 1 96.56 343 SER B CA 1
ATOM 5366 C C . SER B 1 343 ? 2.242 22.344 21.812 1 96.56 343 SER B C 1
ATOM 5368 O O . SER B 1 343 ? 2.473 22.359 20.594 1 96.56 343 SER B O 1
ATOM 5370 N N . ASP B 1 344 ? 1.595 21.344 22.422 1 94.19 344 ASP B N 1
ATOM 5371 C CA . ASP B 1 344 ? 0.895 20.328 21.656 1 94.19 344 ASP B CA 1
ATOM 5372 C C . ASP B 1 344 ? -0.499 20.797 21.25 1 94.19 344 ASP B C 1
ATOM 5374 O O . ASP B 1 344 ? -1.256 21.297 22.078 1 94.19 344 ASP B O 1
ATOM 5378 N N . ALA B 1 345 ? -0.826 20.766 20.031 1 94.94 345 ALA B N 1
ATOM 5379 C CA . ALA B 1 345 ? -2.146 21.109 19.516 1 94.94 345 ALA B CA 1
ATOM 5380 C C . ALA B 1 345 ? -2.441 20.344 18.219 1 94.94 345 ALA B C 1
ATOM 5382 O O . ALA B 1 345 ? -1.541 20.109 17.406 1 94.94 345 ALA B O 1
ATOM 5383 N N . LEU B 1 346 ? -3.744 20 18.047 1 94.81 346 LEU B N 1
ATOM 5384 C CA . LEU B 1 346 ? -4.227 19.359 16.828 1 94.81 346 LEU B CA 1
ATOM 5385 C C . LEU B 1 346 ? -3.428 18.094 16.516 1 94.81 346 LEU B C 1
ATOM 5387 O O . LEU B 1 346 ? -3.145 17.797 15.359 1 94.81 346 LEU B O 1
ATOM 5391 N N . GLY B 1 347 ? -2.936 17.453 17.531 1 90.38 347 GLY B N 1
ATOM 5392 C CA . GLY B 1 347 ? -2.205 16.203 17.406 1 90.38 347 GLY B CA 1
ATOM 5393 C C . GLY B 1 347 ? -0.773 16.391 16.938 1 90.38 347 GLY B C 1
ATOM 5394 O O . GLY B 1 347 ? -0.135 15.438 16.469 1 90.38 347 GLY B O 1
ATOM 5395 N N . ALA B 1 348 ? -0.265 17.594 17 1 94.62 348 ALA B N 1
ATOM 5396 C CA . ALA B 1 348 ? 1.063 17.953 16.516 1 94.62 348 ALA B CA 1
ATOM 5397 C C . ALA B 1 348 ? 1.695 19.031 17.391 1 94.62 348 ALA B C 1
ATOM 5399 O O . ALA B 1 348 ? 1.287 19.219 18.547 1 94.62 348 ALA B O 1
ATOM 5400 N N . GLN B 1 349 ? 2.82 19.562 16.922 1 96 349 GLN B N 1
ATOM 5401 C CA . GLN B 1 349 ? 3.51 20.641 17.625 1 96 349 GLN B CA 1
ATOM 5402 C C . GLN B 1 349 ? 3.096 22 17.078 1 96 349 GLN B C 1
ATOM 5404 O O . GLN B 1 349 ? 3.158 22.234 15.867 1 96 349 GLN B O 1
ATOM 5409 N N . HIS B 1 350 ? 2.619 22.844 17.953 1 98.12 350 HIS B N 1
ATOM 5410 C CA . HIS B 1 350 ? 2.156 24.188 17.594 1 98.12 350 HIS B CA 1
ATOM 5411 C C . HIS B 1 350 ? 3.166 25.25 18.016 1 98.12 350 HIS B C 1
ATOM 5413 O O . HIS B 1 350 ? 3.508 25.359 19.188 1 98.12 350 HIS B O 1
ATOM 5419 N N . TYR B 1 351 ? 3.686 25.984 17.047 1 98.56 351 TYR B N 1
ATOM 5420 C CA . TYR B 1 351 ? 4.457 27.203 17.281 1 98.56 351 TYR B CA 1
ATOM 5421 C C . TYR B 1 351 ? 3.586 28.438 17.109 1 98.56 351 TYR B C 1
ATOM 5423 O O . TYR B 1 351 ? 3.119 28.734 16.016 1 98.56 351 TYR B O 1
ATOM 5431 N N . LEU B 1 352 ? 3.367 29.125 18.188 1 98.75 352 LEU B N 1
ATOM 5432 C CA . LEU B 1 352 ? 2.721 30.422 18.078 1 98.75 352 LEU B CA 1
ATOM 5433 C C . LEU B 1 352 ? 3.754 31.531 17.891 1 98.75 352 LEU B C 1
ATOM 5435 O O . LEU B 1 352 ? 4.566 31.797 18.781 1 98.75 352 LEU B O 1
ATOM 5439 N N . CYS B 1 353 ? 3.664 32.125 16.75 1 98.75 353 CYS B N 1
ATOM 5440 C CA . CYS B 1 353 ? 4.676 33.094 16.328 1 98.75 353 CYS B CA 1
ATOM 5441 C C . CYS B 1 353 ? 4.074 34.5 16.203 1 98.75 353 CYS B C 1
ATOM 5443 O O . CYS B 1 353 ? 2.943 34.656 15.734 1 98.75 353 CYS B O 1
ATOM 5445 N N . ILE B 1 354 ? 4.906 35.5 16.609 1 98.62 354 ILE B N 1
ATOM 5446 C CA . ILE B 1 354 ? 4.438 36.875 16.562 1 98.62 354 ILE B CA 1
ATOM 5447 C C . ILE B 1 354 ? 5.391 37.719 15.711 1 98.62 354 ILE B C 1
ATOM 5449 O O . ILE B 1 354 ? 6.609 37.656 15.883 1 98.62 354 ILE B O 1
ATOM 5453 N N . LYS B 1 355 ? 4.844 38.406 14.727 1 98.56 355 LYS B N 1
ATOM 5454 C CA . LYS B 1 355 ? 5.621 39.438 14.039 1 98.56 355 LYS B CA 1
ATOM 5455 C C . LYS B 1 355 ? 5.969 40.562 14.984 1 98.56 355 LYS B C 1
ATOM 5457 O O . LYS B 1 355 ? 5.09 41.125 15.648 1 98.56 355 LYS B O 1
ATOM 5462 N N . PRO B 1 356 ? 7.199 40.938 15.016 1 97.38 356 PRO B N 1
ATOM 5463 C CA . PRO B 1 356 ? 7.562 42.062 15.852 1 97.38 356 PRO B CA 1
ATOM 5464 C C . PRO B 1 356 ? 6.836 43.344 15.445 1 97.38 356 PRO B C 1
ATOM 5466 O O . PRO B 1 356 ? 6.43 43.5 14.289 1 97.38 356 PRO B O 1
ATOM 5469 N N . LEU B 1 357 ? 6.77 44.25 16.453 1 94.38 357 LEU B N 1
ATOM 5470 C CA . LEU B 1 357 ? 6.098 45.531 16.234 1 94.38 357 LEU B CA 1
ATOM 5471 C C . LEU B 1 357 ? 6.93 46.438 15.328 1 94.38 357 LEU B C 1
ATOM 5473 O O . LEU B 1 357 ? 8.164 46.406 15.367 1 94.38 357 LEU B O 1
#

Nearest PDB structures (foldseek):
  5f8e-assembly2_C  TM=8.860E-01  e=7.657E-35  Mycobacterium tuberculosis H37Rv
  8g5s-assembly1_A  TM=8.371E-01  e=3.119E-27  Streptomyces sp. CB03234
  8g5s-assembly1_B  TM=8.345E-01  e=2.027E-26  Streptomyces sp. CB03234
  6ecv-assembly1_A  TM=5.275E-01  e=1.536E-08  Stigmatella aurantiaca
  6ecw-assembly1_B  TM=5.248E-01  e=3.597E-08  Stigmatella aurantiaca

Foldseek 3Di:
DPPPPDCVVPDPVNVVVVVVVVVVVLVLLVLLLVCLVLVLLVQQQPPPDWAALVVSCVSSVHDSVVSVVSVVSCVVVVQWPADPVVGTIGGDPVSNCSNVCNLVSNLSVQLVLCVVVLVQCVDPPGFVFDAPVSGPCVLVSCCSNQLVLLQPCVPPPDVVVVVVVVVVLQVEWEEEEEACFLNSNVLSSCVVRVRYAYEYEEQDPVSQVNNVVVCVVVVGPRYHYDNDDLLCDDPVLFQRTQEYEYEQHQLQAQENLSSLLVVLRNHHAFGKYKYWAAAAAQDPVRCPDPVRPPSVVQQVSQSSHRQRNNCNVPGGPNCGRRVHDVNVVVSNVVSQWDFPDWDDGSNHIITMTTRHD/DPPPPDCVPPDPVNVVVVVVVVVVVLVLLVLLLVCLVLVLLVQQQPPPDWDALVVSCVSSVHDSVVSVVSVVSCVVVVQWPADPVVGTIGGDPVSNCSNVCNLVSNLSVQLVLCVVVLVQCPDPPGFVFDAPVSGPCVLVSCCVNQLVLLQPCVPPPVVVVVVVVVVVLQVEWEEEEEACFLNSNVLSSCVVRVRYAYEYEEQDPVSQVNNVVVCVVVVGPRYHYDNDDLLCDDPVLFQRTQEYEYEQHQLQAQENLSSLLSVLRNHHAFGKYKYWAAAAAQDPVRCPDPVRPPSVVQQVSQSSHRQRNNCNVPGGPNCGRRVHDVNVVVSNVVSQWDFPDWDDGSNHIITMTTRHD

InterPro domains:
  IPR025714 Methyltransferase domain [PF13847] (170-296)
  IPR029063 S-adenosyl-L-methionine-dependent methyltransferase superfamily [G3DSA:3.40.50.150] (145-349)
  IPR029063 S-adenosyl-L-methionine-dependent methyltransferase superfamily [SSF53335] (134-286)
  IPR048711 S-adenosylmethionine-dependent methyltransferase Rv2258c-like, winged HTH domain [PF21320] (29-96)
  IPR053173 Class I-like SAM-binding MTase [PTHR45128] (7-355)